Protein AF-0000000076594397 (afdb_homodimer)

Structure (mmCIF, N/CA/C/O backbone):
data_AF-0000000076594397-model_v1
#
loop_
_entity.id
_entity.type
_entity.pdbx_description
1 polymer 'HTH luxR-type domain-containing protein'
#
loop_
_atom_site.group_PDB
_atom_site.id
_atom_site.type_symbol
_atom_site.label_atom_id
_atom_site.label_alt_id
_atom_site.label_comp_id
_atom_site.label_asym_id
_atom_site.label_entity_id
_atom_site.label_seq_id
_atom_site.pdbx_PDB_ins_code
_atom_site.Cartn_x
_atom_site.Cartn_y
_atom_site.Cartn_z
_atom_site.occupancy
_atom_site.B_iso_or_equiv
_atom_site.auth_seq_id
_atom_site.auth_comp_id
_atom_site.auth_asym_id
_atom_site.auth_atom_id
_atom_site.pdbx_PDB_model_num
ATOM 1 N N . MET A 1 1 ? 1.12 42.531 -72.562 1 22.55 1 MET A N 1
ATOM 2 C CA . MET A 1 1 ? 2.479 42.25 -72.125 1 22.55 1 MET A CA 1
ATOM 3 C C . MET A 1 1 ? 3.006 43.375 -71.25 1 22.55 1 MET A C 1
ATOM 5 O O . MET A 1 1 ? 3.746 44.25 -71.75 1 22.55 1 MET A O 1
ATOM 9 N N . LEU A 1 2 ? 2.131 43.906 -70.312 1 25.61 2 LEU A N 1
ATOM 10 C CA . LEU A 1 2 ? 2.445 45.125 -69.562 1 25.61 2 LEU A CA 1
ATOM 11 C C . LEU A 1 2 ? 3.695 44.906 -68.75 1 25.61 2 LEU A C 1
ATOM 13 O O . LEU A 1 2 ? 3.941 43.812 -68.188 1 25.61 2 LEU A O 1
ATOM 17 N N . PRO A 1 3 ? 4.812 45.719 -68.875 1 25.58 3 PRO A N 1
ATOM 18 C CA . PRO A 1 3 ? 6.184 45.781 -68.375 1 25.58 3 PRO A CA 1
ATOM 19 C C . PRO A 1 3 ? 6.246 45.812 -66.812 1 25.58 3 PRO A C 1
ATOM 21 O O . PRO A 1 3 ? 5.695 46.719 -66.188 1 25.58 3 PRO A O 1
ATOM 24 N N . GLY A 1 4 ? 5.941 44.688 -66.062 1 23.33 4 GLY A N 1
ATOM 25 C CA . GLY A 1 4 ? 5.73 44.531 -64.688 1 23.33 4 GLY A CA 1
ATOM 26 C C . GLY A 1 4 ? 6.93 44.938 -63.844 1 23.33 4 GLY A C 1
ATOM 27 O O . GLY A 1 4 ? 8.07 44.594 -64.188 1 23.33 4 GLY A O 1
ATOM 28 N N . TYR A 1 5 ? 6.953 46.188 -63.281 1 23.34 5 TYR A N 1
ATOM 29 C CA . TYR A 1 5 ? 7.914 47 -62.531 1 23.34 5 TYR A CA 1
ATOM 30 C C . TYR A 1 5 ? 8.469 46.188 -61.344 1 23.34 5 TYR A C 1
ATOM 32 O O . TYR A 1 5 ? 7.723 45.812 -60.438 1 23.34 5 TYR A O 1
ATOM 40 N N . THR A 1 6 ? 9.469 45.312 -61.531 1 24.11 6 THR A N 1
ATOM 41 C CA . THR A 1 6 ? 10.156 44.406 -60.594 1 24.11 6 THR A CA 1
ATOM 42 C C . THR A 1 6 ? 10.953 45.188 -59.562 1 24.11 6 THR A C 1
ATOM 44 O O . THR A 1 6 ? 12.016 45.719 -59.875 1 24.11 6 THR A O 1
ATOM 47 N N . GLU A 1 7 ? 10.281 46.188 -58.906 1 22.81 7 GLU A N 1
ATOM 48 C CA . GLU A 1 7 ? 11.141 47 -58.062 1 22.81 7 GLU A CA 1
ATOM 49 C C . GLU A 1 7 ? 11.898 46.125 -57.031 1 22.81 7 GLU A C 1
ATOM 51 O O . GLU A 1 7 ? 11.312 45.281 -56.406 1 22.81 7 GLU A O 1
ATOM 56 N N . GLU A 1 8 ? 13.195 45.969 -57.219 1 23.62 8 GLU A N 1
ATOM 57 C CA . GLU A 1 8 ? 14.266 45.281 -56.5 1 23.62 8 GLU A CA 1
ATOM 58 C C . GLU A 1 8 ? 14.43 45.812 -55.094 1 23.62 8 GLU A C 1
ATOM 60 O O . GLU A 1 8 ? 14.844 46.969 -54.906 1 23.62 8 GLU A O 1
ATOM 65 N N . LEU A 1 9 ? 13.352 45.75 -54.25 1 24.28 9 LEU A N 1
ATOM 66 C CA . LEU A 1 9 ? 13.508 46.312 -52.938 1 24.28 9 LEU A CA 1
ATOM 67 C C . LEU A 1 9 ? 14.773 45.781 -52.25 1 24.28 9 LEU A C 1
ATOM 69 O O . LEU A 1 9 ? 14.992 44.594 -52.188 1 24.28 9 LEU A O 1
ATOM 73 N N . THR A 1 10 ? 15.852 46.562 -52.344 1 24.58 10 THR A N 1
ATOM 74 C CA . THR A 1 10 ? 17.172 46.469 -51.719 1 24.58 10 THR A CA 1
ATOM 75 C C . THR A 1 10 ? 17.078 46.281 -50.219 1 24.58 10 THR A C 1
ATOM 77 O O . THR A 1 10 ? 16.562 47.125 -49.5 1 24.58 10 THR A O 1
ATOM 80 N N . GLN A 1 11 ? 16.656 45.125 -49.719 1 24.73 11 GLN A N 1
ATOM 81 C CA . GLN A 1 11 ? 16.469 44.781 -48.312 1 24.73 11 GLN A CA 1
ATOM 82 C C . GLN A 1 11 ? 17.734 45.062 -47.5 1 24.73 11 GLN A C 1
ATOM 84 O O . GLN A 1 11 ? 18.781 44.469 -47.781 1 24.73 11 GLN A O 1
ATOM 89 N N . SER A 1 12 ? 17.969 46.344 -47.156 1 25.55 12 SER A N 1
ATOM 90 C CA . SER A 1 12 ? 19.062 46.75 -46.281 1 25.55 12 SER A CA 1
ATOM 91 C C . SER A 1 12 ? 19.188 45.875 -45.062 1 25.55 12 SER A C 1
ATOM 93 O O . SER A 1 12 ? 18.188 45.625 -44.375 1 25.55 12 SER A O 1
ATOM 95 N N . GLN A 1 13 ? 20.094 44.969 -45.031 1 27.03 13 GLN A N 1
ATOM 96 C CA . GLN A 1 13 ? 20.547 44.031 -44 1 27.03 13 GLN A CA 1
ATOM 97 C C . GLN A 1 13 ? 21 44.719 -42.75 1 27.03 13 GLN A C 1
ATOM 99 O O . GLN A 1 13 ? 22.062 45.375 -42.719 1 27.03 13 GLN A O 1
ATOM 104 N N . THR A 1 14 ? 20.125 45.625 -42.156 1 27.48 14 THR A N 1
ATOM 105 C CA . THR A 1 14 ? 20.656 46.219 -40.938 1 27.48 14 THR A CA 1
ATOM 106 C C . THR A 1 14 ? 21.156 45.156 -40 1 27.48 14 THR A C 1
ATOM 108 O O . THR A 1 14 ? 20.422 44.219 -39.625 1 27.48 14 THR A O 1
ATOM 111 N N . VAL A 1 15 ? 22.453 44.938 -39.969 1 29.56 15 VAL A N 1
ATOM 112 C CA . VAL A 1 15 ? 23.266 44.125 -39.062 1 29.56 15 VAL A CA 1
ATOM 113 C C . VAL A 1 15 ? 22.969 44.531 -37.625 1 29.56 15 VAL A C 1
ATOM 115 O O . VAL A 1 15 ? 23.234 45.656 -37.188 1 29.56 15 VAL A O 1
ATOM 118 N N . VAL A 1 16 ? 21.719 44.312 -37.156 1 31.23 16 VAL A N 1
ATOM 119 C CA . VAL A 1 16 ? 21.5 44.625 -35.719 1 31.23 16 VAL A CA 1
ATOM 120 C C . VAL A 1 16 ? 22.609 43.969 -34.906 1 31.23 16 VAL A C 1
ATOM 122 O O . VAL A 1 16 ? 22.906 42.781 -35.062 1 31.23 16 VAL A O 1
ATOM 125 N N . ASP A 1 17 ? 23.562 44.719 -34.469 1 28.81 17 ASP A N 1
ATOM 126 C CA . ASP A 1 17 ? 24.656 44.406 -33.594 1 28.81 17 ASP A CA 1
ATOM 127 C C . ASP A 1 17 ? 24.172 43.625 -32.344 1 28.81 17 ASP A C 1
ATOM 129 O O . ASP A 1 17 ? 23.203 44.031 -31.703 1 28.81 17 ASP A O 1
ATOM 133 N N . GLU A 1 18 ? 24.312 42.344 -32.375 1 30.77 18 GLU A N 1
ATOM 134 C CA . GLU A 1 18 ? 23.969 41.438 -31.312 1 30.77 18 GLU A CA 1
ATOM 135 C C . GLU A 1 18 ? 24.484 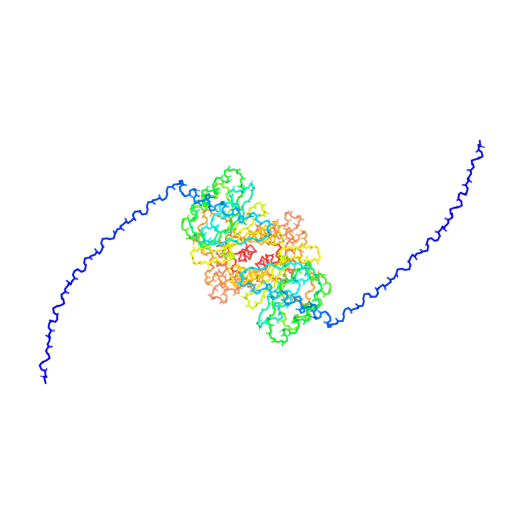41.906 -29.969 1 30.77 18 GLU A C 1
ATOM 137 O O . GLU A 1 18 ? 25.656 42.281 -29.844 1 30.77 18 GLU A O 1
ATOM 142 N N . PRO A 1 19 ? 23.562 42.562 -29.156 1 31.03 19 PRO A N 1
ATOM 143 C CA . PRO A 1 19 ? 24.047 43 -27.844 1 31.03 19 PRO A CA 1
ATOM 144 C C . PRO A 1 19 ? 24.938 41.969 -27.156 1 31.03 19 PRO A C 1
ATOM 146 O O . PRO A 1 19 ? 24.781 40.781 -27.391 1 31.03 19 PRO A O 1
ATOM 149 N N . ALA A 1 20 ? 26.203 42.312 -26.828 1 33.09 20 ALA A N 1
ATOM 150 C CA . ALA A 1 20 ? 27.203 41.594 -26.062 1 33.09 20 ALA A CA 1
ATOM 151 C C . ALA A 1 20 ? 26.594 40.938 -24.828 1 33.09 20 ALA A C 1
ATOM 153 O O . ALA A 1 20 ? 26.016 41.594 -23.969 1 33.09 20 ALA A O 1
ATOM 154 N N . ARG A 1 21 ? 26.016 39.75 -24.953 1 30.92 21 ARG A N 1
ATOM 155 C CA . ARG A 1 21 ? 25.531 38.969 -23.812 1 30.92 21 ARG A CA 1
ATOM 156 C C . ARG A 1 21 ? 26.578 38.938 -22.688 1 30.92 21 ARG A C 1
ATOM 158 O O . ARG A 1 21 ? 27.688 38.438 -22.875 1 30.92 21 ARG A O 1
ATOM 165 N N . ASP A 1 22 ? 26.672 39.938 -21.844 1 28.14 22 ASP A N 1
ATOM 166 C CA . ASP A 1 22 ? 27.469 39.844 -20.625 1 28.14 22 ASP A CA 1
ATOM 167 C C . ASP A 1 22 ? 27.312 38.469 -19.953 1 28.14 22 ASP A C 1
ATOM 169 O O . ASP A 1 22 ? 26.203 38.094 -19.594 1 28.14 22 ASP A O 1
ATOM 173 N N . THR A 1 23 ? 28.078 37.5 -20.312 1 31.42 23 THR A N 1
ATOM 174 C CA . THR A 1 23 ? 28.297 36.219 -19.656 1 31.42 23 THR A CA 1
ATOM 175 C C . THR A 1 23 ? 28.469 36.406 -18.156 1 31.42 23 THR A C 1
ATOM 177 O O . THR A 1 23 ? 29.578 36.688 -17.688 1 31.42 23 THR A O 1
ATOM 180 N N . ALA A 1 24 ? 27.641 37.156 -17.469 1 34.5 24 ALA A N 1
ATOM 181 C CA . ALA A 1 24 ? 27.812 37.125 -16.031 1 34.5 24 ALA A CA 1
ATOM 182 C C . ALA A 1 24 ? 28.172 35.719 -15.531 1 34.5 24 ALA A C 1
ATOM 184 O O . ALA A 1 24 ? 27.422 34.781 -15.75 1 34.5 24 ALA A O 1
ATOM 185 N N . ALA A 1 25 ? 29.406 35.344 -15.438 1 32.88 25 ALA A N 1
ATOM 186 C CA . ALA A 1 25 ? 30.047 34.188 -14.828 1 32.88 25 ALA A CA 1
ATOM 187 C C . ALA A 1 25 ? 29.375 33.844 -13.508 1 32.88 25 ALA A C 1
ATOM 189 O O . ALA A 1 25 ? 29.422 34.594 -12.555 1 32.88 25 ALA A O 1
ATOM 190 N N . THR A 1 26 ? 28.172 33.312 -13.57 1 36.53 26 THR A N 1
ATOM 191 C CA . THR A 1 26 ? 27.641 32.719 -12.336 1 36.53 26 THR A CA 1
ATOM 192 C C . THR A 1 26 ? 28.75 32.062 -11.531 1 36.53 26 THR A C 1
ATOM 194 O O . THR A 1 26 ? 29.359 31.094 -11.984 1 36.53 26 THR A O 1
ATOM 197 N N . GLU A 1 27 ? 29.609 32.812 -10.883 1 36.25 27 GLU A N 1
ATOM 198 C CA . GLU A 1 27 ? 30.641 32.312 -9.969 1 36.25 27 GLU A CA 1
ATOM 199 C C . GLU A 1 27 ? 30.156 31.047 -9.227 1 36.25 27 GLU A C 1
ATOM 201 O O . GLU A 1 27 ? 29.016 31.016 -8.75 1 36.25 27 GLU A O 1
ATOM 206 N N . PRO A 1 28 ? 30.719 29.922 -9.477 1 38.62 28 PRO A N 1
ATOM 207 C CA . PRO A 1 28 ? 30.422 28.672 -8.773 1 38.62 28 PRO A CA 1
ATOM 208 C C . PRO A 1 28 ? 30.312 28.859 -7.258 1 38.62 28 PRO A C 1
ATOM 210 O O . PRO A 1 28 ? 31.188 29.469 -6.641 1 38.62 28 PRO A O 1
ATOM 213 N N . LEU A 1 29 ? 29.203 29.125 -6.773 1 42 29 LEU A N 1
ATOM 214 C CA . LEU A 1 29 ? 29.094 29.203 -5.32 1 42 29 LEU A CA 1
ATOM 215 C C . LEU A 1 29 ? 30.078 28.266 -4.648 1 42 29 LEU A C 1
ATOM 217 O O . LEU A 1 29 ? 30.156 27.078 -5.008 1 42 29 LEU A O 1
ATOM 221 N N . THR A 1 30 ? 31.062 28.734 -4.016 1 47 30 THR A N 1
ATOM 222 C CA . THR A 1 30 ? 32.062 27.969 -3.311 1 47 30 THR A CA 1
ATOM 223 C C . THR A 1 30 ? 31.422 26.953 -2.375 1 47 30 THR A C 1
ATOM 225 O O . THR A 1 30 ? 30.266 27.109 -1.98 1 47 30 THR A O 1
ATOM 228 N N . GLU A 1 31 ? 32 25.781 -2.199 1 45.12 31 GLU A N 1
ATOM 229 C CA . GLU A 1 31 ? 31.625 24.7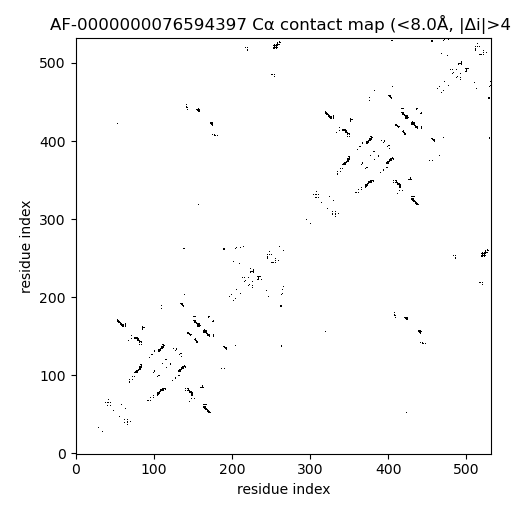19 -1.28 1 45.12 31 GLU A CA 1
ATOM 230 C C . GLU A 1 31 ? 31.172 25.281 0.066 1 45.12 31 GLU A C 1
ATOM 232 O O . GLU A 1 31 ? 30.203 24.812 0.649 1 45.12 31 GLU A O 1
ATOM 237 N N . ARG A 1 32 ? 31.875 26.312 0.503 1 49.53 32 ARG A N 1
ATOM 238 C CA . ARG A 1 32 ? 31.531 26.953 1.776 1 49.53 32 ARG A CA 1
ATOM 239 C C . ARG A 1 32 ? 30.188 27.656 1.7 1 49.53 32 ARG A C 1
ATOM 241 O O . ARG A 1 32 ? 29.391 27.578 2.641 1 49.53 32 ARG A O 1
ATOM 248 N N . ALA A 1 33 ? 29.984 28.328 0.64 1 49.78 33 ALA A N 1
ATOM 249 C CA . ALA A 1 33 ? 28.719 29.031 0.482 1 49.78 33 ALA A CA 1
ATOM 250 C C . ALA A 1 33 ? 27.562 28.047 0.355 1 49.78 33 ALA A C 1
ATOM 252 O O . ALA A 1 33 ? 26.484 28.266 0.926 1 49.78 33 ALA A O 1
ATOM 253 N N . VAL A 1 34 ? 27.781 26.969 -0.396 1 48.38 34 VAL A N 1
ATOM 254 C CA . VAL A 1 34 ? 26.781 25.906 -0.458 1 48.38 34 VAL A CA 1
ATOM 255 C C . VAL A 1 34 ? 26.562 25.328 0.935 1 48.38 34 VAL A C 1
ATOM 257 O O . VAL A 1 34 ? 25.422 25.109 1.354 1 48.38 34 VAL A O 1
ATOM 260 N N . GLN A 1 35 ? 27.641 25.188 1.676 1 49.31 35 GLN A N 1
ATOM 261 C CA . GLN A 1 35 ? 27.531 24.656 3.029 1 49.31 35 GLN A CA 1
ATOM 262 C C . GLN A 1 35 ? 26.781 25.625 3.939 1 49.31 35 GLN A C 1
ATOM 264 O O . GLN A 1 35 ? 25.938 25.203 4.742 1 49.31 35 GLN A O 1
ATOM 269 N N . ALA A 1 36 ? 27.109 26.844 3.838 1 51.38 36 ALA A N 1
ATOM 270 C CA . ALA A 1 36 ? 26.422 27.844 4.656 1 51.38 36 ALA A CA 1
ATOM 271 C C . ALA A 1 36 ? 24.938 27.938 4.297 1 51.38 36 ALA A C 1
ATOM 273 O O . ALA A 1 36 ? 24.094 28.078 5.176 1 51.38 36 ALA A O 1
ATOM 274 N N . GLN A 1 37 ? 24.734 27.906 3.055 1 48.41 37 GLN A N 1
ATOM 275 C CA . GLN A 1 37 ? 23.328 27.938 2.645 1 48.41 37 GLN A CA 1
ATOM 276 C C . GLN A 1 37 ? 22.578 26.688 3.119 1 48.41 37 GLN A C 1
ATOM 278 O O . GLN A 1 37 ? 21.438 26.781 3.572 1 48.41 37 GLN A O 1
ATOM 283 N N . VAL A 1 38 ? 23.344 25.641 3.072 1 49.69 38 VAL A N 1
ATOM 284 C CA . VAL A 1 38 ? 22.766 24.406 3.607 1 49.69 38 VAL A CA 1
ATOM 285 C C . VAL A 1 38 ? 22.562 24.547 5.113 1 49.69 38 VAL A C 1
ATOM 287 O O . VAL A 1 38 ? 21.531 24.156 5.645 1 49.69 38 VAL A O 1
ATOM 290 N N . ALA A 1 39 ? 23.578 25.156 5.75 1 51.16 39 ALA A N 1
ATOM 291 C CA . ALA A 1 39 ? 23.469 25.344 7.195 1 51.16 39 ALA A CA 1
ATOM 292 C C . ALA A 1 39 ? 22.297 26.266 7.543 1 51.16 39 ALA A C 1
ATOM 294 O O . ALA A 1 39 ? 21.578 26.031 8.508 1 51.16 39 ALA A O 1
ATOM 295 N N . SER A 1 40 ? 22.188 27.328 6.848 1 51.34 40 SER A N 1
ATOM 296 C CA . SER A 1 40 ? 21.109 28.25 7.121 1 51.34 40 SER A CA 1
ATOM 297 C C . SER A 1 40 ? 19.75 27.609 6.871 1 51.34 40 SER A C 1
ATOM 299 O O . SER A 1 40 ? 18.812 27.781 7.668 1 51.34 40 SER A O 1
ATOM 301 N N . VAL A 1 41 ? 19.734 26.953 5.758 1 48.06 41 VAL A N 1
ATOM 302 C CA . VAL A 1 41 ? 18.469 26.297 5.461 1 48.06 41 VAL A CA 1
ATOM 303 C C . VAL A 1 41 ? 18.219 25.203 6.492 1 48.06 41 VAL A C 1
ATOM 305 O O . VAL A 1 41 ? 17.078 25.031 6.949 1 48.06 41 VAL A O 1
ATOM 308 N N . ALA A 1 42 ? 19.312 24.578 6.91 1 48.25 42 ALA A N 1
ATOM 309 C CA . ALA A 1 42 ? 19.203 23.562 7.949 1 48.25 42 ALA A CA 1
ATOM 310 C C . ALA A 1 42 ? 18.719 24.172 9.258 1 48.25 42 ALA A C 1
ATOM 312 O O . ALA A 1 42 ? 17.859 23.594 9.938 1 48.25 42 ALA A O 1
ATOM 313 N N . ARG A 1 43 ? 19.281 25.312 9.648 1 47.47 43 ARG A N 1
ATOM 314 C CA . ARG A 1 43 ? 18.844 25.984 10.875 1 47.47 43 ARG A CA 1
ATOM 315 C C . ARG A 1 43 ? 17.391 26.422 10.773 1 47.47 43 ARG A C 1
ATOM 317 O O . ARG A 1 43 ? 16.625 26.266 11.727 1 47.47 43 ARG A O 1
ATOM 324 N N . ALA A 1 44 ? 17.125 26.906 9.656 1 46.06 44 ALA A N 1
ATOM 325 C CA . ALA A 1 44 ? 15.742 27.344 9.469 1 46.06 44 ALA A CA 1
ATOM 326 C C . ALA A 1 44 ? 14.789 26.141 9.477 1 46.06 44 ALA A C 1
ATOM 328 O O . ALA A 1 44 ? 13.703 26.203 10.062 1 46.06 44 ALA A O 1
ATOM 329 N N . ALA A 1 45 ? 15.266 25.078 8.883 1 44 45 ALA A N 1
ATOM 330 C CA . ALA A 1 45 ? 14.445 23.875 8.883 1 44 45 ALA A CA 1
ATOM 331 C C . ALA A 1 45 ? 14.32 23.297 10.297 1 44 45 ALA A C 1
ATOM 333 O O . ALA A 1 45 ? 13.242 22.844 10.695 1 44 45 ALA A O 1
ATOM 334 N N . ARG A 1 46 ? 15.414 23.375 11.078 1 45.59 46 ARG A N 1
ATOM 335 C CA . ARG A 1 46 ? 15.391 22.953 12.477 1 45.59 46 ARG A CA 1
ATOM 336 C C . ARG A 1 46 ? 14.445 23.828 13.297 1 45.59 46 ARG A C 1
ATOM 338 O O . ARG A 1 46 ? 13.719 23.328 14.156 1 45.59 46 ARG A O 1
ATOM 345 N N . ALA A 1 47 ? 14.602 25.016 13.133 1 45 47 ALA A N 1
ATOM 346 C CA . ALA A 1 47 ? 13.727 25.922 13.852 1 45 47 ALA A CA 1
ATOM 347 C C . ALA A 1 47 ? 12.258 25.656 13.516 1 45 47 ALA A C 1
ATOM 349 O O . ALA A 1 47 ? 11.383 25.797 14.375 1 45 47 ALA A O 1
ATOM 350 N N . GLN A 1 48 ? 12.086 25.266 12.344 1 43.09 48 GLN A N 1
ATOM 351 C CA . GLN A 1 48 ? 10.734 24.906 11.93 1 43.09 48 GLN A CA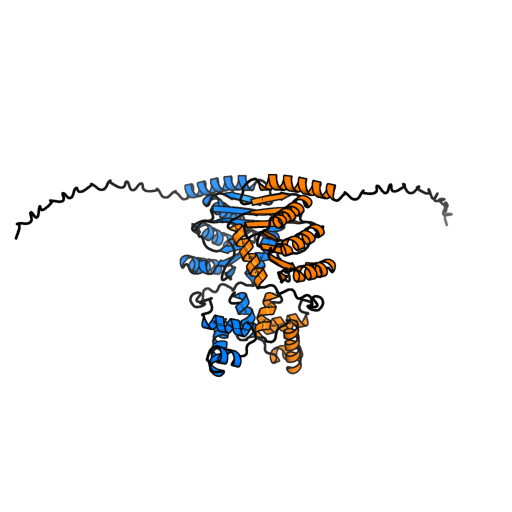 1
ATOM 352 C C . GLN A 1 48 ? 10.344 23.531 12.43 1 43.09 48 GLN A C 1
ATOM 354 O O . GLN A 1 48 ? 9.172 23.25 12.68 1 43.09 48 GLN A O 1
ATOM 359 N N . PHE A 1 49 ? 11.328 22.625 12.43 1 44.47 49 PHE A N 1
ATOM 360 C CA . PHE A 1 49 ? 11.086 21.281 12.945 1 44.47 49 PHE A CA 1
ATOM 361 C C . PHE A 1 49 ? 10.945 21.312 14.461 1 44.47 49 PHE A C 1
ATOM 363 O O . PHE A 1 49 ? 10.469 20.344 15.055 1 44.47 49 PHE A O 1
ATOM 370 N N . GLY A 1 50 ? 11.406 22.25 15.102 1 40.56 50 GLY A N 1
ATOM 371 C CA . GLY A 1 50 ? 11.344 22.328 16.562 1 40.56 50 GLY A CA 1
ATOM 372 C C . GLY A 1 50 ? 9.922 22.359 17.094 1 40.56 50 GLY A C 1
ATOM 373 O O . GLY A 1 50 ? 9.711 22.312 18.297 1 40.56 50 GLY A O 1
ATOM 374 N N . ASN A 1 51 ? 9.023 22.859 16.297 1 44 51 ASN A N 1
ATOM 375 C CA . ASN A 1 51 ? 7.746 22.875 17 1 44 51 ASN A CA 1
ATOM 376 C C . ASN A 1 51 ? 7.113 21.484 17.031 1 44 51 ASN A C 1
ATOM 378 O O . ASN A 1 51 ? 6.949 20.844 15.992 1 44 51 ASN A O 1
ATOM 382 N N . GLY A 1 52 ? 7.305 20.625 18 1 52.59 52 GLY A N 1
ATOM 383 C CA . GLY A 1 52 ? 7.039 19.344 18.625 1 52.59 52 GLY A CA 1
ATOM 384 C C . GLY A 1 52 ? 5.793 18.672 18.078 1 52.59 52 GLY A C 1
ATOM 385 O O . GLY A 1 52 ? 5.285 17.719 18.688 1 52.59 52 GLY A O 1
ATOM 386 N N . GLY A 1 53 ? 5.172 19.203 16.922 1 69.38 53 GLY A N 1
ATOM 387 C CA . GLY A 1 53 ? 3.92 18.516 16.656 1 69.38 53 GLY A CA 1
ATOM 388 C C . GLY A 1 53 ? 4.086 17.281 15.781 1 69.38 53 GLY A C 1
ATOM 389 O O . GLY A 1 53 ? 5.172 17.047 15.258 1 69.38 53 GLY A O 1
ATOM 390 N N . VAL A 1 54 ? 3.236 16.391 15.812 1 79.31 54 VAL A N 1
ATOM 391 C CA . VAL A 1 54 ? 3.18 15.109 15.117 1 79.31 54 VAL A CA 1
ATOM 392 C C . VAL A 1 54 ? 3.299 15.328 13.617 1 79.31 54 VAL A C 1
ATOM 394 O O . VAL A 1 54 ? 3.875 14.5 12.898 1 79.31 54 VAL A O 1
ATOM 397 N N . LEU A 1 55 ? 2.975 16.609 13.07 1 88.81 55 LEU A N 1
ATOM 398 C CA . LEU A 1 55 ? 3.016 16.906 11.641 1 88.81 55 LEU A CA 1
ATOM 399 C C . LEU A 1 55 ? 3.584 18.312 11.398 1 88.81 55 LEU A C 1
ATOM 401 O O . LEU A 1 55 ? 3.213 19.266 12.086 1 88.81 55 LEU A O 1
ATOM 405 N N . GLN A 1 56 ? 4.578 18.406 10.453 1 89.75 56 GLN A N 1
ATOM 406 C CA . GLN A 1 56 ? 5.137 19.703 10.039 1 89.75 56 GLN A CA 1
ATOM 407 C C . GLN A 1 56 ? 5.23 19.781 8.516 1 89.75 56 GLN A C 1
ATOM 409 O O . GLN A 1 56 ? 5.734 18.875 7.863 1 89.75 56 GLN A O 1
ATOM 414 N N . VAL A 1 57 ? 4.762 20.922 8.016 1 91.44 57 VAL A N 1
ATOM 415 C CA . VAL A 1 57 ? 4.844 21.109 6.574 1 91.44 57 VAL A CA 1
ATOM 416 C C . VAL A 1 57 ? 6.105 21.906 6.23 1 91.44 57 VAL A C 1
ATOM 418 O O . VAL A 1 57 ? 6.414 22.906 6.879 1 91.44 57 VAL A O 1
ATOM 421 N N . VAL A 1 58 ? 6.844 21.406 5.285 1 91.25 58 VAL A N 1
ATOM 422 C CA . VAL A 1 58 ? 8 22.094 4.723 1 91.25 58 VAL A CA 1
ATOM 423 C C . VAL A 1 58 ? 7.66 22.625 3.334 1 91.25 58 VAL A C 1
ATOM 425 O O . VAL A 1 58 ? 7.227 21.875 2.459 1 91.25 58 VAL A O 1
ATOM 428 N N . HIS A 1 59 ? 7.863 23.953 3.174 1 91.31 59 HIS A N 1
ATOM 429 C CA . HIS A 1 59 ? 7.527 24.562 1.893 1 91.31 59 HIS A CA 1
ATOM 430 C C . HIS A 1 59 ? 8.781 24.953 1.122 1 91.31 59 HIS A C 1
ATOM 432 O O . HIS A 1 59 ? 9.727 25.5 1.7 1 91.31 59 HIS A O 1
ATOM 438 N N . GLY A 1 60 ? 8.758 24.688 -0.206 1 90.69 60 GLY A N 1
ATOM 439 C CA . GLY A 1 60 ? 9.852 25.062 -1.081 1 90.69 60 GLY A CA 1
ATOM 440 C C . GLY A 1 60 ? 10.789 23.906 -1.392 1 90.69 60 GLY A C 1
ATOM 441 O O . GLY A 1 60 ? 11.258 23.219 -0.483 1 90.69 60 GLY A O 1
ATOM 442 N N . ALA A 1 61 ? 11.078 23.797 -2.639 1 90.12 61 ALA A N 1
ATOM 443 C CA . ALA A 1 61 ? 11.852 22.656 -3.127 1 90.12 61 ALA A CA 1
ATOM 444 C C . ALA A 1 61 ? 13.211 22.578 -2.432 1 90.12 61 ALA A C 1
ATOM 446 O O . ALA A 1 61 ? 13.656 21.5 -2.037 1 90.12 61 ALA A O 1
ATOM 447 N N . ARG A 1 62 ? 13.875 23.688 -2.266 1 87.12 62 ARG A N 1
ATOM 448 C CA . ARG A 1 62 ? 15.188 23.703 -1.636 1 87.12 62 ARG A CA 1
ATOM 449 C C . ARG A 1 62 ? 15.109 23.266 -0.179 1 87.12 62 ARG A C 1
ATOM 451 O O . ARG A 1 62 ? 15.969 22.516 0.294 1 87.12 62 ARG A O 1
ATOM 458 N N . ARG A 1 63 ? 14.086 23.766 0.507 1 90.19 63 ARG A N 1
ATOM 459 C CA . ARG A 1 63 ? 13.922 23.406 1.911 1 90.19 63 ARG A CA 1
ATOM 460 C C . ARG A 1 63 ? 13.562 21.938 2.061 1 90.19 63 ARG A C 1
ATOM 462 O O . ARG A 1 63 ? 13.961 21.297 3.031 1 90.19 63 ARG A O 1
ATOM 469 N N . VAL A 1 64 ? 12.797 21.422 1.156 1 91.94 64 VAL A N 1
ATOM 470 C CA . VAL A 1 64 ? 12.469 20 1.17 1 91.94 64 VAL A CA 1
ATOM 471 C C . VAL A 1 64 ? 13.734 19.172 1.008 1 91.94 64 VAL A C 1
ATOM 473 O O . VAL A 1 64 ? 13.945 18.203 1.731 1 91.94 64 VAL A O 1
ATOM 476 N N . GLY A 1 65 ? 14.562 19.562 0.049 1 90.81 65 GLY A N 1
ATOM 477 C CA . GLY A 1 65 ? 15.836 18.875 -0.132 1 90.81 65 GLY A CA 1
ATOM 478 C C . GLY A 1 65 ? 16.719 18.906 1.108 1 90.81 65 GLY A C 1
ATOM 479 O O . GLY A 1 65 ? 17.328 17.906 1.464 1 90.81 65 GLY A O 1
ATOM 480 N N . TRP A 1 66 ? 16.719 20.031 1.711 1 89 66 TRP A N 1
ATOM 481 C CA . TRP A 1 66 ? 17.5 20.172 2.934 1 89 66 TRP A CA 1
ATOM 482 C C . TRP A 1 66 ? 16.953 19.281 4.043 1 89 66 TRP A C 1
ATOM 484 O O . TRP A 1 66 ? 17.703 18.656 4.777 1 89 66 TRP A O 1
ATOM 494 N N . ALA A 1 67 ? 15.648 19.281 4.168 1 91.44 67 ALA A N 1
ATOM 495 C CA . ALA A 1 67 ? 15.016 18.438 5.172 1 91.44 67 ALA A CA 1
ATOM 496 C C . ALA A 1 67 ? 15.367 16.969 4.941 1 91.44 67 ALA A C 1
ATOM 498 O O . ALA A 1 67 ? 15.656 16.234 5.891 1 91.44 67 ALA A O 1
ATOM 499 N N . ALA A 1 68 ? 15.32 16.562 3.717 1 93.88 68 ALA A N 1
ATOM 500 C CA . ALA A 1 68 ? 15.68 15.188 3.369 1 93.88 68 ALA A CA 1
ATOM 501 C C . ALA A 1 68 ? 17.125 14.883 3.77 1 93.88 68 ALA A C 1
ATOM 503 O O . ALA A 1 68 ? 17.406 13.836 4.352 1 93.88 68 ALA A O 1
ATOM 504 N N . TYR A 1 69 ? 17.969 15.828 3.463 1 92.75 69 TYR A N 1
ATOM 505 C CA . TYR A 1 69 ? 19.375 15.68 3.793 1 92.75 69 TYR A CA 1
ATOM 506 C C . TYR A 1 69 ? 19.578 15.586 5.301 1 92.75 69 TYR A C 1
ATOM 508 O O . TYR A 1 69 ? 20.25 14.672 5.789 1 92.75 69 TYR A O 1
ATOM 516 N N . GLU A 1 70 ? 18.984 16.469 5.996 1 92.31 70 GLU A N 1
ATOM 517 C CA . GLU A 1 70 ? 19.156 16.547 7.445 1 92.31 70 GLU A CA 1
ATOM 518 C C . GLU A 1 70 ? 18.625 15.289 8.133 1 92.31 70 GLU A C 1
ATOM 520 O O . GLU A 1 70 ? 19.234 14.789 9.086 1 92.31 70 GLU A O 1
ATOM 525 N N . LEU A 1 71 ? 17.5 14.828 7.672 1 94.06 71 LEU A N 1
ATOM 526 C CA . LEU A 1 71 ? 16.938 13.609 8.242 1 94.06 71 LEU A CA 1
ATOM 527 C C . LEU A 1 71 ? 17.906 12.445 8.102 1 94.06 71 LEU A C 1
ATOM 529 O O . LEU A 1 71 ? 18.172 11.734 9.07 1 94.06 71 LEU A O 1
ATOM 533 N N . GLN A 1 72 ? 18.5 12.297 6.941 1 95.56 72 GLN A N 1
ATOM 534 C CA . GLN A 1 72 ? 19.391 11.172 6.695 1 95.56 72 GLN A CA 1
ATOM 535 C C . GLN A 1 72 ? 20.719 11.359 7.43 1 95.56 72 GLN A C 1
ATOM 537 O O . GLN A 1 72 ? 21.312 10.391 7.898 1 95.56 72 GLN A O 1
ATOM 542 N N . ARG A 1 73 ? 21.141 12.641 7.477 1 94.5 73 ARG A N 1
ATOM 543 C CA . ARG A 1 73 ? 22.391 12.93 8.172 1 94.5 73 ARG A CA 1
ATOM 544 C C . ARG A 1 73 ? 22.328 12.477 9.625 1 94.5 73 ARG A C 1
ATOM 546 O O . ARG A 1 73 ? 23.328 12.039 10.188 1 94.5 73 ARG A O 1
ATOM 553 N N . ASN A 1 74 ? 21.156 12.492 10.156 1 94.44 74 ASN A N 1
ATOM 554 C CA . ASN A 1 74 ? 20.984 12.195 11.578 1 94.44 74 ASN A CA 1
ATOM 555 C C . ASN A 1 74 ? 20.641 10.727 11.805 1 94.44 74 ASN A C 1
ATOM 557 O O . ASN A 1 74 ? 20.469 10.297 12.945 1 94.44 74 ASN A O 1
ATOM 561 N N . ALA A 1 75 ? 20.594 9.977 10.773 1 97.25 75 ALA A N 1
ATOM 562 C CA . ALA A 1 75 ? 20.266 8.555 10.898 1 97.25 75 ALA A CA 1
ATOM 563 C C . ALA A 1 75 ? 21.344 7.809 11.664 1 97.25 75 ALA A C 1
ATOM 565 O O . ALA A 1 75 ? 22.531 8.047 11.461 1 97.25 75 ALA A O 1
ATOM 566 N N . THR A 1 76 ? 20.906 6.859 12.5 1 96.94 76 THR A N 1
ATOM 567 C CA . THR A 1 76 ? 21.891 6.102 13.273 1 96.94 76 THR A CA 1
ATOM 568 C C . THR A 1 76 ? 21.75 4.605 13.016 1 96.94 76 THR A C 1
ATOM 570 O O . THR A 1 76 ? 22.672 3.834 13.25 1 96.94 76 THR A O 1
ATOM 573 N N . GLN A 1 77 ? 20.625 4.168 12.609 1 97.81 77 GLN A N 1
ATOM 574 C CA . GLN A 1 77 ? 20.422 2.732 12.469 1 97.81 77 GLN A CA 1
ATOM 575 C C . GLN A 1 77 ? 19.922 2.381 11.07 1 97.81 77 GLN A C 1
ATOM 577 O O . GLN A 1 77 ? 20.516 1.55 10.383 1 97.81 77 GLN A O 1
ATOM 582 N N . LEU A 1 78 ? 18.781 3.016 10.672 1 98.25 78 LEU A N 1
ATOM 583 C CA . LEU A 1 78 ? 18.094 2.562 9.461 1 98.25 78 LEU A CA 1
ATOM 584 C C . LEU A 1 78 ? 17.484 3.738 8.711 1 98.25 78 LEU A C 1
ATOM 586 O O . LEU A 1 78 ? 16.812 4.582 9.32 1 98.25 78 LEU A O 1
ATOM 590 N N . VAL A 1 79 ? 17.766 3.803 7.453 1 98.44 79 VAL A N 1
ATOM 591 C CA . VAL A 1 79 ? 17.062 4.691 6.535 1 98.44 79 VAL A CA 1
ATOM 592 C C . VAL A 1 79 ? 16.25 3.867 5.539 1 98.44 79 VAL A C 1
ATOM 594 O O . VAL A 1 79 ? 16.781 2.982 4.871 1 98.44 79 VAL A O 1
ATOM 597 N N . GLN A 1 80 ? 14.961 4.098 5.449 1 98.38 80 GLN A N 1
ATOM 598 C CA . GLN A 1 80 ? 14.07 3.516 4.457 1 98.38 80 GLN A CA 1
ATOM 599 C C . GLN A 1 80 ? 13.57 4.574 3.477 1 98.38 80 GLN A C 1
ATOM 601 O O . GLN A 1 80 ? 13.078 5.629 3.887 1 98.38 80 GLN A O 1
ATOM 606 N N . GLY A 1 81 ? 13.727 4.297 2.182 1 97.44 81 GLY A N 1
ATOM 607 C CA . GLY A 1 81 ? 13.391 5.305 1.188 1 97.44 81 GLY A CA 1
ATOM 608 C C . GLY A 1 81 ? 12.727 4.723 -0.047 1 97.44 81 GLY A C 1
ATOM 609 O O . GLY A 1 81 ? 12.875 3.535 -0.337 1 97.44 81 GLY A O 1
ATOM 610 N N . VAL A 1 82 ? 11.961 5.555 -0.665 1 96.06 82 VAL A N 1
ATOM 611 C CA . VAL A 1 82 ? 11.43 5.281 -1.998 1 96.06 82 VAL A CA 1
ATOM 612 C C . VAL A 1 82 ? 12.016 6.277 -2.998 1 96.06 82 VAL A C 1
ATOM 614 O O . VAL A 1 82 ? 11.836 7.488 -2.852 1 96.06 82 VAL A O 1
ATOM 617 N N . ALA A 1 83 ? 12.727 5.742 -3.959 1 93.19 83 ALA A N 1
ATOM 618 C CA . ALA A 1 83 ? 13.352 6.566 -4.992 1 93.19 83 ALA A CA 1
ATOM 619 C C . ALA A 1 83 ? 12.523 6.555 -6.277 1 93.19 83 ALA A C 1
ATOM 621 O O . ALA A 1 83 ? 12.398 5.516 -6.93 1 93.19 83 ALA A O 1
ATOM 622 N N . LYS A 1 84 ? 11.992 7.684 -6.559 1 89.75 84 LYS A N 1
ATOM 623 C CA . LYS A 1 84 ? 11.25 7.867 -7.801 1 89.75 84 LYS A CA 1
ATOM 624 C C . LYS A 1 84 ? 11.312 9.32 -8.273 1 89.75 84 LYS A C 1
ATOM 626 O O . LYS A 1 84 ? 11.594 10.219 -7.484 1 89.75 84 LYS A O 1
ATOM 631 N N . PRO A 1 85 ? 11.102 9.477 -9.578 1 86.38 85 PRO A N 1
ATOM 632 C CA . PRO A 1 85 ? 11.062 10.875 -10.031 1 86.38 85 PRO A CA 1
ATOM 633 C C . PRO A 1 85 ? 9.992 11.695 -9.312 1 86.38 85 PRO A C 1
ATOM 635 O O . PRO A 1 85 ? 9.039 11.133 -8.766 1 86.38 85 PRO A O 1
ATOM 638 N N . PRO A 1 86 ? 10.18 13.07 -9.32 1 85.06 86 PRO A N 1
ATOM 639 C CA . PRO A 1 86 ? 11.227 13.914 -9.906 1 85.06 86 PRO A CA 1
ATOM 640 C C . PRO A 1 86 ? 12.508 13.922 -9.078 1 85.06 86 PRO A C 1
ATOM 642 O O . PRO A 1 86 ? 12.469 13.68 -7.875 1 85.06 86 PRO A O 1
ATOM 645 N N . TYR A 1 87 ? 13.57 14.008 -9.812 1 77.69 87 TYR A N 1
ATOM 646 C CA . TYR A 1 87 ? 14.883 14.094 -9.172 1 77.69 87 TYR A CA 1
ATOM 647 C C . TYR A 1 87 ? 15.461 15.492 -9.305 1 77.69 87 TYR A C 1
ATOM 649 O O . TYR A 1 87 ? 15.422 16.094 -10.383 1 77.69 87 TYR A O 1
ATOM 657 N N . VAL A 1 88 ? 15.562 16.031 -8.227 1 66.56 88 VAL A N 1
ATOM 658 C CA . VAL A 1 88 ? 16.391 17.219 -8.281 1 66.56 88 VAL A CA 1
ATOM 659 C C . VAL A 1 88 ? 17.859 16.844 -8.141 1 66.56 88 VAL A C 1
ATOM 661 O O . VAL A 1 88 ? 18.203 15.656 -8.102 1 66.56 88 VAL A O 1
ATOM 664 N N . THR A 1 89 ? 18.734 17.688 -7.746 1 61.5 89 THR A N 1
ATOM 665 C CA . THR A 1 89 ? 20.141 17.422 -7.504 1 61.5 89 THR A CA 1
ATOM 666 C C . THR A 1 89 ? 20.328 16.438 -6.359 1 61.5 89 THR A C 1
ATOM 668 O O . THR A 1 89 ? 20.031 16.75 -5.203 1 61.5 89 THR A O 1
ATOM 671 N N . THR A 1 90 ? 20.625 15.094 -6.785 1 63.97 90 THR A N 1
ATOM 672 C CA . THR A 1 90 ? 20.703 14.039 -5.789 1 63.97 90 THR A CA 1
ATOM 673 C C . THR A 1 90 ? 22.141 13.828 -5.316 1 63.97 90 THR A C 1
ATOM 675 O O . THR A 1 90 ? 22.375 13.086 -4.363 1 63.97 90 THR A O 1
ATOM 678 N N . GLY A 1 91 ? 23.031 14.516 -5.941 1 70.88 91 GLY A N 1
ATOM 679 C CA . GLY A 1 91 ? 24.438 14.32 -5.664 1 70.88 91 GLY A CA 1
ATOM 680 C C . GLY A 1 91 ? 24.766 14.336 -4.18 1 70.88 91 GLY A C 1
ATOM 681 O O . GLY A 1 91 ? 25.281 13.359 -3.641 1 70.88 91 GLY A O 1
ATOM 682 N N . PRO A 1 92 ? 24.391 15.344 -3.525 1 70 92 PRO A N 1
ATOM 683 C CA . PRO A 1 92 ? 24.688 15.414 -2.092 1 70 92 PRO A CA 1
ATOM 684 C C . PRO A 1 92 ?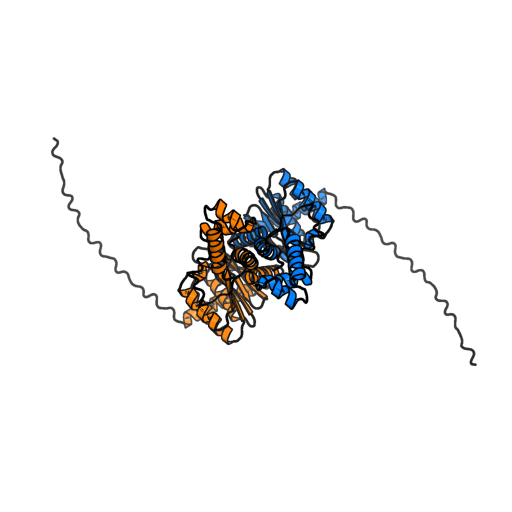 24.047 14.273 -1.3 1 70 92 PRO A C 1
ATOM 686 O O . PRO A 1 92 ? 24.641 13.781 -0.34 1 70 92 PRO A O 1
ATOM 689 N N . LEU A 1 93 ? 22.922 13.766 -1.71 1 79.19 93 LEU A N 1
ATOM 690 C CA . LEU A 1 93 ? 22.25 12.688 -0.994 1 79.19 93 LEU A CA 1
ATOM 691 C C . LEU A 1 93 ? 22.953 11.359 -1.239 1 79.19 93 LEU A C 1
ATOM 693 O O . LEU A 1 93 ? 23.047 10.523 -0.335 1 79.19 93 LEU A O 1
ATOM 697 N N . ASP A 1 94 ? 23.547 11.289 -2.385 1 84.19 94 ASP A N 1
ATOM 698 C CA . ASP A 1 94 ? 24.281 10.062 -2.693 1 84.19 94 ASP A CA 1
ATOM 699 C C . ASP A 1 94 ? 25.562 9.977 -1.873 1 84.19 94 ASP A C 1
ATOM 701 O O . ASP A 1 94 ? 25.906 8.906 -1.348 1 84.19 94 ASP A O 1
ATOM 705 N N . SER A 1 95 ? 26.203 11.117 -1.858 1 87.56 95 SER A N 1
ATOM 706 C CA . SER A 1 95 ? 27.422 11.172 -1.065 1 87.56 95 SER A CA 1
ATOM 707 C C . SER A 1 95 ? 27.125 10.922 0.412 1 87.56 95 SER A C 1
ATOM 709 O O . SER A 1 95 ? 27.891 10.219 1.085 1 87.56 95 SER A O 1
ATOM 711 N N . LEU A 1 96 ? 26.156 11.469 0.854 1 93.19 96 LEU A N 1
ATOM 712 C CA . LEU A 1 96 ? 25.75 11.258 2.242 1 93.19 96 LEU A CA 1
ATOM 713 C C . LEU A 1 96 ? 25.453 9.789 2.504 1 93.19 96 LEU A C 1
ATOM 715 O O . LEU A 1 96 ? 25.859 9.242 3.527 1 93.19 96 LEU A O 1
ATOM 719 N N . GLU A 1 97 ? 24.75 9.141 1.632 1 95.31 97 GLU A N 1
ATOM 720 C CA . GLU A 1 97 ? 24.406 7.734 1.799 1 95.31 97 GLU A CA 1
ATOM 721 C C . GLU A 1 97 ? 25.656 6.863 1.883 1 95.31 97 GLU A C 1
ATOM 723 O O . GLU A 1 97 ? 25.734 5.957 2.715 1 95.31 97 GLU A O 1
ATOM 728 N N . SER A 1 98 ? 26.625 7.184 1.023 1 94.88 98 SER A N 1
ATOM 729 C CA . SER A 1 98 ? 27.875 6.441 1.058 1 94.88 98 SER A CA 1
ATOM 730 C C . SER A 1 98 ? 28.547 6.547 2.426 1 94.88 98 SER A C 1
ATOM 732 O O . SER A 1 98 ? 29 5.543 2.979 1 94.88 98 SER A O 1
ATOM 734 N N . ARG A 1 99 ? 28.531 7.688 2.906 1 95.25 99 ARG A N 1
ATOM 735 C CA . ARG A 1 99 ? 29.141 7.926 4.207 1 95.25 99 ARG A CA 1
ATOM 736 C C . ARG A 1 99 ? 28.375 7.207 5.312 1 95.25 99 ARG A C 1
ATOM 738 O O . ARG A 1 99 ? 28.984 6.574 6.18 1 95.25 99 ARG A O 1
ATOM 745 N N . LYS A 1 100 ? 27.125 7.277 5.324 1 97.06 100 LYS A N 1
ATOM 746 C CA . LYS A 1 100 ? 26.297 6.668 6.363 1 97.06 100 LYS A CA 1
ATOM 747 C C . LYS A 1 100 ? 26.375 5.145 6.305 1 97.06 100 LYS A C 1
ATOM 749 O O . LYS A 1 100 ? 26.391 4.48 7.344 1 97.06 100 LYS A O 1
ATOM 754 N N . LEU A 1 101 ? 26.438 4.605 5.137 1 96.94 101 LEU A N 1
ATOM 755 C CA . LEU A 1 101 ? 26.656 3.17 4.977 1 96.94 101 LEU A CA 1
ATOM 756 C C . LEU A 1 101 ? 27.969 2.74 5.605 1 96.94 101 LEU A C 1
ATOM 758 O O . LEU A 1 101 ? 28.031 1.725 6.297 1 96.94 101 LEU A O 1
ATOM 762 N N . ALA A 1 102 ? 28.969 3.568 5.387 1 96.12 102 ALA A N 1
ATOM 763 C CA . ALA A 1 102 ? 30.281 3.277 5.945 1 96.12 102 ALA A CA 1
ATOM 764 C C . ALA A 1 102 ? 30.25 3.332 7.473 1 96.12 102 ALA A C 1
ATOM 766 O O . ALA A 1 102 ? 31.016 2.625 8.141 1 96.12 102 ALA A O 1
ATOM 767 N N . GLU A 1 103 ? 29.328 4.113 7.977 1 96.88 103 GLU A N 1
ATOM 768 C CA . GLU A 1 103 ? 29.188 4.258 9.422 1 96.88 103 GLU A CA 1
ATOM 769 C C . GLU A 1 103 ? 28.344 3.125 10.008 1 96.88 103 GLU A C 1
ATOM 771 O O . GLU A 1 103 ? 28.172 3.039 11.227 1 96.88 103 GLU A O 1
ATOM 776 N N . GLY A 1 104 ? 27.75 2.312 9.156 1 97.31 104 GLY A N 1
ATOM 777 C CA . GLY A 1 104 ? 27.031 1.146 9.641 1 97.31 104 GLY A CA 1
ATOM 778 C C . GLY A 1 104 ? 25.516 1.323 9.609 1 97.31 104 GLY A C 1
ATOM 779 O O . GLY A 1 104 ? 24.781 0.448 10.062 1 97.31 104 GLY A O 1
ATOM 780 N N . VAL A 1 105 ? 25.109 2.48 9.133 1 98.06 105 VAL A N 1
ATOM 781 C CA . VAL A 1 105 ? 23.672 2.697 8.992 1 98.06 105 VAL A CA 1
ATOM 782 C C . VAL A 1 105 ? 23.125 1.821 7.867 1 98.06 105 VAL A C 1
ATOM 784 O O . VAL A 1 105 ? 23.734 1.724 6.797 1 98.06 105 VAL A O 1
ATOM 787 N N . GLN A 1 106 ? 22.031 1.131 8.094 1 98.38 106 GLN A N 1
ATOM 788 C CA . GLN A 1 106 ? 21.406 0.3 7.07 1 98.38 106 GLN A CA 1
ATOM 789 C C . GLN A 1 106 ? 20.5 1.132 6.164 1 98.38 106 GLN A C 1
ATOM 791 O O . GLN A 1 106 ? 19.844 2.062 6.629 1 98.38 106 GLN A O 1
ATOM 796 N N . TYR A 1 107 ? 20.531 0.81 4.914 1 97.69 107 TYR A N 1
ATOM 797 C CA . TYR A 1 107 ? 19.656 1.445 3.934 1 97.69 107 TYR A CA 1
ATOM 798 C C . TYR A 1 107 ? 18.797 0.411 3.207 1 97.69 107 TYR A C 1
ATOM 800 O O . TYR A 1 107 ? 19.328 -0.533 2.617 1 97.69 107 TYR A O 1
ATOM 808 N N . GLN A 1 108 ? 17.516 0.556 3.264 1 97.94 108 GLN A N 1
ATOM 809 C CA . GLN A 1 108 ? 16.547 -0.144 2.428 1 97.94 108 GLN A CA 1
ATOM 810 C C . GLN A 1 108 ? 15.859 0.815 1.456 1 97.94 108 GLN A C 1
ATOM 812 O O . GLN A 1 108 ? 15.07 1.665 1.869 1 97.94 108 GLN A O 1
ATOM 817 N N . VAL A 1 109 ? 16.156 0.658 0.177 1 96.88 109 VAL A N 1
ATOM 818 C CA . VAL A 1 109 ? 15.648 1.621 -0.794 1 96.88 109 VAL A CA 1
ATOM 819 C C . VAL A 1 109 ? 14.82 0.899 -1.851 1 96.88 109 VAL A C 1
ATOM 821 O O . VAL A 1 109 ? 15.289 -0.05 -2.48 1 96.88 109 VAL A O 1
ATOM 824 N N . LEU A 1 110 ? 13.555 1.319 -1.94 1 94.56 110 LEU A N 1
ATOM 825 C CA . LEU A 1 110 ? 12.68 0.888 -3.021 1 94.56 110 LEU A CA 1
ATOM 826 C C . LEU A 1 110 ? 12.812 1.806 -4.23 1 94.56 110 LEU A C 1
ATOM 828 O O . LEU A 1 110 ? 12.555 3.008 -4.137 1 94.56 110 LEU A O 1
ATOM 832 N N . TYR A 1 111 ? 13.234 1.233 -5.34 1 92.12 111 TYR A N 1
ATOM 833 C CA . TYR A 1 111 ? 13.367 1.999 -6.574 1 92.12 111 TYR A CA 1
ATOM 834 C C . TYR A 1 111 ? 12.172 1.764 -7.492 1 92.12 111 TYR A C 1
ATOM 836 O O . TYR A 1 111 ? 11.859 0.621 -7.832 1 92.12 111 TYR A O 1
ATOM 844 N N . ASP A 1 112 ? 11.539 2.932 -7.777 1 88.94 112 ASP A N 1
ATOM 845 C CA . ASP A 1 112 ? 10.602 2.863 -8.898 1 88.94 112 ASP A CA 1
ATOM 846 C C . ASP A 1 112 ? 11.32 2.482 -10.188 1 88.94 112 ASP A C 1
ATOM 848 O O . ASP A 1 112 ? 12.414 2.986 -10.469 1 88.94 112 ASP A O 1
ATOM 852 N N . ARG A 1 113 ? 10.727 1.755 -10.906 1 81 113 ARG A N 1
ATOM 853 C CA . ARG A 1 113 ? 11.352 1.299 -12.141 1 81 113 ARG A CA 1
ATOM 854 C C . ARG A 1 113 ? 11.781 2.48 -13.008 1 81 113 ARG A C 1
ATOM 856 O O . ARG A 1 113 ? 12.852 2.453 -13.617 1 81 113 ARG A O 1
ATOM 863 N N . SER A 1 114 ? 10.945 3.471 -13.07 1 77.44 114 SER A N 1
ATOM 864 C CA . SER A 1 114 ? 11.25 4.648 -13.883 1 77.44 114 SER A CA 1
ATOM 865 C C . SER A 1 114 ? 12.516 5.344 -13.391 1 77.44 114 SER A C 1
ATOM 867 O O . SER A 1 114 ? 13.18 6.039 -14.164 1 77.44 114 SER A O 1
ATOM 869 N N . ALA A 1 115 ? 12.836 5.141 -12.148 1 82.12 115 ALA A N 1
ATOM 870 C CA . ALA A 1 115 ? 14.047 5.734 -11.586 1 82.12 115 ALA A CA 1
ATOM 871 C C . ALA A 1 115 ? 15.297 5.047 -12.133 1 82.12 115 ALA A C 1
ATOM 873 O O . ALA A 1 115 ? 16.297 5.707 -12.414 1 82.12 115 ALA A O 1
ATOM 874 N N . LEU A 1 116 ? 15.25 3.773 -12.375 1 80.81 116 LEU A N 1
ATOM 875 C CA . LEU A 1 116 ? 16.422 2.99 -12.766 1 80.81 116 LEU A CA 1
ATOM 876 C C . LEU A 1 116 ? 16.594 3.006 -14.281 1 80.81 116 LEU A C 1
ATOM 878 O O . LEU A 1 116 ? 17.641 2.602 -14.789 1 80.81 116 LEU A O 1
ATOM 882 N N . ALA A 1 117 ? 15.562 3.455 -14.867 1 73.56 117 ALA A N 1
ATOM 883 C CA . ALA A 1 117 ? 15.664 3.561 -16.312 1 73.56 117 ALA A CA 1
ATOM 884 C C . ALA A 1 117 ? 16.609 4.691 -16.719 1 73.56 117 ALA A C 1
ATOM 886 O O . ALA A 1 117 ? 17.047 4.758 -17.875 1 73.56 117 ALA A O 1
ATOM 887 N N . ARG A 1 118 ? 16.984 5.473 -15.789 1 76.06 118 ARG A N 1
ATOM 888 C CA . ARG A 1 118 ? 17.938 6.555 -16.031 1 76.06 118 ARG A CA 1
ATOM 889 C C . ARG A 1 118 ? 19.359 6.105 -15.742 1 76.06 118 ARG A C 1
ATOM 891 O O . ARG A 1 118 ? 19.688 5.75 -14.609 1 76.06 118 ARG A O 1
ATOM 898 N N . PRO A 1 119 ? 20.219 6.168 -16.75 1 73.5 119 PRO A N 1
ATOM 899 C CA . PRO A 1 119 ? 21.562 5.59 -16.625 1 73.5 119 PRO A CA 1
ATOM 900 C C . PRO A 1 119 ? 22.312 6.102 -15.406 1 73.5 119 PRO A C 1
ATOM 902 O O . PRO A 1 119 ? 22.906 5.309 -14.664 1 73.5 119 PRO A O 1
ATOM 905 N N . PRO A 1 120 ? 22.266 7.344 -15.117 1 80.69 120 PRO A N 1
ATOM 906 C CA . PRO A 1 120 ? 23.016 7.797 -13.945 1 80.69 120 PRO A CA 1
ATOM 907 C C . PRO A 1 120 ? 22.516 7.164 -12.648 1 80.69 120 PRO A C 1
ATOM 909 O O . PRO A 1 120 ? 23.312 6.879 -11.75 1 80.69 120 PRO A O 1
ATOM 912 N N . GLN A 1 121 ? 21.281 6.844 -12.633 1 83.62 121 GLN A N 1
ATOM 913 C CA . GLN A 1 121 ? 20.719 6.277 -11.414 1 83.62 121 GLN A CA 1
ATOM 914 C C . GLN A 1 121 ? 21.109 4.809 -11.258 1 83.62 121 GLN A C 1
ATOM 916 O O . GLN A 1 121 ? 21.375 4.34 -10.148 1 83.62 121 GLN A O 1
ATOM 921 N N . LEU A 1 122 ? 21.109 4.18 -12.375 1 83.56 122 LEU A N 1
ATOM 922 C CA . LEU A 1 122 ? 21.5 2.773 -12.336 1 83.56 122 LEU A CA 1
ATOM 923 C C . LEU A 1 122 ? 22.922 2.619 -11.82 1 83.56 122 LEU A C 1
ATOM 925 O O . LEU A 1 122 ? 23.203 1.746 -11 1 83.56 122 LEU A O 1
ATOM 929 N N . ASP A 1 123 ? 23.766 3.426 -12.297 1 85.12 123 ASP A N 1
ATOM 930 C CA . ASP A 1 123 ? 25.172 3.389 -11.891 1 85.12 123 ASP A CA 1
ATOM 931 C C . ASP A 1 123 ? 25.312 3.695 -10.406 1 85.12 123 ASP A C 1
ATOM 933 O O . ASP A 1 123 ? 26.047 3.002 -9.688 1 85.12 123 ASP A O 1
ATOM 937 N N . ILE A 1 124 ? 24.641 4.652 -10.008 1 89.38 124 ILE A N 1
ATOM 938 C CA . ILE A 1 124 ? 24.719 5.074 -8.609 1 89.38 124 ILE A CA 1
ATOM 939 C C . ILE A 1 124 ? 24.156 3.975 -7.711 1 89.38 124 ILE A C 1
ATOM 941 O O . ILE A 1 124 ? 24.75 3.637 -6.688 1 89.38 124 ILE A O 1
ATOM 945 N N . THR A 1 125 ? 23.062 3.4 -8.102 1 90.25 125 THR A N 1
ATOM 946 C CA . THR A 1 125 ? 22.422 2.336 -7.324 1 90.25 125 THR A CA 1
ATOM 947 C C . THR A 1 125 ? 23.344 1.127 -7.215 1 90.25 125 THR A C 1
ATOM 949 O O . THR A 1 125 ? 23.484 0.534 -6.145 1 90.25 125 THR A O 1
ATOM 952 N N . THR A 1 126 ? 23.984 0.835 -8.328 1 88.69 126 THR A N 1
ATOM 953 C CA . THR A 1 126 ? 24.922 -0.277 -8.336 1 88.69 126 THR A CA 1
ATOM 954 C C . THR A 1 126 ? 26.047 -0.044 -7.328 1 88.69 126 THR A C 1
ATOM 956 O O . THR A 1 126 ? 26.406 -0.946 -6.562 1 88.69 126 THR A O 1
ATOM 959 N N . LYS A 1 127 ? 26.531 1.117 -7.34 1 91.5 127 LYS A N 1
ATOM 960 C CA . LYS A 1 127 ? 27.609 1.479 -6.418 1 91.5 127 LYS A CA 1
ATOM 961 C C . LYS A 1 127 ? 27.141 1.404 -4.969 1 91.5 127 LYS A C 1
ATOM 963 O O . LYS A 1 127 ? 27.844 0.874 -4.109 1 91.5 127 LYS A O 1
ATOM 968 N N . LEU A 1 128 ? 26.016 1.912 -4.656 1 94.31 128 LEU A N 1
ATOM 969 C CA . LEU A 1 128 ? 25.5 1.94 -3.295 1 94.31 128 LEU A CA 1
ATOM 970 C C . LEU A 1 128 ? 25.172 0.533 -2.807 1 94.31 128 LEU A C 1
ATOM 972 O O . LEU A 1 128 ? 25.375 0.213 -1.635 1 94.31 128 LEU A O 1
ATOM 976 N N . VAL A 1 129 ? 24.688 -0.277 -3.691 1 93.38 129 VAL A N 1
ATOM 977 C CA . VAL A 1 129 ? 24.422 -1.669 -3.344 1 93.38 129 VAL A CA 1
ATOM 978 C C . VAL A 1 129 ? 25.719 -2.379 -3.002 1 93.38 129 VAL A C 1
ATOM 980 O O . VAL A 1 129 ? 25.781 -3.15 -2.043 1 93.38 129 VAL A O 1
ATOM 983 N N . ALA A 1 130 ? 26.703 -2.104 -3.76 1 92.69 130 ALA A N 1
ATOM 984 C CA . ALA A 1 130 ? 28.016 -2.676 -3.48 1 92.69 130 ALA A CA 1
ATOM 985 C C . ALA A 1 130 ? 28.531 -2.238 -2.111 1 92.69 130 ALA A C 1
ATOM 987 O O . ALA A 1 130 ? 29.281 -2.969 -1.458 1 92.69 130 ALA A O 1
ATOM 988 N N . MET A 1 131 ? 28.047 -1.132 -1.661 1 94.75 131 MET A N 1
ATOM 989 C CA . MET A 1 131 ? 28.484 -0.59 -0.376 1 94.75 131 MET A CA 1
ATOM 990 C C . MET A 1 131 ? 27.594 -1.089 0.754 1 94.75 131 MET A C 1
ATOM 992 O O . MET A 1 131 ? 27.828 -0.776 1.923 1 94.75 131 MET A O 1
ATOM 996 N N . GLY A 1 132 ? 26.484 -1.784 0.409 1 95.19 132 GLY A N 1
ATOM 997 C CA . GLY A 1 132 ? 25.703 -2.4 1.465 1 95.19 132 GLY A CA 1
ATOM 998 C C . GLY A 1 132 ? 24.234 -1.999 1.429 1 95.19 132 GLY A C 1
ATOM 999 O O . GLY A 1 132 ? 23.438 -2.494 2.221 1 95.19 132 GLY A O 1
ATOM 1000 N N . GLU A 1 133 ? 23.906 -1.086 0.495 1 96.31 133 GLU A N 1
ATOM 1001 C CA . GLU A 1 133 ? 22.484 -0.745 0.36 1 96.31 133 GLU A CA 1
ATOM 1002 C C . GLU A 1 133 ? 21.656 -1.967 -0.028 1 96.31 133 GLU A C 1
ATOM 1004 O O . GLU A 1 133 ? 22.062 -2.742 -0.899 1 96.31 133 GLU A O 1
ATOM 1009 N N . GLN A 1 134 ? 20.578 -2.201 0.645 1 96.06 134 GLN A N 1
ATOM 1010 C CA . GLN A 1 134 ? 19.578 -3.152 0.172 1 96.06 134 GLN A CA 1
ATOM 1011 C C . GLN A 1 134 ? 18.578 -2.475 -0.758 1 96.06 134 GLN A C 1
ATOM 1013 O O . GLN A 1 134 ? 17.828 -1.599 -0.333 1 96.06 134 GLN A O 1
ATOM 1018 N N . ALA A 1 135 ? 18.641 -2.93 -1.995 1 93.81 135 ALA A N 1
ATOM 1019 C CA . ALA A 1 135 ? 17.797 -2.295 -3.01 1 93.81 135 ALA A CA 1
ATOM 1020 C C . ALA A 1 135 ? 16.797 -3.285 -3.592 1 93.81 135 ALA A C 1
ATOM 1022 O O . ALA A 1 135 ? 17.125 -4.445 -3.836 1 93.81 135 ALA A O 1
ATOM 1023 N N . ARG A 1 136 ? 15.562 -2.82 -3.67 1 89 136 ARG A N 1
ATOM 1024 C CA . ARG A 1 136 ? 14.531 -3.574 -4.379 1 89 136 ARG A CA 1
ATOM 1025 C C . ARG A 1 136 ? 13.797 -2.691 -5.383 1 89 136 ARG A C 1
ATOM 1027 O O . ARG A 1 136 ? 13.836 -1.464 -5.285 1 89 136 ARG A O 1
ATOM 1034 N N . VAL A 1 137 ? 13.211 -3.363 -6.406 1 86.38 137 VAL A N 1
ATOM 1035 C CA . VAL A 1 137 ? 12.594 -2.645 -7.52 1 86.38 137 VAL A CA 1
ATOM 1036 C C . VAL A 1 137 ? 11.094 -2.928 -7.555 1 86.38 137 VAL A C 1
ATOM 1038 O O . VAL A 1 137 ? 10.672 -4.078 -7.426 1 86.38 137 VAL A O 1
ATOM 1041 N N . ILE A 1 138 ? 10.375 -1.838 -7.633 1 82.62 138 ILE A N 1
ATOM 1042 C CA . ILE A 1 138 ? 8.93 -1.963 -7.809 1 82.62 138 ILE A CA 1
ATOM 1043 C C . ILE A 1 138 ? 8.508 -1.297 -9.117 1 82.62 138 ILE A C 1
ATOM 1045 O O . ILE A 1 138 ? 9.172 -0.371 -9.594 1 82.62 138 ILE A O 1
ATOM 1049 N N . HIS A 1 139 ? 7.441 -1.728 -9.656 1 76.81 139 HIS A N 1
ATOM 1050 C CA . HIS A 1 139 ? 6.996 -1.213 -10.945 1 76.81 139 HIS A CA 1
ATOM 1051 C C . HIS A 1 139 ? 6.539 0.238 -10.828 1 76.81 139 HIS A C 1
ATOM 1053 O O . HIS A 1 139 ? 6.977 1.092 -11.609 1 76.81 139 HIS A O 1
ATOM 1059 N N . VAL A 1 140 ? 5.637 0.464 -9.906 1 79.75 140 VAL A N 1
ATOM 1060 C CA . VAL A 1 140 ? 5.148 1.822 -9.688 1 79.75 140 VAL A CA 1
ATOM 1061 C C . VAL A 1 140 ? 5.031 2.098 -8.188 1 79.75 140 VAL A C 1
ATOM 1063 O O . VAL A 1 140 ? 4.227 1.471 -7.496 1 79.75 140 VAL A O 1
ATOM 1066 N N . ALA A 1 141 ? 5.844 2.998 -7.766 1 89.62 141 ALA A N 1
ATOM 1067 C CA . ALA A 1 141 ? 5.734 3.432 -6.375 1 89.62 141 ALA A CA 1
ATOM 1068 C C . ALA A 1 141 ? 4.715 4.559 -6.234 1 89.62 141 ALA A C 1
ATOM 1070 O O . ALA A 1 141 ? 4.656 5.461 -7.074 1 89.62 141 ALA A O 1
ATOM 1071 N N . PRO A 1 142 ? 3.961 4.516 -5.176 1 89.25 142 PRO A N 1
ATOM 1072 C CA . PRO A 1 142 ? 2.887 5.504 -5.047 1 89.25 142 PRO A CA 1
ATOM 1073 C C . PRO A 1 142 ? 3.408 6.898 -4.699 1 89.25 142 PRO A C 1
ATOM 1075 O O . PRO A 1 142 ? 2.752 7.898 -5.004 1 89.25 142 PRO A O 1
ATOM 1078 N N . THR A 1 143 ? 4.523 6.992 -4.055 1 92.12 143 THR A N 1
ATOM 1079 C CA . THR A 1 143 ? 5.09 8.273 -3.65 1 92.12 143 THR A CA 1
ATOM 1080 C C . THR A 1 143 ? 6.555 8.117 -3.25 1 92.12 143 THR A C 1
ATOM 1082 O O . THR A 1 143 ? 7.027 7 -3.037 1 92.12 143 THR A O 1
ATOM 1085 N N . LYS A 1 144 ? 7.27 9.273 -3.162 1 94.5 144 LYS A N 1
ATOM 1086 C CA . LYS A 1 144 ? 8.586 9.305 -2.525 1 94.5 144 LYS A CA 1
ATOM 1087 C C . LYS A 1 144 ? 8.461 9.188 -1.01 1 94.5 144 LYS A C 1
ATOM 1089 O O . LYS A 1 144 ? 7.41 9.477 -0.44 1 94.5 144 LYS A O 1
ATOM 1094 N N . LEU A 1 145 ? 9.555 8.734 -0.413 1 96.38 145 LEU A N 1
ATOM 1095 C CA . LEU A 1 145 ? 9.562 8.57 1.037 1 96.38 145 LEU A CA 1
ATOM 1096 C C . LEU A 1 145 ? 10.992 8.547 1.574 1 96.38 145 LEU A C 1
ATOM 1098 O O . LEU A 1 145 ? 11.875 7.926 0.979 1 96.38 145 LEU A O 1
ATOM 1102 N N . ILE A 1 146 ? 11.211 9.242 2.641 1 97.31 146 ILE A N 1
ATOM 1103 C CA . ILE A 1 146 ? 12.375 9.031 3.486 1 97.31 146 ILE A CA 1
ATOM 1104 C C . ILE A 1 146 ? 11.938 8.797 4.93 1 97.31 146 ILE A C 1
ATOM 1106 O O . ILE A 1 146 ? 11.234 9.633 5.512 1 97.31 146 ILE A O 1
ATOM 1110 N N . MET A 1 147 ? 12.289 7.703 5.473 1 97.56 147 MET A N 1
ATOM 1111 C CA . MET A 1 147 ? 12.023 7.387 6.871 1 97.56 147 MET A CA 1
ATOM 1112 C C . MET A 1 147 ? 13.305 7.02 7.602 1 97.56 147 MET A C 1
ATOM 1114 O O . MET A 1 147 ? 14.094 6.207 7.109 1 97.56 147 MET A O 1
ATOM 1118 N N . VAL A 1 148 ? 13.508 7.637 8.766 1 97.81 148 VAL A N 1
ATOM 1119 C CA . VAL A 1 148 ? 14.766 7.465 9.484 1 97.81 148 VAL A CA 1
ATOM 1120 C C . VAL A 1 148 ? 14.492 6.863 10.867 1 97.81 148 VAL A C 1
ATOM 1122 O O . VAL A 1 148 ? 13.688 7.402 11.633 1 97.81 148 VAL A O 1
ATOM 1125 N N . ASP A 1 149 ? 15.109 5.703 11.141 1 97.12 149 ASP A N 1
ATOM 1126 C CA . ASP A 1 149 ? 15.156 5.016 12.43 1 97.12 149 ASP A CA 1
ATOM 1127 C C . ASP A 1 149 ? 13.758 4.727 12.953 1 97.12 149 ASP A C 1
ATOM 1129 O O . ASP A 1 149 ? 13.516 4.746 14.164 1 97.12 149 ASP A O 1
ATOM 1133 N N . SER A 1 150 ? 12.789 4.648 12.086 1 94.12 150 SER A N 1
ATOM 1134 C CA . SER A 1 150 ? 11.391 4.375 12.383 1 94.12 150 SER A CA 1
ATOM 1135 C C . SER A 1 150 ? 10.805 5.43 13.312 1 94.12 150 SER A C 1
ATOM 1137 O O . SER A 1 150 ? 9.906 5.137 14.109 1 94.12 150 SER A O 1
ATOM 1139 N N . GLU A 1 151 ? 11.328 6.668 13.219 1 94.12 151 GLU A N 1
ATOM 1140 C CA . GLU A 1 151 ? 10.906 7.691 14.172 1 94.12 151 GLU A CA 1
ATOM 1141 C C . GLU A 1 151 ? 10.391 8.938 13.445 1 94.12 151 GLU A C 1
ATOM 1143 O O . GLU A 1 151 ? 9.633 9.719 14.023 1 94.12 151 GLU A O 1
ATOM 1148 N N . ILE A 1 152 ? 10.844 9.102 12.297 1 95.81 152 ILE A N 1
ATOM 1149 C CA . ILE A 1 152 ? 10.508 10.312 11.555 1 95.81 152 ILE A CA 1
ATOM 1150 C C . ILE A 1 152 ? 10.492 10.016 10.055 1 95.81 152 ILE A C 1
ATOM 1152 O O . ILE A 1 152 ? 11.32 9.242 9.562 1 95.81 152 ILE A O 1
ATOM 1156 N N . ALA A 1 153 ? 9.523 10.609 9.305 1 97.31 153 ALA A N 1
ATOM 1157 C CA . ALA A 1 153 ? 9.422 10.391 7.867 1 97.31 153 ALA A CA 1
ATOM 1158 C C . ALA A 1 153 ? 9.141 11.703 7.133 1 97.31 153 ALA A C 1
ATOM 1160 O O . ALA A 1 153 ? 8.617 12.648 7.723 1 97.31 153 ALA A O 1
ATOM 1161 N N . LEU A 1 154 ? 9.562 11.805 5.941 1 96.31 154 LEU A N 1
ATOM 1162 C CA . LEU A 1 154 ? 9.297 12.898 5.016 1 96.31 154 LEU A CA 1
ATOM 1163 C C . LEU A 1 154 ? 8.586 12.398 3.768 1 96.31 154 LEU A C 1
ATOM 1165 O O . LEU A 1 154 ? 9.055 11.469 3.109 1 96.31 154 LEU A O 1
ATOM 1169 N N . LEU A 1 155 ? 7.426 13 3.457 1 95.12 155 LEU A N 1
ATOM 1170 C CA . LEU A 1 155 ? 6.625 12.633 2.295 1 95.12 155 LEU A CA 1
ATOM 1171 C C . LEU A 1 155 ? 6.238 13.867 1.488 1 95.12 155 LEU A C 1
ATOM 1173 O O . LEU A 1 155 ? 5.93 14.922 2.061 1 95.12 155 LEU A O 1
ATOM 1177 N N . PRO A 1 156 ? 6.121 13.727 0.175 1 94.12 156 PRO A N 1
ATOM 1178 C CA . PRO A 1 156 ? 5.688 14.867 -0.635 1 94.12 156 PRO A CA 1
ATOM 1179 C C . PRO A 1 156 ? 4.234 15.258 -0.372 1 94.12 156 PRO A C 1
ATOM 1181 O O . PRO A 1 156 ? 3.387 14.383 -0.16 1 94.12 156 PRO A O 1
ATOM 1184 N N . LEU A 1 157 ? 4.047 16.562 -0.349 1 91.25 157 LEU A N 1
ATOM 1185 C CA . LEU A 1 157 ? 2.693 17.094 -0.312 1 91.25 157 LEU A CA 1
ATOM 1186 C C . LEU A 1 157 ? 2.271 17.609 -1.687 1 91.25 157 LEU A C 1
ATOM 1188 O O . LEU A 1 157 ? 1.204 17.234 -2.188 1 91.25 157 LEU A O 1
ATOM 1192 N N . THR A 1 158 ? 3.113 18.422 -2.238 1 90.69 158 THR A N 1
ATOM 1193 C CA . THR A 1 158 ? 2.895 18.922 -3.592 1 90.69 158 THR A CA 1
ATOM 1194 C C . THR A 1 158 ? 4.141 18.719 -4.449 1 90.69 158 THR A C 1
ATOM 1196 O O . THR A 1 158 ? 5.266 18.891 -3.973 1 90.69 158 THR A O 1
ATOM 1199 N N . VAL A 1 159 ? 3.883 18.312 -5.727 1 91.56 159 VAL A N 1
ATOM 1200 C CA . VAL A 1 159 ? 4.988 18.016 -6.629 1 91.56 159 VAL A CA 1
ATOM 1201 C C . VAL A 1 159 ? 4.75 18.688 -7.977 1 91.56 159 VAL A C 1
ATOM 1203 O O . VAL A 1 159 ? 3.605 18.844 -8.406 1 91.56 159 VAL A O 1
ATOM 1206 N N . SER A 1 160 ? 5.82 19.203 -8.508 1 88.56 160 SER A N 1
ATOM 1207 C CA . SER A 1 160 ? 5.828 19.641 -9.898 1 88.56 160 SER A CA 1
ATOM 1208 C C . SER A 1 160 ? 6.508 18.609 -10.797 1 88.56 160 SER A C 1
ATOM 1210 O O . SER A 1 160 ? 6.852 17.516 -10.344 1 88.56 160 SER A O 1
ATOM 1212 N N . GLU A 1 161 ? 6.684 18.844 -12.023 1 85.38 161 GLU A N 1
ATOM 1213 C CA . GLU A 1 161 ? 7.332 17.922 -12.953 1 85.38 161 GLU A CA 1
ATOM 1214 C C . GLU A 1 161 ? 8.812 17.75 -12.617 1 85.38 161 GLU A C 1
ATOM 1216 O O . GLU A 1 161 ? 9.398 16.703 -12.922 1 85.38 161 GLU A O 1
ATOM 1221 N N . THR A 1 162 ? 9.297 18.703 -11.875 1 86 162 THR A N 1
ATOM 1222 C CA . THR A 1 162 ? 10.75 18.703 -11.75 1 86 162 THR A CA 1
ATOM 1223 C C . THR A 1 162 ? 11.164 18.594 -10.289 1 86 162 THR A C 1
ATOM 1225 O O . THR A 1 162 ? 12.312 18.25 -9.984 1 86 162 THR A O 1
ATOM 1228 N N . SER A 1 163 ? 10.18 18.969 -9.43 1 89.38 163 SER A N 1
ATOM 1229 C CA . SER A 1 163 ? 10.625 19.016 -8.039 1 89.38 163 SER A CA 1
ATOM 1230 C C . SER A 1 163 ? 9.477 18.719 -7.078 1 89.38 163 SER A C 1
ATOM 1232 O O . SER A 1 163 ? 8.312 18.75 -7.469 1 89.38 163 SER A O 1
ATOM 1234 N N . VAL A 1 164 ? 9.906 18.344 -5.914 1 91.31 164 VAL A N 1
ATOM 1235 C CA . VAL A 1 164 ? 8.961 18.328 -4.805 1 91.31 164 VAL A CA 1
ATOM 1236 C C . VAL A 1 164 ? 8.836 19.734 -4.215 1 91.31 164 VAL A C 1
ATOM 1238 O O . VAL A 1 164 ? 9.797 20.266 -3.639 1 91.31 164 VAL A O 1
ATOM 1241 N N . GLU A 1 165 ? 7.602 20.281 -4.27 1 90.5 165 GLU A N 1
ATOM 1242 C CA . GLU A 1 165 ? 7.418 21.688 -3.924 1 90.5 165 GLU A CA 1
ATOM 1243 C C . GLU A 1 165 ? 7.117 21.844 -2.438 1 90.5 165 GLU A C 1
ATOM 1245 O O . GLU A 1 165 ? 7.355 22.922 -1.868 1 90.5 165 GLU A O 1
ATOM 1250 N N . SER A 1 166 ? 6.559 20.922 -1.886 1 91.69 166 SER A N 1
ATOM 1251 C CA . SER A 1 166 ? 6.328 20.891 -0.446 1 91.69 166 SER A CA 1
ATOM 1252 C C . SER A 1 166 ? 6.234 19.453 0.072 1 91.69 166 SER A C 1
ATOM 1254 O O . SER A 1 166 ? 5.969 18.531 -0.695 1 91.69 166 SER A O 1
ATOM 1256 N N . ALA A 1 167 ? 6.535 19.297 1.382 1 94.69 167 ALA A N 1
ATOM 1257 C CA . ALA A 1 167 ? 6.543 17.969 2.008 1 94.69 167 ALA A CA 1
ATOM 1258 C C . ALA A 1 167 ? 6.023 18.047 3.441 1 94.69 167 ALA A C 1
ATOM 1260 O O . ALA A 1 167 ? 5.848 19.125 3.992 1 94.69 167 ALA A O 1
ATOM 1261 N N . VAL A 1 168 ? 5.707 16.891 3.969 1 93.5 168 VAL A N 1
ATOM 1262 C CA . VAL A 1 168 ? 5.277 16.797 5.359 1 93.5 168 VAL A CA 1
ATOM 1263 C C . VAL A 1 168 ? 6.246 15.906 6.141 1 93.5 168 VAL A C 1
ATOM 1265 O O . VAL A 1 168 ? 6.68 14.867 5.645 1 93.5 168 VAL A O 1
ATOM 1268 N N . VAL A 1 169 ? 6.594 16.406 7.281 1 94.94 169 VAL A N 1
ATOM 1269 C CA . VAL A 1 169 ? 7.352 15.609 8.242 1 94.94 169 VAL A CA 1
ATOM 1270 C C . VAL A 1 169 ? 6.395 14.969 9.25 1 94.94 169 VAL A C 1
ATOM 1272 O O . VAL A 1 169 ? 5.559 15.648 9.844 1 94.94 169 VAL A O 1
ATOM 1275 N N . VAL A 1 170 ? 6.48 13.672 9.352 1 93.94 170 VAL A N 1
ATOM 1276 C CA . VAL A 1 170 ? 5.625 12.922 10.266 1 93.94 170 VAL A CA 1
ATOM 1277 C C . VAL A 1 170 ? 6.473 12.266 11.352 1 93.94 170 VAL A C 1
ATOM 1279 O O . VAL A 1 170 ? 7.414 11.531 11.055 1 93.94 170 VAL A O 1
ATOM 1282 N N . ARG A 1 171 ? 6.062 12.562 12.602 1 93.25 171 ARG A N 1
ATOM 1283 C CA . ARG A 1 171 ? 6.812 11.977 13.703 1 93.25 171 ARG A CA 1
ATOM 1284 C C . ARG A 1 171 ? 5.941 11.023 14.516 1 93.25 171 ARG A C 1
ATOM 1286 O O . ARG A 1 171 ? 4.715 11.148 14.523 1 93.25 171 ARG A O 1
ATOM 1293 N N . SER A 1 172 ? 6.566 10.008 15.203 1 84.75 172 SER A N 1
ATOM 1294 C CA . SER A 1 172 ? 6.062 8.977 16.109 1 84.75 172 SER A CA 1
ATOM 1295 C C . SER A 1 172 ? 4.551 9.094 16.281 1 84.75 172 SER A C 1
ATOM 1297 O O . SER A 1 172 ? 4.082 9.734 17.234 1 84.75 172 SER A O 1
ATOM 1299 N N . SER A 1 173 ? 3.787 8.516 15.5 1 85.44 173 SER A N 1
ATOM 1300 C CA . SER A 1 173 ? 2.33 8.555 15.453 1 85.44 173 SER A CA 1
ATOM 1301 C C . SER A 1 173 ? 1.765 7.309 14.773 1 85.44 173 SER A C 1
ATOM 1303 O O . SER A 1 173 ? 2.52 6.469 14.273 1 85.44 173 SER A O 1
ATOM 1305 N N . ALA A 1 174 ? 0.458 7.219 14.914 1 89.19 174 ALA A N 1
ATOM 1306 C CA . ALA A 1 174 ? -0.219 6.148 14.188 1 89.19 174 ALA A CA 1
ATOM 1307 C C . ALA A 1 174 ? -0.016 6.297 12.68 1 89.19 174 ALA A C 1
ATOM 1309 O O . ALA A 1 174 ? 0.073 5.301 11.961 1 89.19 174 ALA A O 1
ATOM 1310 N N . MET A 1 175 ? 0.106 7.492 12.297 1 90.81 175 MET A N 1
ATOM 1311 C CA . MET A 1 175 ? 0.339 7.742 10.875 1 90.81 175 MET A CA 1
ATOM 1312 C C . MET A 1 175 ? 1.715 7.238 10.453 1 90.81 175 MET A C 1
ATOM 1314 O O . MET A 1 175 ? 1.856 6.625 9.398 1 90.81 175 MET A O 1
ATOM 1318 N N . LEU A 1 176 ? 2.686 7.441 11.25 1 94.25 176 LEU A N 1
ATOM 1319 C CA . LEU A 1 176 ? 4.02 6.949 10.922 1 94.25 176 LEU A CA 1
ATOM 1320 C C . LEU A 1 176 ? 4.043 5.422 10.898 1 94.25 176 LEU A C 1
ATOM 1322 O O . LEU A 1 176 ? 4.684 4.82 10.031 1 94.25 176 LEU A O 1
ATOM 1326 N N . ALA A 1 177 ? 3.348 4.848 11.852 1 93.94 177 ALA A N 1
ATOM 1327 C CA . ALA A 1 177 ? 3.268 3.391 11.891 1 93.94 177 ALA A CA 1
ATOM 1328 C C . ALA A 1 177 ? 2.611 2.844 10.625 1 93.94 177 ALA A C 1
ATOM 1330 O O . ALA A 1 177 ? 3.027 1.81 10.102 1 93.94 177 ALA A O 1
ATOM 1331 N N . ALA A 1 178 ? 1.611 3.545 10.18 1 93.5 178 ALA A N 1
ATOM 1332 C CA . ALA A 1 178 ? 0.946 3.152 8.945 1 93.5 178 ALA A CA 1
ATOM 1333 C C . ALA A 1 178 ? 1.893 3.27 7.75 1 93.5 178 ALA A C 1
ATOM 1335 O O . ALA A 1 178 ? 1.941 2.379 6.898 1 93.5 178 ALA A O 1
ATOM 1336 N N . ILE A 1 179 ? 2.621 4.301 7.672 1 94.94 179 ILE A N 1
ATOM 1337 C CA . ILE A 1 179 ? 3.598 4.516 6.609 1 94.94 179 ILE A CA 1
ATOM 1338 C C . ILE A 1 179 ? 4.629 3.391 6.621 1 94.94 179 ILE A C 1
ATOM 1340 O O . ILE A 1 179 ? 4.957 2.828 5.57 1 94.94 179 ILE A O 1
ATOM 1344 N N . ALA A 1 180 ? 5.07 3.059 7.809 1 95.25 180 ALA A N 1
ATOM 1345 C CA . ALA A 1 180 ? 6.059 1.995 7.965 1 95.25 180 ALA A CA 1
ATOM 1346 C C . ALA A 1 180 ? 5.504 0.655 7.488 1 95.25 180 ALA A C 1
ATOM 1348 O O . ALA A 1 180 ? 6.199 -0.107 6.809 1 95.25 180 ALA A O 1
ATOM 1349 N N . ARG A 1 181 ? 4.32 0.425 7.82 1 91.69 181 ARG 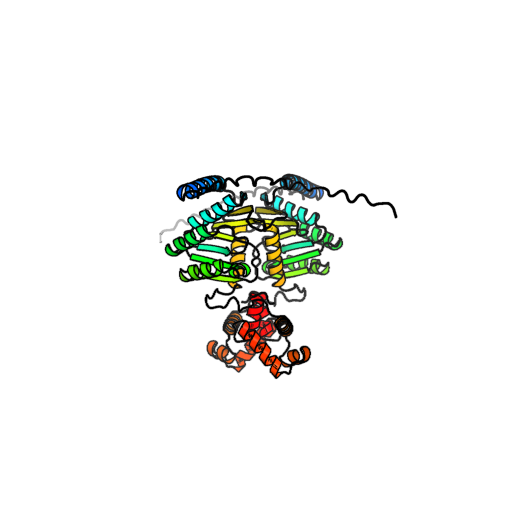A N 1
ATOM 1350 C CA . ARG A 1 181 ? 3.686 -0.823 7.41 1 91.69 181 ARG A CA 1
ATOM 1351 C C . ARG A 1 181 ? 3.535 -0.89 5.895 1 91.69 181 ARG A C 1
ATOM 1353 O O . ARG A 1 181 ? 3.807 -1.925 5.281 1 91.69 181 ARG A O 1
ATOM 1360 N N . ILE A 1 182 ? 3.131 0.197 5.336 1 91.88 182 ILE A N 1
ATOM 1361 C CA . ILE A 1 182 ? 2.982 0.251 3.885 1 91.88 182 ILE A CA 1
ATOM 1362 C C . ILE A 1 182 ? 4.336 0.017 3.219 1 91.88 182 ILE A C 1
ATOM 1364 O O . ILE A 1 182 ? 4.434 -0.742 2.25 1 91.88 182 ILE A O 1
ATOM 1368 N N . PHE A 1 183 ? 5.367 0.622 3.695 1 95.56 183 PHE A N 1
ATOM 1369 C CA . PHE A 1 183 ? 6.699 0.411 3.143 1 95.56 183 PHE A CA 1
ATOM 1370 C C . PHE A 1 183 ? 7.082 -1.062 3.205 1 95.56 183 PHE A C 1
ATOM 1372 O O . PHE A 1 183 ? 7.582 -1.621 2.225 1 95.56 183 PHE A O 1
ATOM 1379 N N . GLU A 1 184 ? 6.828 -1.676 4.375 1 90.44 184 GLU A N 1
ATOM 1380 C CA . GLU A 1 184 ? 7.176 -3.084 4.555 1 90.44 184 GLU A CA 1
ATOM 1381 C C . GLU A 1 184 ? 6.43 -3.967 3.557 1 90.44 184 GLU A C 1
ATOM 1383 O O . GLU A 1 184 ? 7 -4.914 3.012 1 90.44 184 GLU A O 1
ATOM 1388 N N . ASP A 1 185 ? 5.227 -3.631 3.361 1 83.5 185 ASP A N 1
ATOM 1389 C CA . ASP A 1 185 ? 4.438 -4.395 2.398 1 83.5 185 ASP A CA 1
ATOM 1390 C C . ASP A 1 185 ? 5 -4.242 0.986 1 83.5 185 ASP A C 1
ATOM 1392 O O . ASP A 1 185 ? 5.164 -5.227 0.266 1 83.5 185 ASP A O 1
ATOM 1396 N N . LEU A 1 186 ? 5.273 -3 0.6 1 86.75 186 LEU A N 1
ATOM 1397 C CA . LEU A 1 186 ? 5.848 -2.756 -0.719 1 86.75 186 LEU A CA 1
ATOM 1398 C C . LEU A 1 186 ? 7.199 -3.449 -0.86 1 86.75 186 LEU A C 1
ATOM 1400 O O . LEU A 1 186 ? 7.504 -4.016 -1.912 1 86.75 186 LEU A O 1
ATOM 1404 N N . TRP A 1 187 ? 7.945 -3.395 0.234 1 89.56 187 TRP A N 1
ATOM 1405 C CA . TRP A 1 187 ? 9.266 -4.016 0.253 1 89.56 187 TRP A CA 1
ATOM 1406 C C . TRP A 1 187 ? 9.164 -5.52 0.027 1 89.56 187 TRP A C 1
ATOM 1408 O O . TRP A 1 187 ? 9.945 -6.094 -0.738 1 89.56 187 TRP A O 1
ATOM 1418 N N . ARG A 1 188 ? 8.234 -6.078 0.639 1 79.62 188 ARG A N 1
ATOM 1419 C CA . ARG A 1 188 ? 8.047 -7.523 0.548 1 79.62 188 ARG A CA 1
ATOM 1420 C C . ARG A 1 188 ? 7.645 -7.934 -0.864 1 79.62 188 ARG A C 1
ATOM 1422 O O . ARG A 1 188 ? 8.031 -9 -1.339 1 79.62 188 ARG A O 1
ATOM 1429 N N . PHE A 1 189 ? 6.953 -7.047 -1.549 1 72.81 189 PHE A N 1
ATOM 1430 C CA . PHE A 1 189 ? 6.43 -7.387 -2.867 1 72.81 189 PHE A CA 1
ATOM 1431 C C . PHE A 1 189 ? 7.43 -7.016 -3.957 1 72.81 189 PHE A C 1
ATOM 1433 O O . PHE A 1 189 ? 7.324 -7.488 -5.09 1 72.81 189 PHE A O 1
ATOM 1440 N N . ALA A 1 190 ? 8.336 -6.191 -3.646 1 79.12 190 ALA A N 1
ATOM 1441 C CA . ALA A 1 190 ? 9.305 -5.707 -4.621 1 79.12 190 ALA A CA 1
ATOM 1442 C C . ALA A 1 190 ? 10.367 -6.762 -4.91 1 79.12 190 ALA A C 1
ATOM 1444 O O . ALA A 1 190 ? 10.633 -7.629 -4.07 1 79.12 190 ALA A O 1
ATOM 1445 N N . ALA A 1 191 ? 10.969 -6.652 -6.039 1 75.19 191 ALA A N 1
ATOM 1446 C CA . ALA A 1 191 ? 12.008 -7.59 -6.453 1 75.19 191 ALA A CA 1
ATOM 1447 C C . ALA A 1 191 ? 13.391 -7.082 -6.055 1 75.19 191 ALA A C 1
ATOM 1449 O O . ALA A 1 191 ? 13.672 -5.887 -6.152 1 75.19 191 ALA A O 1
ATOM 1450 N N . PRO A 1 192 ? 14.273 -7.973 -5.641 1 80.5 192 PRO A N 1
ATOM 1451 C CA . PRO A 1 192 ? 15.633 -7.531 -5.316 1 80.5 192 PRO A CA 1
ATOM 1452 C C . PRO A 1 192 ? 16.359 -6.945 -6.523 1 80.5 192 PRO A C 1
ATOM 1454 O O . PRO A 1 192 ? 16.188 -7.418 -7.648 1 80.5 192 PRO A O 1
ATOM 1457 N N . PHE A 1 193 ? 17.031 -5.871 -6.258 1 83.56 193 PHE A N 1
ATOM 1458 C CA . PHE A 1 193 ? 17.875 -5.285 -7.293 1 83.56 193 PHE A CA 1
ATOM 1459 C C . PHE A 1 193 ? 19.109 -6.133 -7.523 1 83.56 193 PHE A C 1
ATOM 1461 O O . PHE A 1 193 ? 19.812 -6.504 -6.57 1 83.56 193 PHE A O 1
ATOM 1468 N N . THR A 1 194 ? 19.312 -6.668 -8.766 1 71.5 194 THR A N 1
ATOM 1469 C CA . THR A 1 194 ? 20.547 -7.34 -9.156 1 71.5 194 THR A CA 1
ATOM 1470 C C . THR A 1 194 ? 21.234 -6.582 -10.281 1 71.5 194 THR A C 1
ATOM 1472 O O . THR A 1 194 ? 20.594 -6.176 -11.258 1 71.5 194 THR A O 1
ATOM 1475 N N . ALA A 1 195 ? 22.453 -6.137 -9.992 1 62.81 195 ALA A N 1
ATOM 1476 C CA . ALA A 1 195 ? 23.219 -5.367 -10.969 1 62.81 195 ALA A CA 1
ATOM 1477 C C . ALA A 1 195 ? 23.234 -6.066 -12.32 1 62.81 195 ALA A C 1
ATOM 1479 O O . ALA A 1 195 ? 23.312 -5.41 -13.367 1 62.81 195 ALA A O 1
ATOM 1480 N N . ASP A 1 196 ? 23.328 -7.445 -12.242 1 55.81 196 ASP A N 1
ATOM 1481 C CA . ASP A 1 196 ? 23.422 -8.195 -13.492 1 55.81 196 ASP A CA 1
ATOM 1482 C C . ASP A 1 196 ? 22.062 -8.281 -14.188 1 55.81 196 ASP A C 1
ATOM 1484 O O . ASP A 1 196 ? 21.969 -8.766 -15.32 1 55.81 196 ASP A O 1
ATOM 1488 N N . GLN A 1 197 ? 21.156 -8.008 -13.445 1 50.53 197 GLN A N 1
ATOM 1489 C CA . GLN A 1 197 ? 19.844 -8.195 -14.062 1 50.53 197 GLN A CA 1
ATOM 1490 C C . GLN A 1 197 ? 19.594 -7.137 -15.141 1 50.53 197 GLN A C 1
ATOM 1492 O O . GLN A 1 197 ? 19.812 -5.945 -14.914 1 50.53 197 GLN A O 1
ATOM 1497 N N . ASP A 1 198 ? 19.891 -7.539 -16.312 1 46.62 198 ASP A N 1
ATOM 1498 C CA . ASP A 1 198 ? 19.453 -6.719 -17.438 1 46.62 198 ASP A CA 1
ATOM 1499 C C . ASP A 1 198 ? 18.156 -5.992 -17.125 1 46.62 198 ASP A C 1
ATOM 1501 O O . ASP A 1 198 ? 17.062 -6.566 -17.266 1 46.62 198 ASP A O 1
ATOM 1505 N N . LEU A 1 199 ? 18.203 -5.203 -16.266 1 47.34 199 LEU A N 1
ATOM 1506 C CA . LEU A 1 199 ? 17.016 -4.379 -16.078 1 47.34 199 LEU A CA 1
ATOM 1507 C C . LEU A 1 199 ? 16.359 -4.059 -17.406 1 47.34 199 LEU A C 1
ATOM 1509 O O . LEU A 1 199 ? 15.203 -3.621 -17.453 1 47.34 199 LEU A O 1
ATOM 1513 N N . ALA A 1 200 ? 17.281 -3.949 -18.438 1 44.09 200 ALA A N 1
ATOM 1514 C CA . ALA A 1 200 ? 16.766 -3.789 -19.797 1 44.09 200 ALA A CA 1
ATOM 1515 C C . ALA A 1 200 ? 15.867 -4.957 -20.188 1 44.09 200 ALA A C 1
ATOM 1517 O O . ALA A 1 200 ? 14.891 -4.777 -20.922 1 44.09 200 ALA A O 1
ATOM 1518 N N . GLY A 1 201 ? 16.328 -6.141 -20.047 1 43.28 201 GLY A N 1
ATOM 1519 C CA . GLY A 1 201 ? 15.625 -7.352 -20.422 1 43.28 201 GLY A CA 1
ATOM 1520 C C . GLY A 1 201 ? 14.391 -7.617 -19.578 1 43.28 201 GLY A C 1
ATOM 1521 O O . GLY A 1 201 ? 13.625 -8.547 -19.859 1 43.28 201 GLY A O 1
ATOM 1522 N N . ILE A 1 202 ? 14.469 -7.402 -18.375 1 45.03 202 ILE A N 1
ATOM 1523 C CA . ILE A 1 202 ? 13.195 -7.523 -17.688 1 45.03 202 ILE A CA 1
ATOM 1524 C C . ILE A 1 202 ? 12.188 -6.543 -18.281 1 45.03 202 ILE A C 1
ATOM 1526 O O . ILE A 1 202 ? 12.195 -5.355 -17.953 1 45.03 202 ILE A O 1
ATOM 1530 N N . GLU A 1 203 ? 12.266 -6.336 -19.406 1 51.22 203 GLU A N 1
ATOM 1531 C CA . GLU A 1 203 ? 11.031 -5.711 -19.875 1 51.22 203 GLU A CA 1
ATOM 1532 C C . GLU A 1 203 ? 9.867 -6.035 -18.953 1 51.22 203 GLU A C 1
ATOM 1534 O O . GLU A 1 203 ? 9.258 -7.105 -19.062 1 51.22 203 GLU A O 1
ATOM 1539 N N . LEU A 1 204 ? 10.062 -5.617 -17.781 1 55.41 204 LEU A N 1
ATOM 1540 C CA . LEU A 1 204 ? 9.289 -5.949 -16.594 1 55.41 204 LEU A CA 1
ATOM 1541 C C . LEU A 1 204 ? 7.793 -5.801 -16.859 1 55.41 204 LEU A C 1
ATOM 1543 O O . LEU A 1 204 ? 6.973 -5.992 -15.969 1 55.41 204 LEU A O 1
ATOM 1547 N N . GLN A 1 205 ? 7.59 -5.312 -18.062 1 67.5 205 GLN A N 1
ATOM 1548 C CA . GLN A 1 205 ? 6.172 -5.383 -18.375 1 67.5 205 GLN A CA 1
ATOM 1549 C C . GLN A 1 205 ? 5.871 -6.551 -19.312 1 67.5 205 GLN A C 1
ATOM 1551 O O . GLN A 1 205 ? 6.672 -6.863 -20.203 1 67.5 205 GLN A O 1
ATOM 1556 N N . PRO A 1 206 ? 4.941 -7.223 -19.016 1 78.44 206 PRO A N 1
ATOM 1557 C CA . PRO A 1 206 ? 4.551 -8.281 -19.953 1 78.44 206 PRO A CA 1
ATOM 1558 C C . PRO A 1 206 ? 4.168 -7.73 -21.328 1 78.44 206 PRO A C 1
ATOM 1560 O O . PRO A 1 206 ? 3.646 -6.617 -21.422 1 78.44 206 PRO A O 1
ATOM 1563 N N . THR A 1 207 ? 4.68 -8.359 -22.375 1 82.69 207 THR A N 1
ATOM 1564 C CA . THR A 1 207 ? 4.16 -8.031 -23.703 1 82.69 207 THR A CA 1
ATOM 1565 C C . THR A 1 207 ? 2.641 -8.18 -23.734 1 82.69 207 THR A C 1
ATOM 1567 O O . THR A 1 207 ? 2.039 -8.688 -22.781 1 82.69 207 THR A O 1
ATOM 1570 N N . GLU A 1 208 ? 2.062 -7.719 -24.828 1 82.81 208 GLU A N 1
ATOM 1571 C CA . GLU A 1 208 ? 0.617 -7.852 -24.969 1 82.81 208 GLU A CA 1
ATOM 1572 C C . GLU A 1 208 ? 0.192 -9.312 -24.953 1 82.81 208 GLU A C 1
ATOM 1574 O O . GLU A 1 208 ? -0.802 -9.672 -24.328 1 82.81 208 GLU A O 1
ATOM 1579 N N . GLU A 1 209 ? 0.94 -10.109 -25.609 1 89.31 209 GLU A N 1
ATOM 1580 C CA . GLU A 1 209 ? 0.639 -11.539 -25.625 1 89.31 209 GLU A CA 1
ATOM 1581 C C . GLU A 1 209 ? 0.745 -12.133 -24.234 1 89.31 209 GLU A C 1
ATOM 1583 O O . GLU A 1 209 ? -0.125 -12.906 -23.812 1 89.31 209 GLU A O 1
ATOM 1588 N N . GLU A 1 210 ? 1.778 -11.672 -23.5 1 91.19 210 GLU A N 1
ATOM 1589 C CA . GLU A 1 210 ? 1.997 -12.195 -22.156 1 91.19 210 GLU A CA 1
ATOM 1590 C C . GLU A 1 210 ? 0.899 -11.742 -21.203 1 91.19 210 GLU A C 1
ATOM 1592 O O . GLU A 1 210 ? 0.474 -12.5 -20.328 1 91.19 210 GLU A O 1
ATOM 1597 N N . ARG A 1 211 ? 0.44 -10.617 -21.406 1 89.44 211 ARG A N 1
ATOM 1598 C CA . ARG A 1 211 ? -0.661 -10.109 -20.594 1 89.44 211 ARG A CA 1
ATOM 1599 C C . ARG A 1 211 ? -1.922 -10.945 -20.797 1 89.44 211 ARG A C 1
ATOM 1601 O O . ARG A 1 211 ? -2.643 -11.227 -19.844 1 89.44 211 ARG A O 1
ATOM 1608 N N . TRP A 1 212 ? -2.129 -11.242 -22.016 1 89.75 212 TRP A N 1
ATOM 1609 C CA . TRP A 1 212 ? -3.289 -12.07 -22.312 1 89.75 212 TRP A CA 1
ATOM 1610 C C . TRP A 1 212 ? -3.156 -13.453 -21.688 1 89.75 212 TRP A C 1
ATOM 1612 O O . TRP A 1 212 ? -4.098 -13.945 -21.062 1 89.75 212 TRP A O 1
ATOM 1622 N N . ILE A 1 213 ? -2.027 -14.023 -21.781 1 94.56 213 ILE A N 1
ATOM 1623 C CA . ILE A 1 213 ? -1.786 -15.336 -21.203 1 94.56 213 ILE A CA 1
ATOM 1624 C C . ILE A 1 213 ? -1.955 -15.281 -19.688 1 94.56 213 ILE A C 1
ATOM 1626 O O . ILE A 1 213 ? -2.602 -16.141 -19.094 1 94.56 213 ILE A O 1
ATOM 1630 N N . LEU A 1 214 ? -1.397 -14.234 -19.094 1 93.75 214 LEU A N 1
ATOM 1631 C CA . LEU A 1 214 ? -1.492 -14.07 -17.641 1 93.75 214 LEU A CA 1
ATOM 1632 C C . LEU A 1 214 ? -2.947 -13.945 -17.203 1 93.75 214 LEU A C 1
ATOM 1634 O O . LEU A 1 214 ? -3.352 -14.531 -16.203 1 93.75 214 LEU A O 1
ATOM 1638 N N . SER A 1 215 ? -3.701 -13.195 -18 1 93 215 SER A N 1
ATOM 1639 C CA . SER A 1 215 ? -5.113 -13.008 -17.688 1 93 215 SER A CA 1
ATOM 1640 C C . SER A 1 215 ? -5.871 -14.336 -17.766 1 93 215 SER A C 1
ATOM 1642 O O . SER A 1 215 ? -6.715 -14.617 -16.906 1 93 215 SER A O 1
ATOM 1644 N N . LEU A 1 216 ? -5.559 -15.148 -18.703 1 94.06 216 LEU A N 1
ATOM 1645 C CA . LEU A 1 216 ? -6.211 -16.438 -18.875 1 94.06 216 LEU A CA 1
ATOM 1646 C C . LEU A 1 216 ? -5.797 -17.406 -17.766 1 94.06 216 LEU A C 1
ATOM 1648 O O . LEU A 1 216 ? -6.641 -18.109 -17.203 1 94.06 216 LEU A O 1
ATOM 1652 N N . LEU A 1 217 ? -4.527 -17.375 -17.422 1 95.06 217 LEU A N 1
ATOM 1653 C CA . LEU A 1 217 ? -4.059 -18.203 -16.312 1 95.06 217 LEU A CA 1
ATOM 1654 C C . LEU A 1 217 ? -4.738 -17.797 -15.008 1 95.06 217 LEU A C 1
ATOM 1656 O O . LEU A 1 217 ? -5.125 -18.656 -14.211 1 95.06 217 LEU A O 1
ATOM 1660 N N . ALA A 1 218 ? -4.898 -16.547 -14.867 1 93.38 218 ALA A N 1
ATOM 1661 C CA . ALA A 1 218 ? -5.527 -16 -13.664 1 93.38 218 ALA A CA 1
ATOM 1662 C C . ALA A 1 218 ? -6.988 -16.438 -13.57 1 93.38 218 ALA A C 1
ATOM 1664 O O . ALA A 1 218 ? -7.527 -16.578 -12.469 1 93.38 218 ALA A O 1
ATOM 1665 N N . SER A 1 219 ? -7.586 -16.641 -14.727 1 92.5 219 SER A N 1
ATOM 1666 C CA . SER A 1 219 ? -8.977 -17.078 -14.766 1 92.5 219 SER A CA 1
ATOM 1667 C C . SER A 1 219 ? -9.086 -18.594 -14.656 1 92.5 219 SER A C 1
ATOM 1669 O O . SER A 1 219 ? -10.188 -19.141 -14.648 1 92.5 219 SER A O 1
ATOM 1671 N N . GLY A 1 220 ? -7.934 -19.281 -14.617 1 94.06 220 GLY A N 1
ATOM 1672 C CA . GLY A 1 220 ? -7.906 -20.719 -14.422 1 94.06 220 GLY A CA 1
ATOM 1673 C C . GLY A 1 220 ? -7.844 -21.5 -15.719 1 94.06 220 GLY A C 1
ATOM 1674 O O . GLY A 1 220 ? -8.055 -22.719 -15.727 1 94.06 220 GLY A O 1
ATOM 1675 N N . ALA A 1 221 ? -7.512 -20.875 -16.734 1 94.56 221 ALA A N 1
ATOM 1676 C CA . ALA A 1 221 ? -7.512 -21.531 -18.031 1 94.56 221 ALA A CA 1
ATOM 1677 C C . ALA A 1 221 ? -6.375 -22.531 -18.141 1 94.56 221 ALA A C 1
ATOM 1679 O O . ALA A 1 221 ? -5.27 -22.297 -17.656 1 94.56 221 ALA A O 1
ATOM 1680 N N . THR A 1 222 ? -6.652 -23.641 -18.844 1 94.06 222 THR A N 1
ATOM 1681 C CA . THR A 1 222 ? -5.645 -24.641 -19.188 1 94.06 222 THR A CA 1
ATOM 1682 C C . THR A 1 222 ? -4.902 -24.234 -20.453 1 94.06 222 THR A C 1
ATOM 1684 O O . THR A 1 222 ? -5.324 -23.328 -21.172 1 94.06 222 THR A O 1
ATOM 1687 N N . ASP A 1 223 ? -3.859 -24.969 -20.688 1 94.12 223 ASP A N 1
ATOM 1688 C CA . ASP A 1 223 ? -3.117 -24.719 -21.922 1 94.12 223 ASP A CA 1
ATOM 1689 C C . ASP A 1 223 ? -4.008 -24.906 -23.141 1 94.12 223 ASP A C 1
ATOM 1691 O O . ASP A 1 223 ? -3.912 -24.141 -24.109 1 94.12 223 ASP A O 1
ATOM 1695 N N . ASP A 1 224 ? -4.836 -25.859 -23.062 1 95.38 224 ASP A N 1
ATOM 1696 C CA . ASP A 1 224 ? -5.758 -26.125 -24.156 1 95.38 224 ASP A CA 1
ATOM 1697 C C . ASP A 1 224 ? -6.691 -24.938 -24.375 1 95.38 224 ASP A C 1
ATOM 1699 O O . ASP A 1 224 ? -6.867 -24.469 -25.516 1 95.38 224 ASP A O 1
ATOM 1703 N N . THR A 1 225 ? -7.215 -24.438 -23.359 1 95.75 225 THR A N 1
ATOM 1704 C CA . THR A 1 225 ? -8.117 -23.281 -23.422 1 95.75 225 THR A CA 1
ATOM 1705 C C . THR A 1 225 ? -7.383 -22.047 -23.922 1 95.75 225 THR A C 1
ATOM 1707 O O . THR A 1 225 ? -7.91 -21.297 -24.75 1 95.75 225 THR A O 1
ATOM 1710 N N . ILE A 1 226 ? -6.195 -21.844 -23.469 1 95.31 226 ILE A N 1
ATOM 1711 C CA . ILE A 1 226 ? -5.371 -20.719 -23.906 1 95.31 226 ILE A CA 1
ATOM 1712 C C . ILE A 1 226 ? -5.109 -20.812 -25.406 1 95.31 226 ILE A C 1
ATOM 1714 O O . ILE A 1 226 ? -5.25 -19.828 -26.125 1 95.31 226 ILE A O 1
ATOM 1718 N N . GLY A 1 227 ? -4.793 -21.984 -25.828 1 94.69 227 GLY A N 1
ATOM 1719 C CA . GLY A 1 227 ? -4.586 -22.188 -27.25 1 94.69 227 GLY A CA 1
ATOM 1720 C C . GLY A 1 227 ? -5.809 -21.844 -28.094 1 94.69 227 GLY A C 1
ATOM 1721 O O . GLY A 1 227 ? -5.711 -21.078 -29.047 1 94.69 227 GLY A O 1
ATOM 1722 N N . ARG A 1 228 ? -6.895 -22.281 -27.688 1 94.5 228 ARG A N 1
ATOM 1723 C CA . ARG A 1 228 ? -8.148 -22.047 -28.406 1 94.5 228 ARG A CA 1
ATOM 1724 C C . ARG A 1 228 ? -8.477 -20.562 -28.469 1 94.5 228 ARG A C 1
ATOM 1726 O O . ARG A 1 228 ? -8.844 -20.047 -29.531 1 94.5 228 ARG A O 1
ATOM 1733 N N . LEU A 1 229 ? -8.273 -19.906 -27.453 1 93 229 LEU A N 1
ATOM 1734 C CA . LEU A 1 229 ? -8.688 -18.516 -27.344 1 93 229 LEU A CA 1
ATOM 1735 C C . LEU A 1 229 ? -7.699 -17.594 -28.062 1 93 229 LEU A C 1
ATOM 1737 O O . LEU A 1 229 ? -8.086 -16.547 -28.578 1 93 229 LEU A O 1
ATOM 1741 N N . MET A 1 230 ? -6.508 -18.047 -28.156 1 93 230 MET A N 1
ATOM 1742 C CA . MET A 1 230 ? -5.484 -17.172 -28.719 1 93 230 MET A CA 1
ATOM 1743 C C . MET A 1 230 ? -5.121 -17.594 -30.125 1 93 230 MET A C 1
ATOM 1745 O O . MET A 1 230 ? -4.32 -16.922 -30.797 1 93 230 MET A O 1
ATOM 1749 N N . GLY A 1 231 ? -5.691 -18.719 -30.578 1 92.25 231 GLY A N 1
ATOM 1750 C CA . GLY A 1 231 ? -5.441 -19.172 -31.938 1 92.25 231 GLY A CA 1
ATOM 1751 C C . GLY A 1 231 ? -4.176 -20 -32.062 1 92.25 231 GLY A C 1
ATOM 1752 O O . GLY A 1 231 ? -3.506 -19.969 -33.094 1 92.25 231 GLY A O 1
ATOM 1753 N N . PHE A 1 232 ? -3.719 -20.578 -30.969 1 91 232 PHE A N 1
ATOM 1754 C CA . PHE A 1 232 ? -2.57 -21.484 -30.922 1 91 232 PHE A CA 1
ATOM 1755 C C . PHE A 1 232 ? -3.023 -22.938 -30.828 1 91 232 PHE A C 1
ATOM 1757 O O . PHE A 1 232 ? -4.168 -23.203 -30.453 1 91 232 PHE A O 1
ATOM 1764 N N . SER A 1 233 ? -2.139 -23.828 -31.266 1 93.12 233 SER A N 1
ATOM 1765 C CA . SER A 1 233 ? -2.309 -25.203 -30.812 1 93.12 233 SER A CA 1
ATOM 1766 C C . SER A 1 233 ? -2.049 -25.328 -29.328 1 93.12 233 SER A C 1
ATOM 1768 O O . SER A 1 233 ? -1.417 -24.469 -28.719 1 93.12 233 SER A O 1
ATOM 1770 N N . ALA A 1 234 ? -2.535 -26.469 -28.797 1 93 234 ALA A N 1
ATOM 1771 C CA . ALA A 1 234 ? -2.271 -26.734 -27.391 1 93 234 ALA A CA 1
ATOM 1772 C C . ALA A 1 234 ? -0.772 -26.812 -27.109 1 93 234 ALA A C 1
ATOM 1774 O O . ALA A 1 234 ? -0.308 -26.359 -26.062 1 93 234 ALA A O 1
ATOM 1775 N N . ARG A 1 235 ? -0.076 -27.312 -28.047 1 94.75 235 ARG A N 1
ATOM 1776 C CA . ARG A 1 235 ? 1.372 -27.438 -27.906 1 94.75 235 ARG A CA 1
ATOM 1777 C C . ARG A 1 235 ? 2.031 -26.062 -27.906 1 94.75 235 ARG A C 1
ATOM 1779 O O . ARG A 1 235 ? 2.92 -25.781 -27.094 1 94.75 235 ARG A O 1
ATOM 1786 N N . THR A 1 236 ? 1.642 -25.25 -28.797 1 94.75 236 THR A N 1
ATOM 1787 C CA . THR A 1 236 ? 2.176 -23.891 -28.859 1 94.75 236 THR A CA 1
ATOM 1788 C C . THR A 1 236 ? 1.819 -23.109 -27.594 1 94.75 236 THR A C 1
ATOM 1790 O O . THR A 1 236 ? 2.65 -22.375 -27.047 1 94.75 236 THR A O 1
ATOM 1793 N N . ALA A 1 237 ? 0.572 -23.297 -27.156 1 95.62 237 ALA A N 1
ATOM 1794 C CA . ALA A 1 237 ? 0.163 -22.625 -25.922 1 95.62 237 ALA A CA 1
ATOM 1795 C C . ALA A 1 237 ? 1.041 -23.047 -24.75 1 95.62 237 ALA A C 1
ATOM 1797 O O . ALA A 1 237 ? 1.479 -22.219 -23.953 1 95.62 237 ALA A O 1
ATOM 1798 N N . HIS A 1 238 ? 1.246 -24.281 -24.672 1 95.88 238 HIS A N 1
ATOM 1799 C CA . HIS A 1 238 ? 2.104 -24.797 -23.625 1 95.88 238 HIS A CA 1
ATOM 1800 C C . HIS A 1 238 ? 3.498 -24.188 -23.688 1 95.88 238 HIS A C 1
ATOM 1802 O O . HIS A 1 238 ? 4.059 -23.797 -22.656 1 95.88 238 HIS A O 1
ATOM 1808 N N . ARG A 1 239 ? 4.008 -24.109 -24.828 1 96.12 239 ARG A N 1
ATOM 1809 C CA . ARG A 1 239 ? 5.332 -23.531 -25 1 96.12 239 ARG A CA 1
ATOM 1810 C C . ARG A 1 239 ? 5.34 -22.062 -24.594 1 96.12 239 ARG A C 1
ATOM 1812 O O . ARG A 1 239 ? 6.27 -21.609 -23.922 1 96.12 239 ARG A O 1
ATOM 1819 N N . ARG A 1 240 ? 4.352 -21.391 -24.953 1 95.44 240 ARG A N 1
ATOM 1820 C CA . ARG A 1 240 ? 4.258 -19.984 -24.625 1 95.44 240 ARG A CA 1
ATOM 1821 C C . ARG A 1 240 ? 4.156 -19.781 -23.125 1 95.44 240 ARG A C 1
ATOM 1823 O O . ARG A 1 240 ? 4.773 -18.859 -22.562 1 95.44 240 ARG A O 1
ATOM 1830 N N . VAL A 1 241 ? 3.398 -20.594 -22.516 1 96.19 241 VAL A N 1
ATOM 1831 C CA . VAL A 1 241 ? 3.258 -20.516 -21.078 1 96.19 241 VAL A CA 1
ATOM 1832 C C . VAL A 1 241 ? 4.598 -20.812 -20.406 1 96.19 241 VAL A C 1
ATOM 1834 O O . VAL A 1 241 ? 5.008 -20.109 -19.484 1 96.19 241 VAL A O 1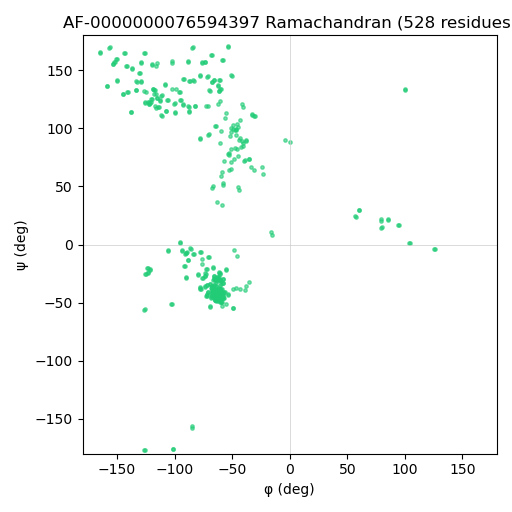
ATOM 1837 N N . ARG A 1 242 ? 5.238 -21.781 -20.891 1 95.75 242 ARG A N 1
ATOM 1838 C CA . ARG A 1 242 ? 6.547 -22.141 -20.359 1 95.75 242 ARG A CA 1
ATOM 1839 C C . ARG A 1 242 ? 7.539 -21 -20.531 1 95.75 242 ARG A C 1
ATOM 1841 O O . ARG A 1 242 ? 8.344 -20.719 -19.641 1 95.75 242 ARG A O 1
ATOM 1848 N N . GLU A 1 243 ? 7.508 -20.359 -21.594 1 93.81 243 GLU A N 1
ATOM 1849 C CA . GLU A 1 243 ? 8.367 -19.203 -21.844 1 93.81 243 GLU A CA 1
ATOM 1850 C C . GLU A 1 243 ? 8.07 -18.062 -20.891 1 93.81 243 GLU A C 1
ATOM 1852 O O . GLU A 1 243 ? 8.992 -17.422 -20.375 1 93.81 243 GLU A O 1
ATOM 1857 N N . LEU A 1 244 ? 6.816 -17.875 -20.672 1 92.44 244 LEU A N 1
ATOM 1858 C CA . LEU A 1 244 ? 6.402 -16.844 -19.734 1 92.44 244 LEU A CA 1
ATOM 1859 C C . LEU A 1 244 ? 6.891 -17.156 -18.312 1 92.44 244 LEU A C 1
ATOM 1861 O O . LEU A 1 244 ? 7.391 -16.266 -17.625 1 92.44 244 LEU A O 1
ATOM 1865 N N . ILE A 1 245 ? 6.762 -18.406 -18 1 93.19 245 ILE A N 1
ATOM 1866 C CA . ILE A 1 245 ? 7.207 -18.844 -16.672 1 93.19 245 ILE A CA 1
ATOM 1867 C C . ILE A 1 245 ? 8.719 -18.641 -16.547 1 93.19 245 ILE A C 1
ATOM 1869 O O . ILE A 1 245 ? 9.195 -18.094 -15.547 1 93.19 245 ILE A O 1
ATOM 1873 N N . SER A 1 246 ? 9.43 -18.938 -17.562 1 90.88 246 SER A N 1
ATOM 1874 C CA . SER A 1 246 ? 10.875 -18.734 -17.578 1 90.88 246 SER A CA 1
ATOM 1875 C C . SER A 1 246 ? 11.234 -17.266 -17.516 1 90.88 246 SER A C 1
ATOM 1877 O O . SER A 1 246 ? 12.156 -16.859 -16.797 1 90.88 246 SER A O 1
ATOM 1879 N N . ARG A 1 247 ? 10.469 -16.5 -18.219 1 85.62 247 ARG A N 1
ATOM 1880 C CA . ARG A 1 247 ? 10.695 -15.055 -18.234 1 85.62 247 ARG A CA 1
ATOM 1881 C C . ARG A 1 247 ? 10.484 -14.461 -16.844 1 85.62 247 ARG A C 1
ATOM 1883 O O . ARG A 1 247 ? 11.141 -13.477 -16.469 1 85.62 247 ARG A O 1
ATOM 1890 N N . LEU A 1 248 ? 9.609 -15.055 -16.125 1 85.31 248 LEU A N 1
ATOM 1891 C CA . LEU A 1 248 ? 9.32 -14.609 -14.766 1 85.31 248 LEU A CA 1
ATOM 1892 C C . LEU A 1 248 ? 10.406 -15.086 -13.805 1 85.31 248 LEU A C 1
ATOM 1894 O O . LEU A 1 248 ? 10.375 -14.742 -12.617 1 85.31 248 LEU A O 1
ATOM 1898 N N . GLY A 1 249 ? 11.352 -15.906 -14.266 1 85.19 249 GLY A N 1
ATOM 1899 C CA . GLY A 1 249 ? 12.484 -16.359 -13.469 1 85.19 249 GLY A CA 1
ATOM 1900 C C . GLY A 1 249 ? 12.133 -17.484 -12.516 1 85.19 249 GLY A C 1
ATOM 1901 O O . GLY A 1 249 ? 12.758 -17.625 -11.469 1 85.19 249 GLY A O 1
ATOM 1902 N N . VAL A 1 250 ? 11.062 -18.141 -12.82 1 91.38 250 VAL A N 1
ATOM 1903 C CA . VAL A 1 250 ? 10.602 -19.203 -11.938 1 91.38 250 VAL A CA 1
ATOM 1904 C C . VAL A 1 250 ? 10.438 -20.5 -12.719 1 91.38 250 VAL A C 1
ATOM 1906 O O . VAL A 1 250 ? 10.773 -20.562 -13.906 1 91.38 250 VAL A O 1
ATOM 1909 N N . GLU A 1 251 ? 9.938 -21.578 -11.977 1 93.88 251 GLU A N 1
ATOM 1910 C CA . GLU A 1 251 ? 9.945 -22.891 -12.609 1 93.88 251 GLU A CA 1
ATOM 1911 C C . GLU A 1 251 ? 8.547 -23.5 -12.641 1 93.88 251 GLU A C 1
ATOM 1913 O O . GLU A 1 251 ? 8.289 -24.422 -13.414 1 93.88 251 GLU A O 1
ATOM 1918 N N . THR A 1 252 ? 7.676 -23.047 -11.812 1 95.5 252 THR A N 1
ATOM 1919 C CA . THR A 1 252 ? 6.375 -23.688 -11.711 1 95.5 252 THR A CA 1
ATOM 1920 C C . THR A 1 252 ? 5.25 -22.688 -11.914 1 95.5 252 THR A C 1
ATOM 1922 O O . THR A 1 252 ? 5.457 -21.484 -11.766 1 95.5 252 THR A O 1
ATOM 1925 N N . ARG A 1 253 ? 4.043 -23.188 -12.156 1 94.62 253 ARG A N 1
ATOM 1926 C CA . ARG A 1 253 ? 2.867 -22.344 -12.32 1 94.62 253 ARG A CA 1
ATOM 1927 C C . ARG A 1 253 ? 2.514 -21.641 -11.016 1 94.62 253 ARG A C 1
ATOM 1929 O O . ARG A 1 253 ? 2.086 -20.484 -11.023 1 94.62 253 ARG A O 1
ATOM 1936 N N . PHE A 1 254 ? 2.699 -22.344 -9.938 1 94.75 254 PHE A N 1
ATOM 1937 C CA . PHE A 1 254 ? 2.461 -21.719 -8.641 1 94.75 254 PHE A CA 1
ATOM 1938 C C . PHE A 1 254 ? 3.373 -20.516 -8.445 1 94.75 254 PHE A C 1
ATOM 1940 O O . PHE A 1 254 ? 2.902 -19.422 -8.148 1 94.75 254 PHE A O 1
ATOM 1947 N N . GLN A 1 255 ? 4.613 -20.719 -8.695 1 93.5 255 GLN A N 1
ATOM 1948 C CA . GLN A 1 255 ? 5.594 -19.641 -8.578 1 93.5 255 GLN A CA 1
ATOM 1949 C C . GLN A 1 255 ? 5.273 -18.516 -9.547 1 93.5 255 GLN A C 1
ATOM 1951 O O . GLN A 1 255 ? 5.441 -17.328 -9.203 1 93.5 255 GLN A O 1
ATOM 1956 N N . ALA A 1 256 ? 4.844 -18.906 -10.664 1 93.44 256 ALA A N 1
ATOM 1957 C CA . ALA A 1 256 ? 4.527 -17.906 -11.672 1 93.44 256 ALA A CA 1
ATOM 1958 C C . ALA A 1 256 ? 3.377 -17 -11.219 1 93.44 256 ALA A C 1
ATOM 1960 O O . ALA A 1 256 ? 3.424 -15.789 -11.398 1 93.44 256 ALA A O 1
ATOM 1961 N N . GLY A 1 257 ? 2.389 -17.641 -10.664 1 93.25 257 GLY A N 1
ATOM 1962 C CA . GLY A 1 257 ? 1.294 -16.859 -10.109 1 93.25 257 GLY A CA 1
ATOM 1963 C C . GLY A 1 257 ? 1.737 -15.891 -9.031 1 93.25 257 GLY A C 1
ATOM 1964 O O . GLY A 1 257 ? 1.383 -14.711 -9.062 1 93.25 257 GLY A O 1
ATOM 1965 N N . MET A 1 258 ? 2.562 -16.375 -8.164 1 89 258 MET A N 1
ATOM 1966 C CA . MET A 1 258 ? 3.121 -15.531 -7.105 1 89 258 MET A CA 1
ATOM 1967 C C . MET A 1 258 ? 3.898 -14.359 -7.695 1 89 258 MET A C 1
ATOM 1969 O O . MET A 1 258 ? 3.658 -13.211 -7.332 1 89 258 MET A O 1
ATOM 1973 N N . GLN A 1 259 ? 4.723 -14.68 -8.586 1 86.31 259 GLN A N 1
ATOM 1974 C CA . GLN A 1 259 ? 5.652 -13.703 -9.148 1 86.31 259 GLN A CA 1
ATOM 1975 C C . GLN A 1 259 ? 4.918 -12.648 -9.961 1 86.31 259 GLN A C 1
ATOM 1977 O O . GLN A 1 259 ? 5.273 -11.469 -9.922 1 86.31 259 GLN A O 1
ATOM 1982 N N . ALA A 1 260 ? 3.914 -13.094 -10.68 1 86.56 260 ALA A N 1
ATOM 1983 C CA . ALA A 1 260 ? 3.139 -12.156 -11.492 1 86.56 260 ALA A CA 1
ATOM 1984 C C . ALA A 1 260 ? 2.479 -11.094 -10.617 1 86.56 260 ALA A C 1
ATOM 1986 O O . ALA A 1 260 ? 2.455 -9.914 -10.977 1 86.56 260 ALA A O 1
ATOM 1987 N N . VAL A 1 261 ? 2.029 -11.523 -9.477 1 81.81 261 VAL A N 1
ATOM 1988 C CA . VAL A 1 261 ? 1.408 -10.586 -8.547 1 81.81 261 VAL A CA 1
ATOM 1989 C C . VAL A 1 261 ? 2.475 -9.672 -7.941 1 81.81 261 VAL A C 1
ATOM 1991 O O . VAL A 1 261 ? 2.307 -8.453 -7.902 1 81.81 261 VAL A O 1
ATOM 1994 N N . LYS A 1 262 ? 3.527 -10.234 -7.602 1 74.25 262 LYS A N 1
ATOM 1995 C CA . LYS A 1 262 ? 4.602 -9.492 -6.945 1 74.25 262 LYS A CA 1
ATOM 1996 C C . LYS A 1 262 ? 5.191 -8.438 -7.879 1 74.25 262 LYS A C 1
ATOM 1998 O O . LYS A 1 262 ? 5.578 -7.355 -7.434 1 74.25 262 LYS A O 1
ATOM 2003 N N . LEU A 1 263 ? 5.152 -8.75 -9.172 1 73.69 263 LEU A N 1
ATOM 2004 C CA . LEU A 1 263 ? 5.723 -7.848 -10.164 1 73.69 263 LEU A CA 1
ATOM 2005 C C . LEU A 1 263 ? 4.68 -6.848 -10.656 1 73.69 263 LEU A C 1
ATOM 2007 O O . LEU A 1 263 ? 4.988 -5.969 -11.469 1 73.69 263 LEU A O 1
ATOM 2011 N N . GLY A 1 264 ? 3.475 -7.098 -10.203 1 73.44 264 GLY A N 1
ATOM 2012 C CA . GLY A 1 264 ? 2.412 -6.203 -10.625 1 73.44 264 GLY A CA 1
ATOM 2013 C C . GLY A 1 264 ? 1.895 -6.516 -12.023 1 73.44 264 GLY A C 1
ATOM 2014 O O . GLY A 1 264 ? 1.318 -5.648 -12.68 1 73.44 264 GLY A O 1
ATOM 2015 N N . TRP A 1 265 ? 2.252 -7.68 -12.484 1 77.31 265 TRP A N 1
ATOM 2016 C CA . TRP A 1 265 ? 1.74 -8.078 -13.789 1 77.31 265 TRP A CA 1
ATOM 2017 C C . TRP A 1 265 ? 0.265 -8.453 -13.711 1 77.31 265 TRP A C 1
ATOM 2019 O O . TRP A 1 265 ? -0.432 -8.484 -14.727 1 77.31 265 TRP A O 1
ATOM 2029 N N . LEU A 1 266 ? -0.066 -8.852 -12.43 1 78.06 266 LEU A N 1
ATOM 2030 C CA . LEU A 1 266 ? -1.457 -9.188 -12.148 1 78.06 266 LEU A CA 1
ATOM 2031 C C . LEU A 1 266 ? -1.941 -8.477 -10.883 1 78.06 266 LEU A C 1
ATOM 2033 O O . LEU A 1 266 ? -1.146 -8.18 -9.992 1 78.06 266 LEU A O 1
ATOM 2037 N N . MET B 1 1 ? 5.242 -22.016 78.75 1 23 1 MET B N 1
ATOM 2038 C CA . MET B 1 1 ? 3.854 -22.219 78.312 1 23 1 MET B CA 1
ATOM 2039 C C . MET B 1 1 ? 3.035 -20.953 78.562 1 23 1 MET B C 1
ATOM 2041 O O . MET B 1 1 ? 2.379 -20.797 79.562 1 23 1 MET B O 1
ATOM 2045 N N . LEU B 1 2 ? 3.619 -19.75 78.125 1 25.95 2 LEU B N 1
ATOM 2046 C CA . LEU B 1 2 ? 3.062 -18.469 78.562 1 25.95 2 LEU B CA 1
ATOM 2047 C C . LEU B 1 2 ? 1.628 -18.312 78.062 1 25.95 2 LEU B C 1
ATOM 2049 O O . LEU B 1 2 ? 1.277 -18.812 77 1 25.95 2 LEU B O 1
ATOM 2053 N N . PRO B 1 3 ? 0.612 -18.141 78.938 1 26 3 PRO B N 1
ATOM 2054 C CA . PRO B 1 3 ? -0.845 -18.094 78.812 1 26 3 PRO B CA 1
ATOM 2055 C C . PRO B 1 3 ? -1.301 -17.047 77.75 1 26 3 PRO B C 1
ATOM 2057 O O . PRO B 1 3 ? -0.942 -15.875 77.875 1 26 3 PRO B O 1
ATOM 2060 N N . GLY B 1 4 ? -1.212 -17.344 76.438 1 23.22 4 GLY B N 1
ATOM 2061 C CA . GLY B 1 4 ? -1.348 -16.516 75.25 1 23.22 4 GLY B CA 1
ATOM 2062 C C . GLY B 1 4 ? -2.707 -15.852 75.125 1 23.22 4 GLY B C 1
ATOM 2063 O O . GLY B 1 4 ? -3.738 -16.516 75.312 1 23.22 4 GLY B O 1
ATOM 2064 N N . TYR B 1 5 ? -2.881 -14.633 75.75 1 23.52 5 TYR B N 1
ATOM 2065 C CA . TYR B 1 5 ? -4.035 -13.758 75.938 1 23.52 5 TYR B CA 1
ATOM 2066 C C . TYR B 1 5 ? -4.781 -13.578 74.625 1 23.52 5 TYR B C 1
ATOM 2068 O O . TYR B 1 5 ? -4.219 -13.078 73.625 1 23.52 5 TYR B O 1
ATOM 2076 N N . THR B 1 6 ? -5.66 -14.508 74.25 1 24.62 6 THR B N 1
ATOM 2077 C CA . THR B 1 6 ? -6.469 -14.617 73 1 24.62 6 THR B CA 1
ATOM 2078 C C . THR B 1 6 ? -7.504 -13.5 72.938 1 24.62 6 THR B C 1
ATOM 2080 O O . THR B 1 6 ? -8.492 -13.523 73.688 1 24.62 6 THR B O 1
ATOM 2083 N N . GLU B 1 7 ? -7.047 -12.227 73.188 1 23.36 7 GLU B N 1
ATOM 2084 C CA . GLU B 1 7 ? -8.117 -11.242 73.312 1 23.36 7 GLU B CA 1
ATOM 2085 C C . GLU B 1 7 ? -8.992 -11.281 72.062 1 23.36 7 GLU B C 1
ATOM 2087 O O . GLU B 1 7 ? -8.477 -11.391 70.938 1 23.36 7 GLU B O 1
ATOM 2092 N N . GLU B 1 8 ? -10.234 -11.695 72.188 1 23.84 8 GLU B N 1
ATOM 2093 C CA . GLU B 1 8 ? -11.391 -11.844 71.312 1 23.84 8 GLU B CA 1
ATOM 2094 C C . GLU B 1 8 ? -11.766 -10.508 70.688 1 23.84 8 GLU B C 1
ATOM 2096 O O . GLU B 1 8 ? -12.211 -9.586 71.375 1 23.84 8 GLU B O 1
ATOM 2101 N N . LEU B 1 9 ? -10.852 -9.898 69.875 1 24.36 9 LEU B N 1
ATOM 2102 C CA . LEU B 1 9 ? -11.203 -8.602 69.312 1 24.36 9 LEU B CA 1
ATOM 2103 C C . LEU B 1 9 ? -12.555 -8.664 68.625 1 24.36 9 LEU B C 1
ATOM 2105 O O . LEU B 1 9 ? -12.781 -9.523 67.75 1 24.36 9 LEU B O 1
ATOM 2109 N N . THR B 1 10 ? -13.594 -8.312 69.375 1 24.95 10 THR B N 1
ATOM 2110 C CA . THR B 1 10 ? -14.984 -8.117 68.938 1 24.95 10 THR B CA 1
ATOM 2111 C C . THR B 1 10 ? -15.07 -7.223 67.688 1 24.95 10 THR B C 1
ATOM 2113 O O . THR B 1 10 ? -14.672 -6.055 67.75 1 24.95 10 THR B O 1
ATOM 2116 N N . GLN B 1 11 ? -14.727 -7.688 66.562 1 25.33 11 GLN B N 1
ATOM 2117 C CA . GLN B 1 11 ? -14.734 -6.957 65.312 1 25.33 11 GLN B CA 1
ATOM 2118 C C . GLN B 1 11 ? -16.094 -6.32 65.062 1 25.33 11 GLN B C 1
ATOM 2120 O O . GLN B 1 11 ? -17.109 -7.02 64.938 1 25.33 11 GLN B O 1
ATOM 2125 N N . SER B 1 12 ? -16.391 -5.199 65.75 1 26.14 12 SER B N 1
ATOM 2126 C CA . SER B 1 12 ? -17.594 -4.418 65.5 1 26.14 12 SER B CA 1
ATOM 2127 C C . SER B 1 12 ? -17.812 -4.203 64 1 26.14 12 SER B C 1
ATOM 2129 O O . SER B 1 12 ? -16.891 -3.799 63.281 1 26.14 12 SER B O 1
ATOM 2131 N N . GLN B 1 13 ? -18.719 -4.914 63.406 1 27.17 13 GLN B N 1
ATOM 2132 C CA . GLN B 1 13 ? -19.25 -4.91 62.062 1 27.17 13 GLN B CA 1
ATOM 2133 C C . GLN B 1 13 ? -19.828 -3.547 61.688 1 27.17 13 GLN B C 1
ATOM 2135 O O . GLN B 1 13 ? -20.891 -3.162 62.188 1 27.17 13 GLN B O 1
ATOM 2140 N N . THR B 1 14 ? -19.047 -2.445 61.875 1 28.02 14 THR B N 1
ATOM 2141 C CA . THR B 1 14 ? -19.688 -1.207 61.438 1 28.02 14 THR B CA 1
ATOM 2142 C C . THR B 1 14 ? -20.25 -1.351 60.031 1 28.02 14 THR B C 1
ATOM 2144 O O . THR B 1 14 ? -19.531 -1.708 59.094 1 28.02 14 THR B O 1
ATOM 2147 N N . VAL B 1 15 ? -21.531 -1.599 59.938 1 29.39 15 VAL B N 1
ATOM 2148 C CA . VAL B 1 15 ? -22.406 -1.593 58.75 1 29.39 15 VAL B CA 1
ATOM 2149 C C . VAL B 1 15 ? -22.219 -0.284 58 1 29.39 15 VAL B C 1
ATOM 2151 O O . VAL B 1 15 ? -22.531 0.792 58.5 1 29.39 15 VAL B O 1
ATOM 2154 N N . VAL B 1 16 ? -21.016 -0.01 57.438 1 31.94 16 VAL B N 1
ATOM 2155 C CA . VAL B 1 16 ? -20.922 1.189 56.594 1 31.94 16 VAL B CA 1
ATOM 2156 C C . VAL B 1 16 ? -22.094 1.231 55.625 1 31.94 16 VAL B C 1
ATOM 2158 O O . VAL B 1 16 ? -22.375 0.248 54.938 1 31.94 16 VAL B O 1
ATOM 2161 N N . ASP B 1 17 ? -23.094 1.984 55.938 1 29.23 17 ASP B N 1
ATOM 2162 C CA . ASP B 1 17 ? -24.266 2.32 55.125 1 29.23 17 ASP B CA 1
ATOM 2163 C C . ASP B 1 17 ? -23.859 2.641 53.688 1 29.23 17 ASP B C 1
ATOM 2165 O O . ASP B 1 17 ? -22.859 3.342 53.469 1 29.23 17 ASP B O 1
ATOM 2169 N N . GLU B 1 18 ? -24.156 1.752 52.781 1 31.19 18 GLU B N 1
ATOM 2170 C CA . GLU B 1 18 ? -23.953 1.824 51.344 1 31.19 18 GLU B CA 1
ATOM 2171 C C . GLU B 1 18 ? -24.422 3.162 50.781 1 31.19 18 GLU B C 1
ATOM 2173 O O . GLU B 1 18 ? -25.562 3.576 51.031 1 31.19 18 GLU B O 1
ATOM 2178 N N . PRO B 1 19 ? -23.453 4.168 50.656 1 31.06 19 PRO B N 1
ATOM 2179 C CA . PRO B 1 19 ? -23.938 5.422 50.062 1 31.06 19 PRO B CA 1
ATOM 2180 C C . PRO B 1 19 ? -24.891 5.195 48.906 1 31.06 19 PRO B C 1
ATOM 2182 O O . PRO B 1 19 ? -24.781 4.184 48.188 1 31.06 19 PRO B O 1
ATOM 2185 N N . ALA B 1 20 ? -26.156 5.645 49 1 33 20 ALA B N 1
ATOM 2186 C CA . ALA B 1 20 ? -27.188 5.699 47.969 1 33 20 ALA B CA 1
ATOM 2187 C C . ALA B 1 20 ? -26.625 6.152 46.625 1 33 20 ALA B C 1
ATOM 2189 O O . ALA B 1 20 ? -26.016 7.219 46.531 1 33 20 ALA B O 1
ATOM 2190 N N . ARG B 1 21 ? -26.156 5.25 45.781 1 30.7 21 ARG B N 1
ATOM 2191 C CA . ARG B 1 21 ? -25.766 5.512 44.406 1 30.7 21 ARG B CA 1
ATOM 2192 C C . ARG B 1 21 ? -26.797 6.387 43.688 1 30.7 21 ARG B C 1
ATOM 2194 O O . ARG B 1 21 ? -27.938 5.973 43.5 1 30.7 21 ARG B O 1
ATOM 2201 N N . ASP B 1 22 ? -26.844 7.664 43.938 1 28.3 22 ASP B N 1
ATOM 2202 C CA . ASP B 1 22 ? -27.641 8.539 43.062 1 28.3 22 ASP B CA 1
ATOM 2203 C C . ASP B 1 22 ? -27.484 8.156 41.594 1 28.3 22 ASP B C 1
ATOM 2205 O O . ASP B 1 22 ? -26.375 8.188 41.062 1 28.3 22 ASP B O 1
ATOM 2209 N N . THR B 1 23 ? -28.219 7.227 41.125 1 31.42 23 THR B N 1
ATOM 2210 C CA . THR B 1 23 ? -28.422 6.898 39.719 1 31.42 23 THR B CA 1
ATOM 2211 C C . THR B 1 23 ? -28.656 8.164 38.906 1 31.42 23 THR B C 1
ATOM 2213 O O . THR B 1 23 ? -29.766 8.664 38.844 1 31.42 23 THR B O 1
ATOM 2216 N N . ALA B 1 24 ? -27.844 9.188 39.031 1 34.62 24 ALA B N 1
ATOM 2217 C CA . ALA B 1 24 ? -28.047 10.266 38.062 1 34.62 24 ALA B CA 1
ATOM 2218 C C . ALA B 1 24 ? -28.391 9.711 36.688 1 34.62 24 ALA B C 1
ATOM 2220 O O . ALA B 1 24 ? -27.625 8.945 36.094 1 34.62 24 ALA B O 1
ATOM 2221 N N . ALA B 1 25 ? -29.625 9.469 36.344 1 32.88 25 ALA B N 1
ATOM 2222 C CA . ALA B 1 25 ? -30.234 9.164 35.062 1 32.88 25 ALA B CA 1
ATOM 2223 C C . ALA B 1 25 ? -29.609 9.984 33.938 1 32.88 25 ALA B C 1
ATOM 2225 O O . ALA B 1 25 ? -29.703 11.211 33.938 1 32.88 25 ALA B O 1
ATOM 2226 N N . THR B 1 26 ? -28.391 9.641 33.562 1 36.62 26 THR B N 1
ATOM 2227 C CA . THR B 1 26 ? -27.891 10.227 32.344 1 36.62 26 THR B CA 1
ATOM 2228 C C . THR B 1 26 ? -29 10.398 31.312 1 36.62 26 THR B C 1
ATOM 2230 O O . THR B 1 26 ? -29.594 9.414 30.844 1 36.62 26 THR B O 1
ATOM 2233 N N . GLU B 1 27 ? -29.891 11.344 31.484 1 36.56 27 GLU B N 1
ATOM 2234 C CA . GLU B 1 27 ? -30.922 11.688 30.516 1 36.56 27 GLU B CA 1
ATOM 2235 C C . GLU B 1 27 ? -30.438 11.477 29.078 1 36.56 27 GLU B C 1
ATOM 2237 O O . GLU B 1 27 ? -29.312 11.867 28.75 1 36.56 27 GLU B O 1
ATOM 2242 N N . PRO B 1 28 ? -30.953 10.539 28.391 1 38.47 28 PRO B N 1
ATOM 2243 C CA . PRO B 1 28 ? -30.625 10.305 26.984 1 38.47 28 PRO B CA 1
ATOM 2244 C C . PRO B 1 28 ? -30.562 11.594 26.156 1 38.47 28 PRO B C 1
ATOM 2246 O O . PRO B 1 28 ? -31.484 12.414 26.219 1 38.47 28 PRO B O 1
ATOM 2249 N N . LEU B 1 29 ? -29.484 12.172 26.047 1 41.97 29 LEU B N 1
ATOM 2250 C CA . LEU B 1 29 ? -29.422 13.328 25.156 1 41.97 29 LEU B CA 1
ATOM 2251 C C . LEU B 1 29 ? -30.406 13.195 24 1 41.97 29 LEU B C 1
ATOM 2253 O O . LEU B 1 29 ? -30.438 12.156 23.344 1 41.97 29 LEU B O 1
ATOM 2257 N N . THR B 1 30 ? -31.391 13.945 23.969 1 47.16 30 THR B N 1
ATOM 2258 C CA . THR B 1 30 ? -32.406 13.953 22.906 1 47.16 30 THR B CA 1
ATOM 2259 C C . THR B 1 30 ? -31.75 14.047 21.531 1 47.16 30 THR B C 1
ATOM 2261 O O . THR B 1 30 ? -30.609 14.508 21.406 1 47.16 30 THR B O 1
ATOM 2264 N N . GLU B 1 31 ? -32.312 13.43 20.516 1 44.78 31 GLU B N 1
ATOM 2265 C CA . GLU B 1 31 ? -31.891 13.469 19.125 1 44.78 31 GLU B CA 1
ATOM 2266 C C . GLU B 1 31 ? -31.516 14.883 18.688 1 44.78 31 GLU B C 1
ATOM 2268 O O . GLU B 1 31 ? -30.531 15.07 17.969 1 44.78 31 GLU B O 1
ATOM 2273 N N . ARG B 1 32 ? -32.281 15.859 19.188 1 49.66 32 ARG B N 1
ATOM 2274 C CA . ARG B 1 32 ? -32 17.25 18.859 1 49.66 32 ARG B CA 1
ATOM 2275 C C . ARG B 1 32 ? -30.672 17.719 19.469 1 49.66 32 ARG B C 1
ATOM 2277 O O . ARG B 1 32 ? -29.906 18.422 18.828 1 49.66 32 ARG B O 1
ATOM 2284 N N . ALA B 1 33 ? -30.484 17.344 20.672 1 49.88 33 ALA B N 1
ATOM 2285 C CA . ALA B 1 33 ? -29.234 17.734 21.328 1 49.88 33 ALA B CA 1
ATOM 2286 C C . ALA B 1 33 ? -28.031 17.047 20.672 1 49.88 33 ALA B C 1
ATOM 2288 O O . ALA B 1 33 ? -26.984 17.672 20.484 1 49.88 33 ALA B O 1
ATOM 2289 N N . VAL B 1 34 ? -28.188 15.789 20.328 1 48.78 34 VAL B N 1
ATOM 2290 C CA . VAL B 1 34 ? -27.141 15.094 19.578 1 48.78 34 VAL B CA 1
ATOM 2291 C C . VAL B 1 34 ? -26.938 15.789 18.234 1 48.78 34 VAL B C 1
ATOM 2293 O O . VAL B 1 34 ? -25.797 16.016 17.812 1 48.78 34 VAL B O 1
ATOM 2296 N N . GLN B 1 35 ? -28.031 16.219 17.641 1 49.31 35 GLN B N 1
ATOM 2297 C CA . GLN B 1 35 ? -27.922 16.906 16.359 1 49.31 35 GLN B CA 1
ATOM 2298 C C . GLN B 1 35 ? -27.234 18.266 16.516 1 49.31 35 GLN B C 1
ATOM 2300 O O . GLN B 1 35 ? -26.391 18.641 15.703 1 49.31 35 GLN B O 1
ATOM 2305 N N . ALA B 1 36 ? -27.609 18.953 17.531 1 51.75 36 ALA B N 1
ATOM 2306 C CA . ALA B 1 36 ? -26.984 20.25 17.766 1 51.75 36 ALA B CA 1
ATOM 2307 C C . ALA B 1 36 ? -25.5 20.094 18.094 1 51.75 36 ALA B C 1
ATOM 2309 O O . ALA B 1 36 ? -24.672 20.906 17.656 1 51.75 36 ALA B O 1
ATOM 2310 N N . GLN B 1 37 ? -25.234 19.141 18.875 1 48.97 37 GLN B N 1
ATOM 2311 C CA . GLN B 1 37 ? -23.828 18.906 19.172 1 48.97 37 GLN B CA 1
ATOM 2312 C C . GLN B 1 37 ? -23.062 18.5 17.922 1 48.97 37 GLN B C 1
ATOM 2314 O O . GLN B 1 37 ? -21.922 18.953 17.719 1 48.97 37 GLN B O 1
ATOM 2319 N N . VAL B 1 38 ? -23.781 17.766 17.141 1 50.06 38 VAL B N 1
ATOM 2320 C CA . VAL B 1 38 ? -23.172 17.391 15.867 1 50.06 38 VAL B CA 1
ATOM 2321 C C . VAL B 1 38 ? -23 18.641 15 1 50.06 38 VAL B C 1
ATOM 2323 O O . VAL B 1 38 ? -21.953 18.844 14.375 1 50.06 38 VAL B O 1
ATOM 2326 N N . ALA B 1 39 ? -24.062 19.484 15.039 1 51.5 39 ALA B N 1
ATOM 2327 C CA . ALA B 1 39 ? -23.984 20.703 14.242 1 51.5 39 ALA B CA 1
ATOM 2328 C C . ALA B 1 39 ? -22.859 21.609 14.75 1 51.5 39 ALA B C 1
ATOM 2330 O O . ALA B 1 39 ? -22.156 22.234 13.953 1 51.5 39 ALA B O 1
ATOM 2331 N N . SER B 1 40 ? -22.781 21.766 16.016 1 51.59 40 SER B N 1
ATOM 2332 C CA . SER B 1 40 ? -21.734 22.625 16.562 1 51.59 40 SER B CA 1
ATOM 2333 C C . SER B 1 40 ? -20.359 22.078 16.266 1 51.59 40 SER B C 1
ATOM 2335 O O . SER B 1 40 ? -19.453 22.828 15.883 1 51.59 40 SER B O 1
ATOM 2337 N N . VAL B 1 41 ? -20.281 20.797 16.469 1 48.72 41 VAL B N 1
ATOM 2338 C CA . VAL B 1 41 ? -18.984 20.203 16.172 1 48.72 41 VAL B CA 1
ATOM 2339 C C . VAL B 1 41 ? -18.703 20.297 14.664 1 48.72 41 VAL B C 1
ATOM 2341 O O . VAL B 1 41 ? -17.578 20.578 14.258 1 48.72 41 VAL B O 1
ATOM 2344 N N . ALA B 1 42 ? -19.797 20.172 13.922 1 48.91 42 ALA B N 1
ATOM 2345 C CA . ALA B 1 42 ? -19.672 20.312 12.469 1 48.91 42 ALA B CA 1
ATOM 2346 C C . ALA B 1 42 ? -19.234 21.734 12.094 1 48.91 42 ALA B C 1
ATOM 2348 O O . ALA B 1 42 ? -18.375 21.906 11.227 1 48.91 42 ALA B O 1
ATOM 2349 N N . ARG B 1 43 ? -19.859 22.734 12.711 1 47.81 43 ARG B N 1
ATOM 2350 C CA . ARG B 1 43 ? -19.484 24.109 12.438 1 47.81 43 ARG B CA 1
ATOM 2351 C C . ARG B 1 43 ? -18.047 24.375 12.852 1 47.81 43 ARG B C 1
ATOM 2353 O O . ARG B 1 43 ? -17.297 25.047 12.125 1 47.81 43 ARG B O 1
ATOM 2360 N N . ALA B 1 44 ? -17.766 23.875 13.953 1 46.69 44 ALA B N 1
ATOM 2361 C CA . ALA B 1 44 ? -16.391 24.062 14.414 1 46.69 44 ALA B CA 1
ATOM 2362 C C . ALA B 1 44 ? -15.398 23.344 13.508 1 46.69 44 ALA B C 1
ATOM 2364 O O . ALA B 1 44 ? -14.328 23.875 13.195 1 46.69 44 ALA B O 1
ATOM 2365 N N . ALA B 1 45 ? -15.812 22.188 13.078 1 44.09 45 ALA B N 1
ATOM 2366 C CA . ALA B 1 45 ? -14.953 21.453 12.156 1 44.09 45 ALA B CA 1
ATOM 2367 C C . ALA B 1 45 ? -14.844 22.156 10.812 1 44.09 45 ALA B C 1
ATOM 2369 O O . ALA B 1 45 ? -13.758 22.219 10.227 1 44.09 45 ALA B O 1
ATOM 2370 N N . ARG B 1 46 ? -15.953 22.766 10.344 1 45.91 46 ARG B N 1
ATOM 2371 C CA . ARG B 1 46 ? -15.945 23.547 9.117 1 45.91 46 ARG B CA 1
ATOM 2372 C C . ARG B 1 46 ? -15.055 24.781 9.258 1 45.91 46 ARG B C 1
ATOM 2374 O O . ARG B 1 46 ? -14.32 25.125 8.336 1 45.91 46 ARG B O 1
ATOM 2381 N N . ALA B 1 47 ? -15.266 25.406 10.281 1 45.34 47 ALA B N 1
ATOM 2382 C CA . ALA B 1 47 ? -14.438 26.594 10.531 1 45.34 47 ALA B CA 1
ATOM 2383 C C . ALA B 1 47 ? -12.953 26.219 10.555 1 45.34 47 ALA B C 1
ATOM 2385 O O . ALA B 1 47 ? -12.109 27 10.125 1 45.34 47 ALA B O 1
ATOM 2386 N N . GLN B 1 48 ? -12.742 25.078 11.016 1 43.53 48 GLN B N 1
ATOM 2387 C CA . GLN B 1 48 ? -11.375 24.594 11.031 1 43.53 48 GLN B CA 1
ATOM 2388 C C . GLN B 1 48 ? -10.945 24.109 9.648 1 43.53 48 GLN B C 1
ATOM 2390 O O . GLN B 1 48 ? -9.766 24.172 9.305 1 43.53 48 GLN B O 1
ATOM 2395 N N . PHE B 1 49 ? -11.891 23.5 8.953 1 44.78 49 PHE B N 1
ATOM 2396 C CA . PHE B 1 49 ? -11.609 23.031 7.602 1 44.78 49 PHE B CA 1
ATOM 2397 C C . PHE B 1 49 ? -11.508 24.219 6.641 1 44.78 49 PHE B C 1
ATOM 2399 O O . PHE B 1 49 ? -10.984 24.078 5.531 1 44.78 49 PHE B O 1
ATOM 2406 N N . GLY B 1 50 ? -12.023 25.281 6.953 1 41 50 GLY B N 1
ATOM 2407 C CA . GLY B 1 50 ? -12 26.453 6.078 1 41 50 GLY B CA 1
ATOM 2408 C C . GLY B 1 50 ? -10.594 26.953 5.793 1 41 50 GLY B C 1
ATOM 2409 O O . GLY B 1 50 ? -10.406 27.859 4.977 1 41 50 GLY B O 1
ATOM 2410 N N . ASN B 1 51 ? -9.727 26.719 6.707 1 44.25 51 ASN B N 1
ATOM 2411 C CA . ASN B 1 51 ? -8.461 27.328 6.309 1 44.25 51 ASN B CA 1
ATOM 2412 C C . ASN B 1 51 ? -7.738 26.5 5.262 1 44.25 51 ASN B C 1
ATOM 2414 O O . ASN B 1 51 ? -7.539 25.297 5.449 1 44.25 51 ASN B O 1
ATOM 2418 N N . GLY B 1 52 ? -7.891 26.672 3.975 1 53.06 52 GLY B N 1
ATOM 2419 C CA . GLY B 1 52 ? -7.566 26.344 2.596 1 53.06 52 GLY B CA 1
ATOM 2420 C C . GLY B 1 52 ? -6.281 25.547 2.457 1 53.06 52 GLY B C 1
ATOM 2421 O O . GLY B 1 52 ? -5.738 25.438 1.356 1 53.06 52 GLY B O 1
ATOM 2422 N N . GLY B 1 53 ? -5.641 25.062 3.621 1 69.31 53 GLY B N 1
ATOM 2423 C CA . GLY B 1 53 ? -4.352 24.484 3.277 1 69.31 53 GLY B CA 1
ATOM 2424 C C . GLY B 1 53 ? -4.441 23.016 2.906 1 69.31 53 GLY B C 1
ATOM 2425 O O . GLY B 1 53 ? -5.504 22.406 3.027 1 69.31 53 GLY B O 1
ATOM 2426 N N . VAL B 1 54 ? -3.549 22.5 2.217 1 79.25 54 VAL B N 1
ATOM 2427 C CA . VAL B 1 54 ? -3.418 21.141 1.684 1 79.25 54 VAL B CA 1
ATOM 2428 C C . VAL B 1 54 ? -3.506 20.125 2.82 1 79.25 54 VAL B C 1
ATOM 2430 O O . VAL B 1 54 ? -4.008 19.016 2.635 1 79.25 54 VAL B O 1
ATOM 2433 N N . LEU B 1 55 ? -3.236 20.562 4.164 1 88.88 55 LEU B N 1
ATOM 2434 C CA . LEU B 1 55 ? -3.256 19.656 5.316 1 88.88 55 LEU B CA 1
ATOM 2435 C C . LEU B 1 55 ? -3.875 20.344 6.527 1 88.88 55 LEU B C 1
ATOM 2437 O O . LEU B 1 55 ? -3.561 21.5 6.82 1 88.88 55 LEU B O 1
ATOM 2441 N N . GLN B 1 56 ? -4.848 19.641 7.199 1 89.69 56 GLN B N 1
ATOM 2442 C CA . GLN B 1 56 ? -5.453 20.125 8.438 1 89.69 56 GLN B CA 1
ATOM 2443 C C . GLN B 1 56 ? -5.527 19.031 9.484 1 89.69 56 GLN B C 1
ATOM 2445 O O . GLN B 1 56 ? -5.977 17.922 9.195 1 89.69 56 GLN B O 1
ATOM 2450 N N . VAL B 1 57 ? -5.105 19.391 10.688 1 91.38 57 VAL B N 1
ATOM 2451 C CA . VAL B 1 57 ? -5.176 18.422 11.766 1 91.38 57 VAL B CA 1
ATOM 2452 C C . VAL B 1 57 ? -6.465 18.609 12.562 1 91.38 57 VAL B C 1
ATOM 2454 O O . VAL B 1 57 ? -6.836 19.734 12.898 1 91.38 57 VAL B O 1
ATOM 2457 N N . VAL B 1 58 ? -7.156 17.516 12.773 1 91.19 58 VAL B N 1
ATOM 2458 C CA . VAL B 1 58 ? -8.336 17.484 13.633 1 91.19 58 VAL B CA 1
ATOM 2459 C C . VAL B 1 58 ? -7.992 16.781 14.945 1 91.19 58 VAL B C 1
ATOM 2461 O O . VAL B 1 58 ? -7.512 15.648 14.945 1 91.19 58 VAL B O 1
ATOM 2464 N N . HIS B 1 59 ? -8.25 17.516 16.062 1 91.25 59 HIS B N 1
ATOM 2465 C CA . HIS B 1 59 ? -7.914 16.953 17.359 1 91.25 59 HIS B CA 1
ATOM 2466 C C . HIS B 1 59 ? -9.164 16.547 18.141 1 91.25 59 HIS B C 1
ATOM 2468 O O . HIS B 1 59 ? -10.148 17.297 18.156 1 91.25 59 HIS B O 1
ATOM 2474 N N . GLY B 1 60 ? -9.086 15.359 18.781 1 90.69 60 GLY B N 1
ATOM 2475 C CA . GLY B 1 60 ? -10.18 14.875 19.609 1 90.69 60 GLY B CA 1
ATOM 2476 C C . GLY B 1 60 ? -11.055 13.852 18.906 1 90.69 60 GLY B C 1
ATOM 2477 O O . GLY B 1 60 ? -11.508 14.078 17.781 1 90.69 60 GLY B O 1
ATOM 2478 N N . ALA B 1 61 ? -11.312 12.82 19.625 1 90.12 61 ALA B N 1
ATOM 2479 C CA . ALA B 1 61 ? -12.031 11.68 19.062 1 90.12 61 ALA B CA 1
ATOM 2480 C C . ALA B 1 61 ? -13.398 12.102 18.531 1 90.12 61 ALA B C 1
ATOM 2482 O O . ALA B 1 61 ? -13.805 11.688 17.438 1 90.12 61 ALA B O 1
ATOM 2483 N N . ARG B 1 62 ? -14.109 12.914 19.25 1 87.12 62 ARG B N 1
ATOM 2484 C CA . ARG B 1 62 ? -15.445 13.352 18.828 1 87.12 62 ARG B CA 1
ATOM 2485 C C . ARG B 1 62 ? -15.367 14.18 17.547 1 87.12 62 ARG B C 1
ATOM 2487 O O . ARG B 1 62 ? -16.203 14.016 16.656 1 87.12 62 ARG B O 1
ATOM 2494 N N . ARG B 1 63 ? -14.398 15.07 17.516 1 90 63 ARG B N 1
ATOM 2495 C CA . ARG B 1 63 ? -14.25 15.922 16.344 1 90 63 ARG B CA 1
ATOM 2496 C C . ARG B 1 63 ? -13.82 15.102 15.125 1 90 63 ARG B C 1
ATOM 2498 O O . ARG B 1 63 ? -14.219 15.406 13.992 1 90 63 ARG B O 1
ATOM 2505 N N . VAL B 1 64 ? -13.016 14.109 15.336 1 91.94 64 VAL B N 1
ATOM 2506 C CA . VAL B 1 64 ? -12.617 13.219 14.25 1 91.94 64 VAL B CA 1
ATOM 2507 C C . VAL B 1 64 ? -13.844 12.508 13.695 1 91.94 64 VAL B C 1
ATOM 2509 O O . VAL B 1 64 ? -14.023 12.422 12.477 1 91.94 64 VAL B O 1
ATOM 2512 N N . GLY B 1 65 ? -14.664 11.992 14.594 1 90.81 65 GLY B N 1
ATOM 2513 C CA . GLY B 1 65 ? -15.898 11.359 14.164 1 90.81 65 GLY B CA 1
ATOM 2514 C C . GLY B 1 65 ? -16.797 12.281 13.367 1 90.81 65 GLY B C 1
ATOM 2515 O O . GLY B 1 65 ? -17.375 11.875 12.359 1 90.81 65 GLY B O 1
ATOM 2516 N N . TRP B 1 66 ? -16.875 13.461 13.828 1 88.88 66 TRP B N 1
ATOM 2517 C CA . TRP B 1 66 ? -17.688 14.453 13.133 1 88.88 66 TRP B CA 1
ATOM 2518 C C . TRP B 1 66 ? -17.125 14.758 11.75 1 88.88 66 TRP B C 1
ATOM 2520 O O . TRP B 1 66 ? -17.875 14.875 10.773 1 88.88 66 TRP B O 1
ATOM 2530 N N . ALA B 1 67 ? -15.844 14.906 11.695 1 91.38 67 ALA B N 1
ATOM 2531 C CA . ALA B 1 67 ? -15.188 15.156 10.414 1 91.38 67 ALA B CA 1
ATOM 2532 C C . ALA B 1 67 ? -15.461 14.016 9.43 1 91.38 67 ALA B C 1
ATOM 2534 O O . ALA B 1 67 ? -15.734 14.258 8.25 1 91.38 67 ALA B O 1
ATOM 2535 N N . ALA B 1 68 ? -15.367 12.82 9.922 1 93.81 68 ALA B N 1
ATOM 2536 C CA . ALA B 1 68 ? -15.656 11.656 9.086 1 93.81 68 ALA B CA 1
ATOM 2537 C C . ALA B 1 68 ? -17.094 11.695 8.562 1 93.81 68 ALA B C 1
ATOM 2539 O O . ALA B 1 68 ? -17.328 11.453 7.379 1 93.81 68 ALA B O 1
ATOM 2540 N N . TYR B 1 69 ? -17.969 12.039 9.477 1 92.69 69 TYR B N 1
ATOM 2541 C CA . TYR B 1 69 ? -19.375 12.125 9.117 1 92.69 69 TYR B CA 1
ATOM 2542 C C . TYR B 1 69 ? -19.609 13.211 8.07 1 92.69 69 TYR B C 1
ATOM 2544 O O . TYR B 1 69 ? -20.234 12.961 7.039 1 92.69 69 TYR B O 1
ATOM 2552 N N . GLU B 1 70 ? -19.062 14.336 8.297 1 92.25 70 GLU B N 1
ATOM 2553 C CA . GLU B 1 70 ? -19.266 15.477 7.418 1 92.25 70 GLU B CA 1
ATOM 2554 C C . GLU B 1 70 ? -18.688 15.219 6.027 1 92.25 70 GLU B C 1
ATOM 2556 O O . GLU B 1 70 ? -19.297 15.594 5.02 1 92.25 70 GLU B O 1
ATOM 2561 N N . LEU B 1 71 ? -17.547 14.633 5.996 1 94.12 71 LEU B N 1
ATOM 2562 C CA . LEU B 1 71 ? -16.938 14.305 4.707 1 94.12 71 LEU B CA 1
ATOM 2563 C C . LEU B 1 71 ? -17.844 13.398 3.889 1 94.12 71 LEU B C 1
ATOM 2565 O O . LEU B 1 71 ? -18.109 13.664 2.713 1 94.12 71 LEU B O 1
ATOM 2569 N N . GLN B 1 72 ? -18.406 12.398 4.512 1 95.5 72 GLN B N 1
ATOM 2570 C CA . GLN B 1 72 ? -19.25 11.445 3.795 1 95.5 72 GLN B CA 1
ATOM 2571 C C . GLN B 1 72 ? -20.594 12.055 3.436 1 95.5 72 GLN B C 1
ATOM 2573 O O . GLN B 1 72 ? -21.156 11.758 2.377 1 95.5 72 GLN B O 1
ATOM 2578 N N . ARG B 1 73 ? -21.078 12.891 4.375 1 94.5 73 ARG B N 1
ATOM 2579 C CA . ARG B 1 73 ? -22.344 13.555 4.121 1 94.5 73 ARG B CA 1
ATOM 2580 C C . ARG B 1 73 ? -22.297 14.375 2.836 1 94.5 73 ARG B C 1
ATOM 2582 O O . ARG B 1 73 ? -23.281 14.469 2.113 1 94.5 73 ARG B O 1
ATOM 2589 N N . ASN B 1 74 ? -21.141 14.844 2.527 1 94.38 74 ASN B N 1
ATOM 2590 C CA . ASN B 1 74 ? -20.984 15.742 1.388 1 94.38 74 ASN B CA 1
ATOM 2591 C C . ASN B 1 74 ? -20.578 14.984 0.128 1 94.38 74 ASN B C 1
ATOM 2593 O O . ASN B 1 74 ? -20.406 15.586 -0.934 1 94.38 74 ASN B O 1
ATOM 2597 N N . ALA B 1 75 ? -20.469 13.719 0.226 1 97.25 75 ALA B N 1
ATOM 2598 C CA . ALA B 1 75 ? -20.078 12.914 -0.927 1 97.25 75 ALA B CA 1
ATOM 2599 C C . ALA B 1 75 ? -21.141 12.961 -2.02 1 97.25 75 ALA B C 1
ATOM 2601 O O . ALA B 1 75 ? -22.344 12.906 -1.729 1 97.25 75 ALA B O 1
ATOM 2602 N N . THR B 1 76 ? -20.688 13.008 -3.275 1 96.88 76 THR B N 1
ATOM 2603 C CA . THR B 1 76 ? -21.641 13.062 -4.375 1 96.88 76 THR B CA 1
ATOM 2604 C C . THR B 1 76 ? -21.422 11.906 -5.344 1 96.88 76 THR B C 1
ATOM 2606 O O . THR B 1 76 ? -22.312 11.547 -6.105 1 96.88 76 THR B O 1
ATOM 2609 N N . GLN B 1 77 ? -20.266 11.375 -5.395 1 97.81 77 GLN B N 1
ATOM 2610 C CA . GLN B 1 77 ? -20 10.352 -6.398 1 97.81 77 GLN B CA 1
ATOM 2611 C C . GLN B 1 77 ? -19.453 9.078 -5.754 1 97.81 77 GLN B C 1
ATOM 2613 O O . GLN B 1 77 ? -20 7.992 -5.961 1 97.81 77 GLN B O 1
ATOM 2618 N N . LEU B 1 78 ? -18.328 9.242 -4.988 1 98.25 78 LEU B N 1
ATOM 2619 C CA . LEU B 1 78 ? -17.609 8.055 -4.535 1 98.25 78 LEU B CA 1
ATOM 2620 C C . LEU B 1 78 ? -17.016 8.273 -3.143 1 98.25 78 LEU B C 1
ATOM 2622 O O . LEU B 1 78 ? -16.406 9.312 -2.875 1 98.25 78 LEU B O 1
ATOM 2626 N N . VAL B 1 79 ? -17.281 7.332 -2.283 1 98.44 79 VAL B N 1
ATOM 2627 C CA . VAL B 1 79 ? -16.609 7.238 -0.996 1 98.44 79 VAL B CA 1
ATOM 2628 C C . VAL B 1 79 ? -15.734 5.984 -0.963 1 98.44 79 VAL B C 1
ATOM 2630 O O . VAL B 1 79 ? -16.219 4.879 -1.221 1 98.44 79 VAL B O 1
ATOM 2633 N N . GLN B 1 80 ? -14.461 6.125 -0.707 1 98.38 80 GLN B N 1
ATOM 2634 C CA . GLN B 1 80 ? -13.523 5.035 -0.49 1 98.38 80 GLN B CA 1
ATOM 2635 C C . GLN B 1 80 ? -13.055 4.992 0.961 1 98.38 80 GLN B C 1
ATOM 2637 O O . GLN B 1 80 ? -12.633 6.012 1.514 1 98.38 80 GLN B O 1
ATOM 2642 N N . GLY B 1 81 ? -13.156 3.816 1.583 1 97.44 81 GLY B N 1
ATOM 2643 C CA . GLY B 1 81 ? -12.844 3.723 3 1 97.44 81 GLY B CA 1
ATOM 2644 C C . GLY B 1 81 ? -12.133 2.438 3.369 1 97.44 81 GLY B C 1
ATOM 2645 O O . GLY B 1 81 ? -12.219 1.443 2.645 1 97.44 81 GLY B O 1
ATOM 2646 N N . VAL B 1 82 ? -11.383 2.543 4.418 1 96.12 82 VAL B N 1
ATOM 2647 C CA . VAL B 1 82 ? -10.812 1.373 5.082 1 96.12 82 VAL B CA 1
ATOM 2648 C C . VAL B 1 82 ? -11.422 1.227 6.473 1 96.12 82 VAL B C 1
ATOM 2650 O O . VAL B 1 82 ? -11.305 2.127 7.309 1 96.12 82 VAL B O 1
ATOM 2653 N N . ALA B 1 83 ? -12.086 0.115 6.672 1 93.19 83 ALA B N 1
ATOM 2654 C CA . ALA B 1 83 ? -12.727 -0.172 7.953 1 93.19 83 ALA B CA 1
ATOM 2655 C C . ALA B 1 83 ? -11.867 -1.116 8.789 1 93.19 83 ALA B C 1
ATOM 2657 O O . ALA B 1 83 ? -11.672 -2.277 8.43 1 93.19 83 ALA B O 1
ATOM 2658 N N . LYS B 1 84 ? -11.406 -0.578 9.852 1 89.81 84 LYS B N 1
ATOM 2659 C CA . LYS B 1 84 ? -10.641 -1.372 10.812 1 89.81 84 LYS B CA 1
ATOM 2660 C C . LYS B 1 84 ? -10.758 -0.803 12.219 1 89.81 84 LYS B C 1
ATOM 2662 O O . LYS B 1 84 ? -11.094 0.37 12.391 1 89.81 84 LYS B O 1
ATOM 2667 N N . PRO B 1 85 ? -10.516 -1.685 13.188 1 86.38 85 PRO B N 1
ATOM 2668 C CA . PRO B 1 85 ? -10.539 -1.128 14.539 1 86.38 85 PRO B CA 1
ATOM 2669 C C . PRO B 1 85 ? -9.516 -0.005 14.727 1 86.38 85 PRO B C 1
ATOM 2671 O O . PRO B 1 85 ? -8.562 0.102 13.961 1 86.38 85 PRO B O 1
ATOM 2674 N N . PRO B 1 86 ? -9.758 0.867 15.781 1 84.88 86 PRO B N 1
ATOM 2675 C CA . PRO B 1 86 ? -10.82 0.915 16.781 1 84.88 86 PRO B CA 1
ATOM 2676 C C . PRO B 1 86 ? -12.125 1.492 16.234 1 84.88 86 PRO B C 1
ATOM 2678 O O . PRO B 1 86 ? -12.102 2.268 15.281 1 84.88 86 PRO B O 1
ATOM 2681 N N . TYR B 1 87 ? -13.188 0.928 16.75 1 77.5 87 TYR B N 1
ATOM 2682 C CA . TYR B 1 87 ? -14.508 1.406 16.375 1 77.5 87 TYR B CA 1
ATOM 2683 C C . TYR B 1 87 ? -15.156 2.174 17.531 1 77.5 87 TYR B C 1
ATOM 2685 O O . TYR B 1 87 ? -15.109 1.734 18.672 1 77.5 87 TYR B O 1
ATOM 2693 N N . VAL B 1 88 ? -15.305 3.342 17.234 1 66.25 88 VAL B N 1
ATOM 2694 C CA . VAL B 1 88 ? -16.188 4.02 18.172 1 66.25 88 VAL B CA 1
ATOM 2695 C C . VAL B 1 88 ? -17.641 3.807 17.766 1 66.25 88 VAL B C 1
ATOM 2697 O O . VAL B 1 88 ? -17.922 3.045 16.828 1 66.25 88 VAL B O 1
ATOM 2700 N N . THR B 1 89 ? -18.562 4.625 18.125 1 60.75 89 THR B N 1
ATOM 2701 C CA . THR B 1 89 ? -19.969 4.574 17.734 1 60.75 89 THR B CA 1
ATOM 2702 C C . THR B 1 89 ? -20.125 4.805 16.234 1 60.75 89 THR B C 1
ATOM 2704 O O . THR B 1 89 ? -19.875 5.91 15.742 1 60.75 89 THR B O 1
ATOM 2707 N N . THR B 1 90 ? -20.344 3.611 15.484 1 63.81 90 THR B N 1
ATOM 2708 C CA . THR B 1 90 ? -20.391 3.697 14.023 1 63.81 90 THR B CA 1
ATOM 2709 C C . THR B 1 90 ? -21.828 3.852 13.531 1 63.81 90 THR B C 1
ATOM 2711 O O . THR B 1 90 ? -22.062 4.078 12.344 1 63.81 90 THR B O 1
ATOM 2714 N N . GLY B 1 91 ? -22.75 3.777 14.453 1 70.5 91 GLY B N 1
ATOM 2715 C CA . GLY B 1 91 ? -24.156 3.797 14.086 1 70.5 91 GLY B CA 1
ATOM 2716 C C . GLY B 1 91 ? -24.5 4.922 13.133 1 70.5 91 GLY B C 1
ATOM 2717 O O . GLY B 1 91 ? -24.984 4.676 12.031 1 70.5 91 GLY B O 1
ATOM 2718 N N . PRO B 1 92 ? -24.188 6.09 13.484 1 69.56 92 PRO B N 1
ATOM 2719 C CA . PRO B 1 92 ? -24.516 7.219 12.609 1 69.56 92 PRO B CA 1
ATOM 2720 C C . PRO B 1 92 ? -23.844 7.117 11.242 1 69.56 92 PRO B C 1
ATOM 2722 O O . PRO B 1 92 ? -24.438 7.5 10.227 1 69.56 92 PRO B O 1
ATOM 2725 N N . LEU B 1 93 ? -22.703 6.523 11.141 1 78.94 93 LEU B N 1
ATOM 2726 C CA . LEU B 1 93 ? -21.984 6.406 9.867 1 78.94 93 LEU B CA 1
ATOM 2727 C C . LEU B 1 93 ? -22.625 5.328 8.992 1 78.94 93 LEU B C 1
ATOM 2729 O O . LEU B 1 93 ? -22.688 5.477 7.773 1 78.94 93 LEU B O 1
ATOM 2733 N N . ASP B 1 94 ? -23.203 4.387 9.664 1 84 94 ASP B N 1
ATOM 2734 C CA . ASP B 1 94 ? -23.875 3.33 8.914 1 84 94 ASP B CA 1
ATOM 2735 C C . ASP B 1 94 ? -25.172 3.838 8.281 1 84 94 ASP B C 1
ATOM 2737 O O . ASP B 1 94 ? -25.453 3.539 7.125 1 84 94 ASP B O 1
ATOM 2741 N N . SER B 1 95 ? -25.844 4.555 9.141 1 87.5 95 SER B N 1
ATOM 2742 C CA . SER B 1 95 ? -27.094 5.137 8.641 1 87.5 95 SER B CA 1
ATOM 2743 C C . SER B 1 95 ? -26.828 6.117 7.504 1 87.5 95 SER B C 1
ATOM 2745 O O . SER B 1 95 ? -27.562 6.141 6.512 1 87.5 95 SER B O 1
ATOM 2747 N N . LEU B 1 96 ? -25.875 6.855 7.652 1 93.19 96 LEU B N 1
ATOM 2748 C CA . LEU B 1 96 ? -25.5 7.797 6.605 1 93.19 96 LEU B CA 1
ATOM 2749 C C . LEU B 1 96 ? -25.125 7.066 5.32 1 93.19 96 LEU B C 1
ATOM 2751 O O . LEU B 1 96 ? -25.547 7.473 4.23 1 93.19 96 LEU B O 1
ATOM 2755 N N . GLU B 1 97 ? -24.391 6.02 5.406 1 95.25 97 GLU B N 1
ATOM 2756 C CA . GLU B 1 97 ? -23.984 5.258 4.23 1 95.25 97 GLU B CA 1
ATOM 2757 C C . GLU B 1 97 ? -25.188 4.699 3.482 1 95.25 97 GLU B C 1
ATOM 2759 O O . GLU B 1 97 ? -25.234 4.75 2.252 1 95.25 97 GLU B O 1
ATOM 2764 N N . SER B 1 98 ? -26.141 4.203 4.262 1 94.88 98 SER B N 1
ATOM 2765 C CA . SER B 1 98 ? -27.359 3.691 3.643 1 94.88 98 SER B CA 1
ATOM 2766 C C . SER B 1 98 ? -28.062 4.77 2.824 1 94.88 98 SER B C 1
ATOM 2768 O O . SER B 1 98 ? -28.484 4.523 1.69 1 94.88 98 SER B O 1
ATOM 2770 N N . ARG B 1 99 ? -28.109 5.875 3.385 1 95.25 99 ARG B N 1
ATOM 2771 C CA . ARG B 1 99 ? -28.766 6.996 2.713 1 95.25 99 ARG B CA 1
ATOM 2772 C C . ARG B 1 99 ? -28 7.414 1.467 1 95.25 99 ARG B C 1
ATOM 2774 O O . ARG B 1 99 ? -28.594 7.641 0.41 1 95.25 99 ARG B O 1
ATOM 2781 N N . LYS B 1 100 ? -26.75 7.523 1.549 1 97.06 100 LYS B N 1
ATOM 2782 C CA . LYS B 1 100 ? -25.922 7.961 0.43 1 97.06 100 LYS B CA 1
ATOM 2783 C C . LYS B 1 100 ? -25.922 6.934 -0.695 1 97.06 100 LYS B C 1
ATOM 2785 O O . LYS B 1 100 ? -25.938 7.293 -1.874 1 97.06 100 LYS B O 1
ATOM 2790 N N . LEU B 1 101 ? -25.938 5.688 -0.36 1 96.94 101 LEU B N 1
ATOM 2791 C CA . LEU B 1 101 ? -26.078 4.629 -1.353 1 96.94 101 LEU B CA 1
ATOM 2792 C C . LEU B 1 101 ? -27.391 4.766 -2.115 1 96.94 101 LEU B C 1
ATOM 2794 O O . LEU B 1 101 ? -27.406 4.637 -3.342 1 96.94 101 LEU B O 1
ATOM 2798 N N . ALA B 1 102 ? -28.422 5.09 -1.373 1 96.12 102 ALA B N 1
ATOM 2799 C CA . ALA B 1 102 ? -29.734 5.27 -1.987 1 96.12 102 ALA B CA 1
ATOM 2800 C C . ALA B 1 102 ? -29.734 6.469 -2.93 1 96.12 102 ALA B C 1
ATOM 2802 O O . ALA B 1 102 ? -30.484 6.488 -3.916 1 96.12 102 ALA B O 1
ATOM 2803 N N . GLU B 1 103 ? -28.859 7.398 -2.639 1 96.88 103 GLU B N 1
ATOM 2804 C CA . GLU B 1 103 ? -28.75 8.602 -3.459 1 96.88 103 GLU B CA 1
ATOM 2805 C C . GLU B 1 103 ? -27.875 8.359 -4.684 1 96.88 103 GLU B C 1
ATOM 2807 O O . GLU B 1 103 ? -27.719 9.242 -5.531 1 96.88 103 GLU B O 1
ATOM 2812 N N . GLY B 1 104 ? -27.219 7.207 -4.746 1 97.25 104 GLY B N 1
ATOM 2813 C CA . GLY B 1 104 ? -26.438 6.855 -5.93 1 97.25 104 GLY B CA 1
ATOM 2814 C C . GLY B 1 104 ? -24.953 7.02 -5.742 1 97.25 104 GLY B C 1
ATOM 2815 O O . GLY B 1 104 ? -24.172 6.832 -6.684 1 97.25 104 GLY B O 1
ATOM 2816 N N . VAL B 1 105 ? -24.594 7.422 -4.535 1 98.06 105 VAL B N 1
ATOM 2817 C CA . VAL B 1 105 ? -23.156 7.52 -4.242 1 98.06 105 VAL B CA 1
ATOM 2818 C C . VAL B 1 105 ? -22.547 6.121 -4.176 1 98.06 105 VAL B C 1
ATOM 2820 O O . VAL B 1 105 ? -23.125 5.211 -3.578 1 98.06 105 VAL B O 1
ATOM 2823 N N . GLN B 1 106 ? -21.438 5.906 -4.832 1 98.38 106 GLN B N 1
ATOM 2824 C CA . GLN B 1 106 ? -20.75 4.621 -4.789 1 98.38 106 GLN B CA 1
ATOM 2825 C C . GLN B 1 106 ? -19.859 4.508 -3.549 1 98.38 106 GLN B C 1
ATOM 2827 O O . GLN B 1 106 ? -19.25 5.488 -3.123 1 98.38 106 GLN B O 1
ATOM 2832 N N . TYR B 1 107 ? -19.844 3.34 -2.977 1 97.69 107 TYR B N 1
ATOM 2833 C CA . TYR B 1 107 ? -18.984 3.043 -1.837 1 97.69 107 TYR B CA 1
ATOM 2834 C C . TYR B 1 107 ? -18.078 1.861 -2.137 1 97.69 107 TYR B C 1
ATOM 2836 O O . TYR B 1 107 ? -18.547 0.775 -2.482 1 97.69 107 TYR B O 1
ATOM 2844 N N . GLN B 1 108 ? -16.797 2.061 -2.041 1 97.94 108 GLN B N 1
ATOM 2845 C CA . GLN B 1 108 ? -15.773 1.015 -2.016 1 97.94 108 GLN B CA 1
ATOM 2846 C C . GLN B 1 108 ? -15.109 0.925 -0.643 1 97.94 108 GLN B C 1
ATOM 2848 O O . GLN B 1 108 ? -14.367 1.825 -0.245 1 97.94 108 GLN B O 1
ATOM 2853 N N . VAL B 1 109 ? -15.375 -0.166 0.056 1 96.94 109 VAL B N 1
ATOM 2854 C CA . VAL B 1 109 ? -14.891 -0.262 1.429 1 96.94 109 VAL B CA 1
ATOM 2855 C C . VAL B 1 109 ? -14 -1.495 1.577 1 96.94 109 VAL B C 1
ATOM 2857 O O . VAL B 1 109 ? -14.414 -2.609 1.248 1 96.94 109 VAL B O 1
ATOM 2860 N N . LEU B 1 110 ? -12.758 -1.238 1.979 1 94.62 110 LEU B N 1
ATOM 2861 C CA . LEU B 1 110 ? -11.828 -2.301 2.363 1 94.62 110 LEU B CA 1
ATOM 2862 C C . LEU B 1 110 ? -11.977 -2.639 3.844 1 94.62 110 LEU B C 1
ATOM 2864 O O . LEU B 1 110 ? -11.773 -1.779 4.703 1 94.62 110 LEU B O 1
ATOM 2868 N N . TYR B 1 111 ? -12.344 -3.875 4.117 1 92.31 111 TYR B N 1
ATOM 2869 C CA . TYR B 1 111 ? -12.484 -4.328 5.496 1 92.31 111 TYR B CA 1
ATOM 2870 C C . TYR B 1 111 ? -11.266 -5.125 5.938 1 92.31 111 TYR B C 1
ATOM 2872 O O . TYR B 1 111 ? -10.891 -6.105 5.289 1 92.31 111 TYR B O 1
ATOM 2880 N N . ASP B 1 112 ? -10.68 -4.543 7.012 1 89 112 ASP B N 1
ATOM 2881 C CA . ASP B 1 112 ? -9.727 -5.398 7.703 1 89 112 ASP B CA 1
ATOM 2882 C C . ASP B 1 112 ? -10.398 -6.664 8.234 1 89 112 ASP B C 1
ATOM 2884 O O . ASP B 1 112 ? -11.5 -6.605 8.773 1 89 112 ASP B O 1
ATOM 2888 N N . ARG B 1 113 ? -9.75 -7.648 8.156 1 81.31 113 ARG B N 1
ATOM 2889 C CA . ARG B 1 113 ? -10.328 -8.914 8.594 1 81.31 113 ARG B CA 1
ATOM 2890 C C . ARG B 1 113 ? -10.789 -8.836 10.047 1 81.31 113 ARG B C 1
ATOM 2892 O O . ARG B 1 113 ? -11.844 -9.359 10.398 1 81.31 113 ARG B O 1
ATOM 2899 N N . SER B 1 114 ? -10.008 -8.211 10.859 1 77.56 114 SER B N 1
ATOM 2900 C CA . SER B 1 114 ? -10.336 -8.086 12.273 1 77.56 114 SER B CA 1
ATOM 2901 C C . SER B 1 114 ? -11.641 -7.32 12.469 1 77.56 114 SER B C 1
ATOM 2903 O O . SER B 1 114 ? -12.32 -7.488 13.484 1 77.56 114 SER B O 1
ATOM 2905 N N . ALA B 1 115 ? -11.977 -6.52 11.516 1 82.19 115 ALA B N 1
ATOM 2906 C CA . ALA B 1 115 ? -13.227 -5.762 11.586 1 82.19 115 ALA B CA 1
ATOM 2907 C C . ALA B 1 115 ? -14.43 -6.676 11.383 1 82.19 115 ALA B C 1
ATOM 2909 O O . ALA B 1 115 ? -15.461 -6.512 12.047 1 82.19 115 ALA B O 1
ATOM 2910 N N . LEU B 1 116 ? -14.32 -7.676 10.562 1 81.06 116 LEU B N 1
ATOM 2911 C CA . LEU B 1 116 ? -15.445 -8.523 10.188 1 81.06 116 LEU B CA 1
ATOM 2912 C C . LEU B 1 116 ? -15.602 -9.68 11.172 1 81.06 116 LEU B C 1
ATOM 2914 O O . LEU B 1 116 ? -16.625 -10.367 11.172 1 81.06 116 LEU B O 1
ATOM 2918 N N . ALA B 1 117 ? -14.57 -9.797 11.914 1 73.69 117 ALA B N 1
ATOM 2919 C CA . ALA B 1 117 ? -14.641 -10.844 12.922 1 73.69 117 ALA B CA 1
ATOM 2920 C C . ALA B 1 117 ? -15.633 -10.477 14.023 1 73.69 117 ALA B C 1
ATOM 2922 O O . ALA B 1 117 ? -16.047 -11.328 14.805 1 73.69 117 ALA B O 1
ATOM 2923 N N . ARG B 1 118 ? -16.062 -9.273 14.023 1 76.19 118 ARG B N 1
ATOM 2924 C CA . ARG B 1 118 ? -17.062 -8.812 14.984 1 76.19 118 ARG B CA 1
ATOM 2925 C C . ARG B 1 118 ? -18.469 -8.938 14.43 1 76.19 118 ARG B C 1
ATOM 2927 O O . ARG B 1 118 ? -18.797 -8.32 13.406 1 76.19 118 ARG B O 1
ATOM 2934 N N . PRO B 1 119 ? -19.297 -9.695 15.109 1 73.94 119 PRO B N 1
ATOM 2935 C CA . PRO B 1 119 ? -20.625 -10.031 14.562 1 73.94 119 PRO B CA 1
ATOM 2936 C C . PRO B 1 119 ? -21.422 -8.797 14.148 1 73.94 119 PRO B C 1
ATOM 2938 O O . PRO B 1 119 ? -22 -8.773 13.055 1 73.94 119 PRO B O 1
ATOM 2941 N N . PRO B 1 120 ? -21.422 -7.789 14.914 1 80.5 120 PRO B N 1
ATOM 2942 C CA . PRO B 1 120 ? -22.219 -6.633 14.484 1 80.5 120 PRO B CA 1
ATOM 2943 C C . PRO B 1 120 ? -21.719 -6.027 13.172 1 80.5 120 PRO B C 1
ATOM 2945 O O . PRO B 1 120 ? -22.516 -5.559 12.359 1 80.5 120 PRO B O 1
ATOM 2948 N N . GLN B 1 121 ? -20.484 -6.18 12.953 1 83.5 121 GLN B N 1
ATOM 2949 C CA . GLN B 1 121 ? -19.922 -5.59 11.742 1 83.5 121 GLN B CA 1
ATOM 2950 C C . GLN B 1 121 ? -20.25 -6.441 10.516 1 83.5 121 GLN B C 1
ATOM 2952 O O . GLN B 1 121 ? -20.516 -5.91 9.438 1 83.5 121 GLN B O 1
ATOM 2957 N N . LEU B 1 122 ? -20.203 -7.695 10.758 1 83.56 122 LEU B N 1
ATOM 2958 C CA . LEU B 1 122 ? -20.531 -8.594 9.656 1 83.56 122 LEU B CA 1
ATOM 2959 C C . LEU B 1 122 ? -21.953 -8.367 9.172 1 83.56 122 LEU B C 1
ATOM 2961 O O . LEU B 1 122 ? -22.219 -8.305 7.969 1 83.56 122 LEU B O 1
ATOM 2965 N N . ASP B 1 123 ? -22.812 -8.242 10.07 1 85.25 123 ASP B N 1
ATOM 2966 C CA . ASP B 1 123 ? -24.219 -8.016 9.75 1 85.25 123 ASP B CA 1
ATOM 2967 C C . ASP B 1 123 ? -24.406 -6.691 9.023 1 85.25 123 ASP B C 1
ATOM 2969 O O . ASP B 1 123 ? -25.125 -6.625 8.016 1 85.25 123 ASP B O 1
ATOM 2973 N N . ILE B 1 124 ? -23.812 -5.738 9.508 1 89.31 124 ILE B N 1
ATOM 2974 C CA . ILE B 1 124 ? -23.922 -4.402 8.93 1 89.31 124 ILE B CA 1
ATOM 2975 C C . ILE B 1 124 ? -23.328 -4.402 7.52 1 89.31 124 ILE B C 1
ATOM 2977 O O . ILE B 1 124 ? -23.938 -3.865 6.59 1 89.31 124 ILE B O 1
ATOM 2981 N N . THR B 1 125 ? -22.203 -5.031 7.355 1 90.25 125 THR B N 1
ATOM 2982 C CA . THR B 1 125 ? -21.547 -5.098 6.055 1 90.25 125 THR B CA 1
ATOM 2983 C C . THR B 1 125 ? -22.406 -5.84 5.043 1 90.25 125 THR B C 1
ATOM 2985 O O . THR B 1 125 ? -22.531 -5.41 3.895 1 90.25 125 THR B O 1
ATOM 2988 N N . THR B 1 126 ? -23 -6.902 5.531 1 88.88 126 THR B N 1
ATOM 2989 C CA . THR B 1 126 ? -23.891 -7.668 4.668 1 88.88 126 THR B CA 1
ATOM 2990 C C . THR B 1 126 ? -25.047 -6.801 4.168 1 88.88 126 THR B C 1
ATOM 2992 O O . THR B 1 126 ? -25.375 -6.82 2.982 1 88.88 126 THR B O 1
ATOM 2995 N N . LYS B 1 127 ? -25.578 -6.078 5.051 1 91.62 127 LYS B N 1
ATOM 2996 C CA . LYS B 1 127 ? -26.688 -5.195 4.711 1 91.62 127 LYS B CA 1
ATOM 2997 C C . LYS B 1 127 ? -26.25 -4.113 3.725 1 91.62 127 LYS B C 1
ATOM 2999 O O . LYS B 1 127 ? -26.953 -3.834 2.75 1 91.62 127 LYS B O 1
ATOM 3004 N N . LEU B 1 128 ? -25.156 -3.496 3.934 1 94.25 128 LEU B N 1
ATOM 3005 C CA . LEU B 1 128 ? -24.672 -2.414 3.086 1 94.25 128 LEU B CA 1
ATOM 3006 C C . LEU B 1 128 ? -24.297 -2.936 1.704 1 94.25 128 LEU B C 1
ATOM 3008 O O . LEU B 1 128 ? -24.516 -2.258 0.699 1 94.25 128 LEU B O 1
ATOM 3012 N N . VAL B 1 129 ? -23.766 -4.109 1.657 1 93.5 129 VAL B N 1
ATOM 3013 C CA . VAL B 1 129 ? -23.438 -4.73 0.377 1 93.5 129 VAL B CA 1
ATOM 3014 C C . VAL B 1 129 ? -24.719 -4.984 -0.414 1 93.5 129 VAL B C 1
ATOM 3016 O O . VAL B 1 129 ? -24.766 -4.754 -1.624 1 93.5 129 VAL B O 1
ATOM 3019 N N . ALA B 1 130 ? -25.688 -5.434 0.269 1 92.81 130 ALA B N 1
ATOM 3020 C CA . ALA B 1 130 ? -26.984 -5.652 -0.376 1 92.81 130 ALA B CA 1
ATOM 3021 C C . ALA B 1 130 ? -27.531 -4.348 -0.94 1 92.81 130 ALA B C 1
ATOM 3023 O O . ALA B 1 130 ? -28.266 -4.355 -1.935 1 92.81 130 ALA B O 1
ATOM 3024 N N . MET B 1 131 ? -27.125 -3.27 -0.374 1 94.81 131 MET B N 1
ATOM 3025 C CA . MET B 1 131 ? -27.609 -1.96 -0.801 1 94.81 131 MET B CA 1
ATOM 3026 C C . MET B 1 131 ? -26.719 -1.377 -1.891 1 94.81 131 MET B C 1
ATOM 3028 O O . MET B 1 131 ? -27 -0.294 -2.41 1 94.81 131 MET B O 1
ATOM 3032 N N . GLY B 1 132 ? -25.578 -2.043 -2.18 1 95.19 132 GLY B N 1
ATOM 3033 C CA . GLY B 1 132 ? -24.797 -1.599 -3.314 1 95.19 132 GLY B CA 1
ATOM 3034 C C . GLY B 1 132 ? -23.344 -1.299 -2.955 1 95.19 132 GLY B C 1
ATOM 3035 O O . GLY B 1 132 ? -22.531 -0.974 -3.828 1 95.19 132 GLY B O 1
ATOM 3036 N N . GLU B 1 133 ? -23.031 -1.409 -1.647 1 96.31 133 GLU B N 1
ATOM 3037 C CA . GLU B 1 133 ? -21.641 -1.226 -1.271 1 96.31 133 GLU B CA 1
ATOM 3038 C C . GLU B 1 133 ? -20.75 -2.271 -1.933 1 96.31 133 GLU B C 1
ATOM 3040 O O . GLU B 1 133 ? -21.094 -3.455 -1.967 1 96.31 133 GLU B O 1
ATOM 3045 N N . GLN B 1 134 ? -19.672 -1.865 -2.523 1 96.12 134 GLN B N 1
ATOM 3046 C CA . GLN B 1 134 ? -18.625 -2.793 -2.922 1 96.12 134 GLN B CA 1
ATOM 3047 C C . GLN B 1 134 ? -17.625 -3.02 -1.783 1 96.12 134 GLN B C 1
ATOM 3049 O O . GLN B 1 134 ? -16.922 -2.094 -1.369 1 96.12 134 GLN B O 1
ATOM 3054 N N . ALA B 1 135 ? -17.641 -4.266 -1.322 1 93.94 135 ALA B N 1
ATOM 3055 C CA . ALA B 1 135 ? -16.812 -4.59 -0.164 1 93.94 135 ALA B CA 1
ATOM 3056 C C . ALA B 1 135 ? -15.75 -5.625 -0.521 1 93.94 135 ALA B C 1
ATOM 3058 O O . ALA B 1 135 ? -16.031 -6.574 -1.256 1 93.94 135 ALA B O 1
ATOM 3059 N N . ARG B 1 136 ? -14.539 -5.332 -0.094 1 89.19 136 ARG B N 1
ATOM 3060 C CA . ARG B 1 136 ? -13.461 -6.312 -0.191 1 89.19 136 ARG B CA 1
ATOM 3061 C C . ARG B 1 136 ? -12.75 -6.477 1.146 1 89.19 136 ARG B C 1
ATOM 3063 O O . ARG B 1 136 ? -12.852 -5.613 2.021 1 89.19 136 ARG B O 1
ATOM 3070 N N . VAL B 1 137 ? -12.094 -7.645 1.302 1 86.5 137 VAL B N 1
ATOM 3071 C CA . VAL B 1 137 ? -11.492 -8 2.582 1 86.5 137 VAL B CA 1
ATOM 3072 C C . VAL B 1 137 ? -9.984 -8.148 2.42 1 86.5 137 VAL B C 1
ATOM 3074 O O . VAL B 1 137 ? -9.508 -8.773 1.467 1 86.5 137 VAL B O 1
ATOM 3077 N N . ILE B 1 138 ? -9.305 -7.48 3.305 1 82.62 138 ILE B N 1
ATOM 3078 C CA . ILE B 1 138 ? -7.855 -7.637 3.352 1 82.62 138 ILE B CA 1
ATOM 3079 C C . ILE B 1 138 ? -7.441 -8.18 4.715 1 82.62 138 ILE B C 1
ATOM 3081 O O . ILE B 1 138 ? -8.141 -7.977 5.711 1 82.62 138 ILE B O 1
ATOM 3085 N N . HIS B 1 139 ? -6.348 -8.812 4.758 1 77.44 139 HIS B N 1
ATOM 3086 C CA . HIS B 1 139 ? -5.898 -9.438 5.996 1 77.44 139 HIS B CA 1
ATOM 3087 C C . HIS B 1 139 ? -5.512 -8.391 7.039 1 77.44 139 HIS B C 1
ATOM 3089 O O . HIS B 1 139 ? -5.969 -8.453 8.18 1 77.44 139 HIS B O 1
ATOM 3095 N N . VAL B 1 140 ? -4.633 -7.484 6.633 1 80.44 140 VAL B N 1
ATOM 3096 C CA . VAL B 1 140 ? -4.207 -6.426 7.539 1 80.44 140 VAL B CA 1
ATOM 3097 C C . VAL B 1 140 ? -4.141 -5.098 6.789 1 80.44 140 VAL B C 1
ATOM 3099 O O . VAL B 1 140 ? -3.318 -4.93 5.883 1 80.44 140 VAL B O 1
ATOM 3102 N N . ALA B 1 141 ? -5 -4.242 7.184 1 89.81 141 ALA B N 1
ATOM 3103 C CA . ALA B 1 141 ? -4.941 -2.896 6.617 1 89.81 141 ALA B CA 1
ATOM 3104 C C . ALA B 1 141 ? -3.982 -2.012 7.41 1 89.81 141 ALA B C 1
ATOM 3106 O O . ALA B 1 141 ? -3.951 -2.068 8.641 1 89.81 141 ALA B O 1
ATOM 3107 N N . PRO B 1 142 ? -3.25 -1.197 6.707 1 89.31 142 PRO B N 1
ATOM 3108 C CA . PRO B 1 142 ? -2.227 -0.412 7.398 1 89.31 142 PRO B CA 1
ATOM 3109 C C . PRO B 1 142 ? -2.816 0.725 8.234 1 89.31 142 PRO B C 1
ATOM 3111 O O . PRO B 1 142 ? -2.199 1.168 9.203 1 89.31 142 PRO B O 1
ATOM 3114 N N . THR B 1 143 ? -3.951 1.226 7.867 1 92 143 THR B N 1
ATOM 3115 C CA . THR B 1 143 ? -4.586 2.332 8.578 1 92 143 THR B CA 1
ATOM 3116 C C . THR B 1 143 ? -6.051 2.467 8.164 1 92 143 THR B C 1
ATOM 3118 O O . THR B 1 143 ? -6.477 1.888 7.164 1 92 143 THR B O 1
ATOM 3121 N N . LYS B 1 144 ? -6.824 3.256 8.969 1 94.44 144 LYS B N 1
ATOM 3122 C CA . LYS B 1 144 ? -8.148 3.701 8.555 1 94.44 144 LYS B CA 1
ATOM 3123 C C . LYS B 1 144 ? -8.062 4.789 7.492 1 94.44 144 LYS B C 1
ATOM 3125 O O . LYS B 1 144 ? -7.035 5.465 7.375 1 94.44 144 LYS B O 1
ATOM 3130 N N . LEU B 1 145 ? -9.141 4.898 6.734 1 96.38 145 LEU B N 1
ATOM 3131 C CA . LEU B 1 145 ? -9.172 5.902 5.676 1 96.38 145 LEU B CA 1
ATOM 3132 C C . LEU B 1 145 ? -10.609 6.23 5.281 1 96.38 145 LEU B C 1
ATOM 3134 O O . LEU B 1 145 ? -11.445 5.332 5.168 1 96.38 145 LEU B O 1
ATOM 3138 N N . ILE B 1 146 ? -10.883 7.48 5.121 1 97.31 146 ILE B N 1
ATOM 3139 C CA . ILE B 1 146 ? -12.055 7.934 4.387 1 97.31 146 ILE B CA 1
ATOM 3140 C C . ILE B 1 146 ? -11.633 8.906 3.289 1 97.31 146 ILE B C 1
ATOM 3142 O O . ILE B 1 146 ? -10.984 9.922 3.562 1 97.31 146 ILE B O 1
ATOM 3146 N N . MET B 1 147 ? -11.969 8.594 2.105 1 97.56 147 MET B N 1
ATOM 3147 C CA . MET B 1 147 ? -11.711 9.477 0.966 1 97.56 147 MET B CA 1
ATOM 3148 C C . MET B 1 147 ? -13 9.734 0.184 1 97.56 147 MET B C 1
ATOM 3150 O O . MET B 1 147 ? -13.734 8.797 -0.13 1 97.56 147 MET B O 1
ATOM 3154 N N . VAL B 1 148 ? -13.242 11.008 -0.117 1 97.81 148 VAL B N 1
ATOM 3155 C CA . VAL B 1 148 ? -14.508 11.391 -0.741 1 97.81 148 VAL B CA 1
ATOM 3156 C C . VAL B 1 148 ? -14.234 12.07 -2.082 1 97.81 148 VAL B C 1
ATOM 3158 O O . VAL B 1 148 ? -13.477 13.039 -2.154 1 97.81 148 VAL B O 1
ATOM 3161 N N . ASP B 1 149 ? -14.797 11.5 -3.158 1 97.12 149 ASP B N 1
ATOM 3162 C CA . ASP B 1 149 ? -14.844 12.047 -4.512 1 97.12 149 ASP B CA 1
ATOM 3163 C C . ASP B 1 149 ? -13.445 12.328 -5.039 1 97.12 149 ASP B C 1
ATOM 3165 O O . ASP B 1 149 ? -13.234 13.281 -5.797 1 97.12 149 ASP B O 1
ATOM 3169 N N . SER B 1 150 ? -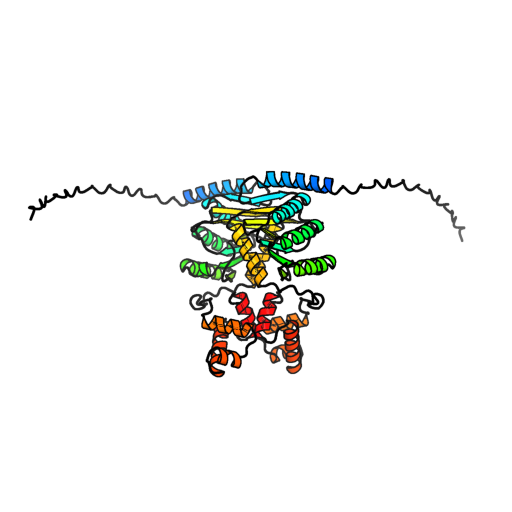12.461 11.664 -4.523 1 94.06 150 SER B N 1
ATOM 3170 C CA . SER B 1 150 ? -11.055 11.773 -4.895 1 94.06 150 SER B CA 1
ATOM 3171 C C . SER B 1 150 ? -10.539 13.195 -4.676 1 94.06 150 SER B C 1
ATOM 3173 O O . SER B 1 150 ? -9.641 13.656 -5.387 1 94.06 150 SER B O 1
ATOM 3175 N N . GLU B 1 151 ? -11.125 13.891 -3.684 1 94.06 151 GLU B N 1
ATOM 3176 C CA . GLU B 1 151 ? -10.773 15.297 -3.504 1 94.06 151 GLU B CA 1
ATOM 3177 C C . GLU B 1 151 ? -10.297 15.57 -2.08 1 94.06 151 GLU B C 1
ATOM 3179 O O . GLU B 1 151 ? -9.586 16.547 -1.831 1 94.06 151 GLU B O 1
ATOM 3184 N N . ILE B 1 152 ? -10.734 14.773 -1.215 1 95.75 152 ILE B N 1
ATOM 3185 C CA . ILE B 1 152 ? -10.43 15.008 0.194 1 95.75 152 ILE B CA 1
ATOM 3186 C C . ILE B 1 152 ? -10.375 13.672 0.934 1 95.75 152 ILE B C 1
ATOM 3188 O O . ILE B 1 152 ? -11.148 12.758 0.64 1 95.75 152 ILE B O 1
ATOM 3192 N N . ALA B 1 153 ? -9.422 13.523 1.898 1 97.31 153 ALA B N 1
ATOM 3193 C CA . ALA B 1 153 ? -9.273 12.289 2.664 1 97.31 153 ALA B CA 1
ATOM 3194 C C . ALA B 1 153 ? -9.039 12.586 4.141 1 97.31 153 ALA B C 1
ATOM 3196 O O . ALA B 1 153 ? -8.578 13.672 4.5 1 97.31 153 ALA B O 1
ATOM 3197 N N . LEU B 1 154 ? -9.43 11.719 4.977 1 96.31 154 LEU B N 1
ATOM 3198 C CA . LEU B 1 154 ? -9.203 11.734 6.418 1 96.31 154 LEU B CA 1
ATOM 3199 C C . LEU B 1 154 ? -8.438 10.492 6.859 1 96.31 154 LEU B C 1
ATOM 3201 O O . LEU B 1 154 ? -8.852 9.367 6.566 1 96.31 154 LEU B O 1
ATOM 3205 N N . LEU B 1 155 ? -7.305 10.695 7.543 1 95.06 155 LEU B N 1
ATOM 3206 C CA . LEU B 1 155 ? -6.465 9.609 8.031 1 95.06 155 LEU B CA 1
ATOM 3207 C C . LEU B 1 155 ? -6.121 9.805 9.508 1 95.06 155 LEU B C 1
ATOM 3209 O O . LEU B 1 155 ? -5.879 10.93 9.945 1 95.06 155 LEU B O 1
ATOM 3213 N N . PRO B 1 156 ? -5.973 8.719 10.242 1 94 156 PRO B N 1
ATOM 3214 C CA . PRO B 1 156 ? -5.57 8.852 11.641 1 94 156 PRO B CA 1
ATOM 3215 C C . PRO B 1 156 ? -4.145 9.375 11.797 1 94 156 PRO B C 1
ATOM 3217 O O . PRO B 1 156 ? -3.264 9.016 11.016 1 94 156 PRO B O 1
ATOM 3220 N N . LEU B 1 157 ? -4.027 10.234 12.773 1 91.31 157 LEU B N 1
ATOM 3221 C CA . LEU B 1 157 ? -2.701 10.68 13.188 1 91.31 157 LEU B CA 1
ATOM 3222 C C . LEU B 1 157 ? -2.27 9.977 14.469 1 91.31 157 LEU B C 1
ATOM 3224 O O . LEU B 1 157 ? -1.174 9.414 14.539 1 91.31 157 LEU B O 1
ATOM 3228 N N . THR B 1 158 ? -3.131 10.031 15.43 1 90.69 158 THR B N 1
ATOM 3229 C CA . THR B 1 158 ? -2.904 9.328 16.688 1 90.69 158 THR B CA 1
ATOM 3230 C C . THR B 1 158 ? -4.117 8.484 17.062 1 90.69 158 THR B C 1
ATOM 3232 O O . THR B 1 158 ? -5.258 8.906 16.859 1 90.69 158 THR B O 1
ATOM 3235 N N . VAL B 1 159 ? -3.82 7.266 17.594 1 91.62 159 VAL B N 1
ATOM 3236 C CA . VAL B 1 159 ? -4.891 6.332 17.938 1 91.62 159 VAL B CA 1
ATOM 3237 C C . VAL B 1 159 ? -4.656 5.75 19.328 1 91.62 159 VAL B C 1
ATOM 3239 O O . VAL B 1 159 ? -3.508 5.586 19.75 1 91.62 159 VAL B O 1
ATOM 3242 N N . SER B 1 160 ? -5.727 5.625 20.031 1 88.62 160 SER B N 1
ATOM 3243 C CA . SER B 1 160 ? -5.723 4.84 21.266 1 88.62 160 SER B CA 1
ATOM 3244 C C . SER B 1 160 ? -6.336 3.461 21.047 1 88.62 160 SER B C 1
ATOM 3246 O O . SER B 1 160 ? -6.633 3.084 19.906 1 88.62 160 SER B O 1
ATOM 3248 N N . GLU B 1 161 ? -6.492 2.67 22.016 1 85.31 161 GLU B N 1
ATOM 3249 C CA . GLU B 1 161 ? -7.078 1.337 21.891 1 85.31 161 GLU B CA 1
ATOM 3250 C C . GLU B 1 161 ? -8.555 1.412 21.5 1 85.31 161 GLU B C 1
ATOM 3252 O O . GLU B 1 161 ? -9.086 0.483 20.891 1 85.31 161 GLU B O 1
ATOM 3257 N N . THR B 1 162 ? -9.102 2.568 21.75 1 85.81 162 THR B N 1
ATOM 3258 C CA . THR B 1 162 ? -10.555 2.594 21.641 1 85.81 162 THR B CA 1
ATOM 3259 C C . THR B 1 162 ? -10.992 3.623 20.594 1 85.81 162 THR B C 1
ATOM 3261 O O . THR B 1 162 ? -12.133 3.59 20.125 1 85.81 162 THR B O 1
ATOM 3264 N N . SER B 1 163 ? -10.039 4.57 20.359 1 89.25 163 SER B N 1
ATOM 3265 C CA . SER B 1 163 ? -10.516 5.641 19.484 1 89.25 163 SER B CA 1
ATOM 3266 C C . SER B 1 163 ? -9.383 6.23 18.656 1 89.25 163 SER B C 1
ATOM 3268 O O . SER B 1 163 ? -8.211 6.004 18.953 1 89.25 163 SER B O 1
ATOM 3270 N N . VAL B 1 164 ? -9.828 6.855 17.609 1 91.12 164 VAL B N 1
ATOM 3271 C CA . VAL B 1 164 ? -8.906 7.742 16.906 1 91.12 164 VAL B CA 1
ATOM 3272 C C . VAL B 1 164 ? -8.867 9.102 17.609 1 91.12 164 VAL B C 1
ATOM 3274 O O . VAL B 1 164 ? -9.859 9.828 17.609 1 91.12 164 VAL B O 1
ATOM 3277 N N . GLU B 1 165 ? -7.664 9.461 18.078 1 90.5 165 GLU B N 1
ATOM 3278 C CA . GLU B 1 165 ? -7.559 10.633 18.922 1 90.5 165 GLU B CA 1
ATOM 3279 C C . GLU B 1 165 ? -7.301 11.898 18.109 1 90.5 165 GLU B C 1
ATOM 3281 O O . GLU B 1 165 ? -7.605 13.008 18.547 1 90.5 165 GLU B O 1
ATOM 3286 N N . SER B 1 166 ? -6.707 11.75 17.047 1 91.56 166 SER B N 1
ATOM 3287 C CA . SER B 1 166 ? -6.504 12.844 16.109 1 91.56 166 SER B CA 1
ATOM 3288 C C . SER B 1 166 ? -6.355 12.32 14.68 1 91.56 166 SER B C 1
ATOM 3290 O O . SER B 1 166 ? -6.031 11.148 14.477 1 91.56 166 SER B O 1
ATOM 3292 N N . ALA B 1 167 ? -6.68 13.203 13.711 1 94.62 167 ALA B N 1
ATOM 3293 C CA . ALA B 1 167 ? -6.637 12.828 12.297 1 94.62 167 ALA B CA 1
ATOM 3294 C C . ALA B 1 167 ? -6.145 13.992 11.438 1 94.62 167 ALA B C 1
ATOM 3296 O O . ALA B 1 167 ? -6.027 15.125 11.914 1 94.62 167 ALA B O 1
ATOM 3297 N N . VAL B 1 168 ? -5.781 13.664 10.219 1 93.38 168 VAL B N 1
ATOM 3298 C CA . VAL B 1 168 ? -5.375 14.688 9.258 1 93.38 168 VAL B CA 1
ATOM 3299 C C . VAL B 1 168 ? -6.312 14.664 8.055 1 93.38 168 VAL B C 1
ATOM 3301 O O . VAL B 1 168 ? -6.688 13.602 7.566 1 93.38 168 VAL B O 1
ATOM 3304 N N . VAL B 1 169 ? -6.719 15.836 7.688 1 94.94 169 VAL B N 1
ATOM 3305 C CA . VAL B 1 169 ? -7.453 16.031 6.441 1 94.94 169 VAL B CA 1
ATOM 3306 C C . VAL B 1 169 ? -6.488 16.422 5.324 1 94.94 169 VAL B C 1
ATOM 3308 O O . VAL B 1 169 ? -5.695 17.359 5.484 1 94.94 169 VAL B O 1
ATOM 3311 N N . VAL B 1 170 ? -6.516 15.672 4.266 1 93.88 170 VAL B N 1
ATOM 3312 C CA . VAL B 1 170 ? -5.645 15.914 3.121 1 93.88 170 VAL B CA 1
ATOM 3313 C C . VAL B 1 170 ? -6.488 16.281 1.902 1 93.88 170 VAL B C 1
ATOM 3315 O O . VAL B 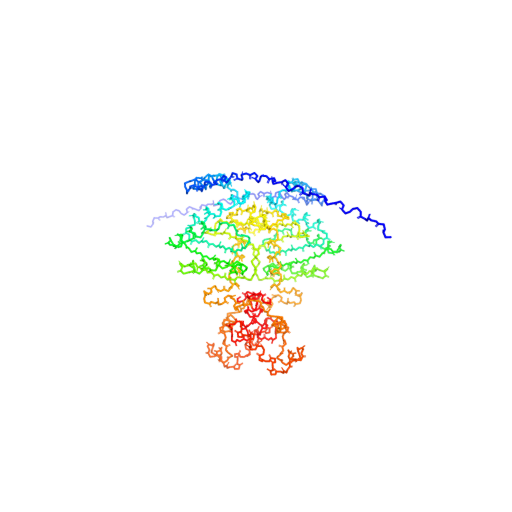1 170 ? -7.391 15.539 1.514 1 93.88 170 VAL B O 1
ATOM 3318 N N . ARG B 1 171 ? -6.121 17.438 1.33 1 93.12 171 ARG B N 1
ATOM 3319 C CA . ARG B 1 171 ? -6.867 17.875 0.15 1 93.12 171 ARG B CA 1
ATOM 3320 C C . ARG B 1 171 ? -5.969 17.906 -1.083 1 93.12 171 ARG B C 1
ATOM 3322 O O . ARG B 1 171 ? -4.742 17.969 -0.964 1 93.12 171 ARG B O 1
ATOM 3329 N N . SER B 1 172 ? -6.566 17.797 -2.314 1 84.94 172 SER B N 1
ATOM 3330 C CA . SER B 1 172 ? -6.023 17.828 -3.668 1 84.94 172 SER B CA 1
ATOM 3331 C C . SER B 1 172 ? -4.527 18.125 -3.658 1 84.94 172 SER B C 1
ATOM 3333 O O . SER B 1 172 ? -4.117 19.281 -3.742 1 84.94 172 SER B O 1
ATOM 3335 N N . SER B 1 173 ? -3.715 17.172 -3.588 1 85.75 173 SER B N 1
ATOM 3336 C CA . SER B 1 173 ? -2.26 17.234 -3.486 1 85.75 173 SER B CA 1
ATOM 3337 C C . SER B 1 173 ? -1.622 15.938 -3.984 1 85.75 173 SER B C 1
ATOM 3339 O O . SER B 1 173 ? -2.324 14.984 -4.324 1 85.75 173 SER B O 1
ATOM 3341 N N . ALA B 1 174 ? -0.327 16.047 -4.125 1 89 174 ALA B N 1
ATOM 3342 C CA . ALA B 1 174 ? 0.415 14.828 -4.457 1 89 174 ALA B CA 1
ATOM 3343 C C . ALA B 1 174 ? 0.239 13.766 -3.379 1 89 174 ALA B C 1
ATOM 3345 O O . ALA B 1 174 ? 0.212 12.57 -3.676 1 89 174 ALA B O 1
ATOM 3346 N N . MET B 1 175 ? 0.075 14.234 -2.223 1 90.81 175 MET B N 1
ATOM 3347 C CA . MET B 1 175 ? -0.137 13.305 -1.12 1 90.81 175 MET B CA 1
ATOM 3348 C C . MET B 1 175 ? -1.479 12.594 -1.262 1 90.81 175 MET B C 1
ATOM 3350 O O . MET B 1 175 ? -1.565 11.375 -1.06 1 90.81 175 MET B O 1
ATOM 3354 N N . LEU B 1 176 ? -2.467 13.273 -1.635 1 94.19 176 LEU B N 1
ATOM 3355 C CA . LEU B 1 176 ? -3.77 12.648 -1.828 1 94.19 176 LEU B CA 1
ATOM 3356 C C . LEU B 1 176 ? -3.725 11.648 -2.98 1 94.19 176 LEU B C 1
ATOM 3358 O O . LEU B 1 176 ? -4.316 10.57 -2.896 1 94.19 176 LEU B O 1
ATOM 3362 N N . ALA B 1 177 ? -3.031 12.039 -4.02 1 93.81 177 ALA B N 1
ATOM 3363 C CA . ALA B 1 177 ? -2.885 11.141 -5.16 1 93.81 177 ALA B CA 1
ATOM 3364 C C . ALA B 1 177 ? -2.176 9.852 -4.75 1 93.81 177 ALA B C 1
ATOM 3366 O O . ALA B 1 177 ? -2.533 8.766 -5.211 1 93.81 177 ALA B O 1
ATOM 3367 N N . ALA B 1 178 ? -1.202 10 -3.908 1 93.44 178 ALA B N 1
ATOM 3368 C CA . ALA B 1 178 ? -0.493 8.828 -3.398 1 93.44 178 ALA B CA 1
ATOM 3369 C C . ALA B 1 178 ? -1.415 7.953 -2.557 1 93.44 178 ALA B C 1
ATOM 3371 O O . ALA B 1 178 ? -1.408 6.727 -2.689 1 93.44 178 ALA B O 1
ATOM 3372 N N . ILE B 1 179 ? -2.184 8.523 -1.726 1 95 179 ILE B N 1
ATOM 3373 C CA . ILE B 1 179 ? -3.141 7.805 -0.894 1 95 179 ILE B CA 1
ATOM 3374 C C . ILE B 1 179 ? -4.125 7.043 -1.779 1 95 179 ILE B C 1
ATOM 3376 O O . ILE B 1 179 ? -4.402 5.863 -1.54 1 95 179 ILE B O 1
ATOM 3380 N N . ALA B 1 180 ? -4.586 7.715 -2.809 1 95.25 180 ALA B N 1
ATOM 3381 C CA . ALA B 1 180 ? -5.531 7.105 -3.74 1 95.25 180 ALA B CA 1
ATOM 3382 C C . ALA B 1 180 ? -4.906 5.906 -4.445 1 95.25 180 ALA B C 1
ATOM 3384 O O . ALA B 1 180 ? -5.551 4.867 -4.605 1 95.25 180 ALA B O 1
ATOM 3385 N N . ARG B 1 181 ? -3.717 6.066 -4.812 1 91.62 181 ARG B N 1
ATOM 3386 C CA . ARG B 1 181 ? -3.02 4.977 -5.492 1 91.62 181 ARG B CA 1
ATOM 3387 C C . ARG B 1 181 ? -2.832 3.783 -4.562 1 91.62 181 ARG B C 1
ATOM 3389 O O . ARG B 1 181 ? -3.045 2.637 -4.965 1 91.62 181 ARG B O 1
ATOM 3396 N N . ILE B 1 182 ? -2.459 4.074 -3.357 1 91.81 182 ILE B N 1
ATOM 3397 C CA . ILE B 1 182 ? -2.279 3.008 -2.379 1 91.81 182 ILE B CA 1
ATOM 3398 C C . ILE B 1 182 ? -3.605 2.287 -2.152 1 91.81 182 ILE B C 1
ATOM 3400 O O . ILE B 1 182 ? -3.648 1.055 -2.109 1 91.81 182 ILE B O 1
ATOM 3404 N N . PHE B 1 183 ? -4.68 3 -2.02 1 95.62 183 PHE B N 1
ATOM 3405 C CA . PHE B 1 183 ? -5.988 2.381 -1.851 1 95.62 183 PHE B CA 1
ATOM 3406 C C . PHE B 1 183 ? -6.309 1.46 -3.023 1 95.62 183 PHE B C 1
ATOM 3408 O O . PHE B 1 183 ? -6.762 0.331 -2.828 1 95.62 183 PHE B O 1
ATOM 3415 N N . GLU B 1 184 ? -6.055 1.969 -4.246 1 90.62 184 GLU B N 1
ATOM 3416 C CA . GLU B 1 184 ? -6.34 1.185 -5.445 1 90.62 184 GLU B CA 1
ATOM 3417 C C . GLU B 1 184 ? -5.535 -0.111 -5.461 1 90.62 184 GLU B C 1
ATOM 3419 O O . GLU B 1 184 ? -6.047 -1.163 -5.848 1 90.62 184 GLU B O 1
ATOM 3424 N N . ASP B 1 185 ? -4.348 0.004 -5.047 1 83.81 185 ASP B N 1
ATOM 3425 C CA . ASP B 1 185 ? -3.506 -1.188 -4.992 1 83.81 185 ASP B CA 1
ATOM 3426 C C . ASP B 1 185 ? -4.043 -2.191 -3.971 1 83.81 185 ASP B C 1
ATOM 3428 O O . ASP B 1 185 ? -4.148 -3.383 -4.266 1 83.81 185 ASP B O 1
ATOM 3432 N N . LEU B 1 186 ? -4.352 -1.702 -2.783 1 86.94 186 LEU B N 1
ATOM 3433 C CA . LEU B 1 186 ? -4.906 -2.578 -1.757 1 86.94 186 LEU B CA 1
ATOM 3434 C C . LEU B 1 186 ? -6.223 -3.193 -2.221 1 86.94 186 LEU B C 1
ATOM 3436 O O . LEU B 1 186 ? -6.48 -4.375 -1.975 1 86.94 186 LEU B O 1
ATOM 3440 N N . TRP B 1 187 ? -6.996 -2.361 -2.898 1 89.62 187 TRP B N 1
ATOM 3441 C CA . TRP B 1 187 ? -8.289 -2.807 -3.412 1 89.62 187 TRP B CA 1
ATOM 3442 C C . TRP B 1 187 ? -8.109 -3.947 -4.41 1 89.62 187 TRP B C 1
ATOM 3444 O O . TRP B 1 187 ? -8.852 -4.934 -4.367 1 89.62 187 TRP B O 1
ATOM 3454 N N . ARG B 1 188 ? -7.172 -3.791 -5.215 1 79.31 188 ARG B N 1
ATOM 3455 C CA . ARG B 1 188 ? -6.918 -4.781 -6.258 1 79.31 188 ARG B CA 1
ATOM 3456 C C . ARG B 1 188 ? -6.473 -6.105 -5.656 1 79.31 188 ARG B C 1
ATOM 3458 O O . ARG B 1 188 ? -6.805 -7.176 -6.176 1 79.31 188 ARG B O 1
ATOM 3465 N N . PHE B 1 189 ? -5.809 -6.027 -4.504 1 73.19 189 PHE B N 1
ATOM 3466 C CA . PHE B 1 189 ? -5.246 -7.227 -3.9 1 73.19 189 PHE B CA 1
ATOM 3467 C C . PHE B 1 189 ? -6.234 -7.863 -2.934 1 73.19 189 PHE B C 1
ATOM 3469 O O . PHE B 1 189 ? -6.078 -9.023 -2.551 1 73.19 189 PHE B O 1
ATOM 3476 N N . ALA B 1 190 ? -7.176 -7.145 -2.523 1 79.44 190 ALA B N 1
ATOM 3477 C CA . ALA B 1 190 ? -8.148 -7.617 -1.543 1 79.44 190 ALA B CA 1
ATOM 3478 C C . ALA B 1 190 ? -9.156 -8.57 -2.182 1 79.44 190 ALA B C 1
ATOM 3480 O O . ALA B 1 190 ? -9.398 -8.508 -3.391 1 79.44 190 ALA B O 1
ATOM 3481 N N . ALA B 1 191 ? -9.734 -9.391 -1.379 1 75.19 191 ALA B N 1
ATOM 3482 C CA . ALA B 1 191 ? -10.727 -10.352 -1.847 1 75.19 191 ALA B CA 1
ATOM 3483 C C . ALA B 1 191 ? -12.141 -9.781 -1.75 1 75.19 191 ALA B C 1
ATOM 3485 O O . ALA B 1 191 ? -12.469 -9.102 -0.779 1 75.19 191 ALA B O 1
ATOM 3486 N N . PRO B 1 192 ? -12.984 -10.086 -2.717 1 80.19 192 PRO B N 1
ATOM 3487 C CA . PRO B 1 192 ? -14.367 -9.617 -2.617 1 80.19 192 PRO B CA 1
ATOM 3488 C C . PRO B 1 192 ? -15.102 -10.195 -1.406 1 80.19 192 PRO B C 1
ATOM 3490 O O . PRO B 1 192 ? -14.867 -11.344 -1.035 1 80.19 192 PRO B O 1
ATOM 3493 N N . PHE B 1 193 ? -15.805 -9.32 -0.771 1 83.38 193 PHE B N 1
ATOM 3494 C CA . PHE B 1 193 ? -16.656 -9.766 0.326 1 83.38 193 PHE B CA 1
ATOM 3495 C C . PHE B 1 193 ? -17.844 -10.547 -0.2 1 83.38 193 PHE B C 1
ATOM 3497 O O . PHE B 1 193 ? -18.547 -10.094 -1.113 1 83.38 193 PHE B O 1
ATOM 3504 N N . THR B 1 194 ? -17.984 -11.852 0.206 1 71.38 194 THR B N 1
ATOM 3505 C CA . THR B 1 194 ? -19.172 -12.641 -0.082 1 71.38 194 THR B CA 1
ATOM 3506 C C . THR B 1 194 ? -19.891 -13.031 1.209 1 71.38 194 THR B C 1
ATOM 3508 O O . THR B 1 194 ? -19.25 -13.469 2.172 1 71.38 194 THR B O 1
ATOM 3511 N N . ALA B 1 195 ? -21.125 -12.555 1.334 1 62.84 195 ALA B N 1
ATOM 3512 C CA . ALA B 1 195 ? -21.922 -12.828 2.531 1 62.84 195 ALA B CA 1
ATOM 3513 C C . ALA B 1 195 ? -21.859 -14.312 2.898 1 62.84 195 ALA B C 1
ATOM 3515 O O . ALA B 1 195 ? -21.969 -14.672 4.074 1 62.84 195 ALA B O 1
ATOM 3516 N N . ASP B 1 196 ? -21.859 -15.156 1.814 1 55.81 196 ASP B N 1
ATOM 3517 C CA . ASP B 1 196 ? -21.875 -16.594 2.074 1 55.81 196 ASP B CA 1
ATOM 3518 C C . ASP B 1 196 ? -20.5 -17.094 2.52 1 55.81 196 ASP B C 1
ATOM 3520 O O . ASP B 1 196 ? -20.344 -18.25 2.869 1 55.81 196 ASP B O 1
ATOM 3524 N N . GLN B 1 197 ? -19.641 -16.234 2.318 1 50.88 197 GLN B N 1
ATOM 3525 C CA . GLN B 1 197 ? -18.312 -16.75 2.641 1 50.88 197 GLN B CA 1
ATOM 3526 C C . GLN B 1 197 ? -18.141 -16.906 4.148 1 50.88 197 GLN B C 1
ATOM 3528 O O . GLN B 1 197 ? -18.438 -16 4.918 1 50.88 197 GLN B O 1
ATOM 3533 N N . ASP B 1 198 ? -18.406 -18.047 4.582 1 46.28 198 ASP B N 1
ATOM 3534 C CA . ASP B 1 198 ? -18.016 -18.375 5.949 1 46.28 198 ASP B CA 1
ATOM 3535 C C . ASP B 1 198 ? -16.719 -17.688 6.34 1 46.28 198 ASP B C 1
ATOM 3537 O O . ASP B 1 198 ? -15.633 -18.156 6.016 1 46.28 198 ASP B O 1
ATOM 3541 N N . LEU B 1 199 ? -16.781 -16.5 6.422 1 47.47 199 LEU B N 1
ATOM 3542 C CA . LEU B 1 199 ? -15.609 -15.812 6.93 1 47.47 199 LEU B CA 1
ATOM 3543 C C . LEU B 1 199 ? -14.953 -16.609 8.047 1 47.47 199 LEU B C 1
ATOM 3545 O O . LEU B 1 199 ? -13.789 -16.375 8.383 1 47.47 199 LEU B O 1
ATOM 3549 N N . ALA B 1 200 ? -15.859 -17.281 8.867 1 44.62 200 ALA B N 1
ATOM 3550 C CA . ALA B 1 200 ? -15.367 -18.172 9.906 1 44.62 200 ALA B CA 1
ATOM 3551 C C . ALA B 1 200 ? -14.438 -19.234 9.328 1 44.62 200 ALA B C 1
ATOM 3553 O O . ALA B 1 200 ? -13.477 -19.641 9.969 1 44.62 200 ALA B O 1
ATOM 3554 N N . GLY B 1 201 ? -14.875 -19.906 8.305 1 43.69 201 GLY B N 1
ATOM 3555 C CA . GLY B 1 201 ? -14.133 -21 7.691 1 43.69 201 GLY B CA 1
ATOM 3556 C C . GLY B 1 201 ? -12.859 -20.547 7.012 1 43.69 201 GLY B C 1
ATOM 3557 O O . GLY B 1 201 ? -12.039 -21.375 6.598 1 43.69 201 GLY B O 1
ATOM 3558 N N . ILE B 1 202 ? -12.914 -19.5 6.406 1 45.31 202 ILE B N 1
ATOM 3559 C CA . ILE B 1 202 ? -11.625 -19.047 5.891 1 45.31 202 ILE B CA 1
ATOM 3560 C C . ILE B 1 202 ? -10.68 -18.766 7.055 1 45.31 202 ILE B C 1
ATOM 3562 O O . ILE B 1 202 ? -10.758 -17.703 7.676 1 45.31 202 ILE B O 1
ATOM 3566 N N . GLU B 1 203 ? -10.727 -19.453 7.992 1 51.53 203 GLU B N 1
ATOM 3567 C CA . GLU B 1 203 ? -9.547 -19.266 8.836 1 51.53 203 GLU B CA 1
ATOM 3568 C C . GLU B 1 203 ? -8.367 -18.734 8.031 1 51.53 203 GLU B C 1
ATOM 3570 O O . GLU B 1 203 ? -7.727 -19.484 7.293 1 51.53 203 GLU B O 1
ATOM 3575 N N . LEU B 1 204 ? -8.547 -17.531 7.59 1 56.03 204 LEU B N 1
ATOM 3576 C CA . LEU B 1 204 ? -7.77 -16.797 6.602 1 56.03 204 LEU B CA 1
ATOM 3577 C C . LEU B 1 204 ? -6.273 -16.938 6.859 1 56.03 204 LEU B C 1
ATOM 3579 O O . LEU B 1 204 ? -5.453 -16.438 6.086 1 56.03 204 LEU B O 1
ATOM 3583 N N . GLN B 1 205 ? -5.996 -17.5 8.023 1 68.06 205 GLN B N 1
ATOM 3584 C CA . GLN B 1 205 ? -4.578 -17.812 8.141 1 68.06 205 GLN B CA 1
ATOM 3585 C C . GLN B 1 205 ? -4.312 -19.281 7.824 1 68.06 205 GLN B C 1
ATOM 3587 O O . GLN B 1 205 ? -5.121 -20.156 8.164 1 68.06 205 GLN B O 1
ATOM 3592 N N . PRO B 1 206 ? -3.395 -19.484 7.098 1 79.12 206 PRO B N 1
ATOM 3593 C CA . PRO B 1 206 ? -3.049 -20.891 6.859 1 79.12 206 PRO B CA 1
ATOM 3594 C C . PRO B 1 206 ? -2.674 -21.625 8.141 1 79.12 206 PRO B C 1
ATOM 3596 O O . PRO B 1 206 ? -2.125 -21.031 9.07 1 79.12 206 PRO B O 1
ATOM 3599 N N . THR B 1 207 ? -3.203 -22.797 8.32 1 83.38 207 THR B N 1
ATOM 3600 C CA . THR B 1 207 ? -2.697 -23.656 9.391 1 83.38 207 THR B CA 1
ATOM 3601 C C . THR B 1 207 ? -1.186 -23.828 9.281 1 83.38 207 THR B C 1
ATOM 3603 O O . THR B 1 207 ? -0.583 -23.422 8.281 1 83.38 207 THR B O 1
ATOM 3606 N N . GLU B 1 208 ? -0.611 -24.406 10.297 1 83.94 208 GLU B N 1
ATOM 3607 C CA . GLU B 1 208 ? 0.826 -24.656 10.266 1 83.94 208 GLU B CA 1
ATOM 3608 C C . GLU B 1 208 ? 1.196 -25.578 9.109 1 83.94 208 GLU B C 1
ATOM 3610 O O . GLU B 1 208 ? 2.189 -25.344 8.414 1 83.94 208 GLU B O 1
ATOM 3615 N N . GLU B 1 209 ? 0.397 -26.562 8.938 1 89.56 209 GLU B N 1
ATOM 3616 C CA . GLU B 1 209 ? 0.645 -27.484 7.832 1 89.56 209 GLU B CA 1
ATOM 3617 C C . GLU B 1 209 ? 0.544 -26.766 6.488 1 89.56 209 GLU B C 1
ATOM 3619 O O . GLU B 1 209 ? 1.393 -26.953 5.613 1 89.56 209 GLU B O 1
ATOM 3624 N N . GLU B 1 210 ? -0.456 -25.875 6.406 1 91.62 210 GLU B N 1
ATOM 3625 C CA . GLU B 1 210 ? -0.667 -25.156 5.16 1 91.62 210 GLU B CA 1
ATOM 3626 C C . GLU B 1 210 ? 0.468 -24.172 4.895 1 91.62 210 GLU B C 1
ATOM 3628 O O . GLU B 1 210 ? 0.882 -23.984 3.75 1 91.62 210 GLU B O 1
ATOM 3633 N N . ARG B 1 211 ? 0.966 -23.641 5.895 1 89.94 211 ARG B N 1
ATOM 3634 C CA . ARG B 1 211 ? 2.104 -22.734 5.766 1 89.94 211 ARG B CA 1
ATOM 3635 C C . ARG B 1 211 ? 3.328 -23.469 5.223 1 89.94 211 ARG B C 1
ATOM 3637 O O . ARG B 1 211 ? 4.059 -22.922 4.387 1 89.94 211 ARG B O 1
ATOM 3644 N N . TRP B 1 212 ? 3.496 -24.578 5.762 1 90.25 212 TRP B N 1
ATOM 3645 C CA . TRP B 1 212 ? 4.617 -25.391 5.293 1 90.25 212 TRP B CA 1
ATOM 3646 C C . TRP B 1 212 ? 4.445 -25.75 3.822 1 90.25 212 TRP B C 1
ATOM 3648 O O . TRP B 1 212 ? 5.379 -25.625 3.027 1 90.25 212 TRP B O 1
ATOM 3658 N N . ILE B 1 213 ? 3.297 -26.156 3.457 1 94.75 213 ILE B N 1
ATOM 3659 C CA . ILE B 1 213 ? 3.018 -26.531 2.074 1 94.75 213 ILE B CA 1
ATOM 3660 C C . ILE B 1 213 ? 3.219 -25.328 1.162 1 94.75 213 ILE B C 1
ATOM 3662 O O . ILE B 1 213 ? 3.844 -25.438 0.105 1 94.75 213 ILE B O 1
ATOM 3666 N N . LEU B 1 214 ? 2.707 -24.172 1.604 1 94.06 214 LEU B N 1
ATOM 3667 C CA . LEU B 1 214 ? 2.838 -22.953 0.819 1 94.06 214 LEU B CA 1
ATOM 3668 C C . LEU B 1 214 ? 4.305 -22.594 0.619 1 94.06 214 LEU B C 1
ATOM 3670 O O . LEU B 1 214 ? 4.707 -22.188 -0.477 1 94.06 214 LEU B O 1
ATOM 3674 N N . SER B 1 215 ? 5.074 -22.766 1.69 1 93.62 215 SER B N 1
ATOM 3675 C CA . SER B 1 215 ? 6.504 -22.469 1.609 1 93.62 215 SER B CA 1
ATOM 3676 C C . SER B 1 215 ? 7.203 -23.391 0.611 1 93.62 215 SER B C 1
ATOM 3678 O O . SER B 1 215 ? 8.055 -22.938 -0.16 1 93.62 215 SER B O 1
ATOM 3680 N N . LEU B 1 216 ? 6.84 -24.609 0.574 1 94.31 216 LEU B N 1
ATOM 3681 C CA . LEU B 1 216 ? 7.438 -25.578 -0.333 1 94.31 216 LEU B CA 1
ATOM 3682 C C . LEU B 1 216 ? 7.008 -25.312 -1.772 1 94.31 216 LEU B C 1
ATOM 3684 O O . LEU B 1 216 ? 7.836 -25.344 -2.688 1 94.31 216 LEU B O 1
ATOM 3688 N N . LEU B 1 217 ? 5.742 -24.984 -1.947 1 95.31 217 LEU B N 1
ATOM 3689 C CA . LEU B 1 217 ? 5.266 -24.625 -3.279 1 95.31 217 LEU B CA 1
ATOM 3690 C C . LEU B 1 217 ? 5.984 -23.375 -3.797 1 95.31 217 LEU B C 1
ATOM 3692 O O . LEU B 1 217 ? 6.355 -23.312 -4.973 1 95.31 217 LEU B O 1
ATOM 3696 N N . ALA B 1 218 ? 6.211 -22.484 -2.898 1 93.81 218 ALA B N 1
ATOM 3697 C CA . ALA B 1 218 ? 6.887 -21.25 -3.248 1 93.81 218 ALA B CA 1
ATOM 3698 C C . ALA B 1 218 ? 8.328 -21.5 -3.67 1 93.81 218 ALA B C 1
ATOM 3700 O O . ALA B 1 218 ? 8.891 -20.75 -4.477 1 93.81 218 ALA B O 1
ATOM 3701 N N . SER B 1 219 ? 8.898 -22.562 -3.123 1 93.06 219 SER B N 1
ATOM 3702 C CA . SER B 1 219 ? 10.266 -22.922 -3.463 1 93.06 219 SER B CA 1
ATOM 3703 C C . SER B 1 219 ? 10.312 -23.797 -4.715 1 93.06 219 SER B C 1
ATOM 3705 O O . SER B 1 219 ? 11.391 -24.172 -5.168 1 93.06 219 SER B O 1
ATOM 3707 N N . GLY B 1 220 ? 9.141 -24.141 -5.246 1 94.44 220 GLY B N 1
ATOM 3708 C CA . GLY B 1 220 ? 9.055 -24.891 -6.492 1 94.44 220 GLY B CA 1
ATOM 3709 C C . GLY B 1 220 ? 8.938 -26.391 -6.281 1 94.44 220 GLY B C 1
ATOM 3710 O O . GLY B 1 220 ? 9.109 -27.172 -7.219 1 94.44 220 GLY B O 1
ATOM 3711 N N . ALA B 1 221 ? 8.609 -26.766 -5.152 1 94.75 221 ALA B N 1
ATOM 3712 C CA . ALA B 1 221 ? 8.562 -28.203 -4.832 1 94.75 221 ALA B CA 1
ATOM 3713 C C . ALA B 1 221 ? 7.383 -28.875 -5.531 1 94.75 221 ALA B C 1
ATOM 3715 O O . ALA B 1 221 ? 6.301 -28.297 -5.637 1 94.75 221 ALA B O 1
ATOM 3716 N N . THR B 1 222 ? 7.598 -30.125 -5.941 1 94.12 222 THR B N 1
ATOM 3717 C CA . THR B 1 222 ? 6.551 -30.984 -6.484 1 94.12 222 THR B CA 1
ATOM 3718 C C . THR B 1 222 ? 5.797 -31.688 -5.363 1 94.12 222 THR B C 1
ATOM 3720 O O . THR B 1 222 ? 6.242 -31.688 -4.215 1 94.12 222 THR B O 1
ATOM 3723 N N . ASP B 1 223 ? 4.727 -32.281 -5.777 1 94.19 223 ASP B N 1
ATOM 3724 C CA . ASP B 1 223 ? 3.973 -33.062 -4.801 1 94.19 223 ASP B CA 1
ATOM 3725 C C . ASP B 1 223 ? 4.832 -34.156 -4.191 1 94.19 223 ASP B C 1
ATOM 3727 O O . ASP B 1 223 ? 4.746 -34.438 -2.992 1 94.19 223 ASP B O 1
ATOM 3731 N N . ASP B 1 224 ? 5.625 -34.719 -5.02 1 95.38 224 ASP B N 1
ATOM 3732 C CA . ASP B 1 224 ? 6.52 -35.781 -4.543 1 95.38 224 ASP B CA 1
ATOM 3733 C C . ASP B 1 224 ? 7.488 -35.219 -3.492 1 95.38 224 ASP B C 1
ATOM 3735 O O . ASP B 1 224 ? 7.66 -35.844 -2.43 1 95.38 224 ASP B O 1
ATOM 3739 N N . THR B 1 225 ? 8.055 -34.156 -3.754 1 95.75 225 THR B N 1
ATOM 3740 C CA . THR B 1 225 ? 9 -33.5 -2.838 1 95.75 225 THR B CA 1
ATOM 3741 C C . THR B 1 225 ? 8.305 -33.094 -1.546 1 95.75 225 THR B C 1
ATOM 3743 O O . THR B 1 225 ? 8.844 -33.281 -0.454 1 95.75 225 THR B O 1
ATOM 3746 N N . ILE B 1 226 ? 7.129 -32.562 -1.654 1 95.31 226 ILE B N 1
ATOM 3747 C CA . ILE B 1 226 ? 6.34 -32.156 -0.496 1 95.31 226 ILE B CA 1
ATOM 3748 C C . ILE B 1 226 ? 6.043 -33.375 0.382 1 95.31 226 ILE B C 1
ATOM 3750 O O . ILE B 1 226 ? 6.207 -33.312 1.604 1 95.31 226 ILE B O 1
ATOM 3754 N N . GLY B 1 227 ? 5.676 -34.438 -0.259 1 94.69 227 GLY B N 1
ATOM 3755 C CA . GLY B 1 227 ? 5.434 -35.656 0.484 1 94.69 227 GLY B CA 1
ATOM 3756 C C . GLY B 1 227 ? 6.648 -36.156 1.256 1 94.69 227 GLY B C 1
ATOM 3757 O O . GLY B 1 227 ? 6.566 -36.406 2.459 1 94.69 227 GLY B O 1
ATOM 3758 N N . ARG B 1 228 ? 7.723 -36.156 0.648 1 94.56 228 ARG B N 1
ATOM 3759 C CA . ARG B 1 228 ? 8.969 -36.625 1.253 1 94.56 228 ARG B CA 1
ATOM 3760 C C . ARG B 1 228 ? 9.359 -35.75 2.443 1 94.56 228 ARG B C 1
ATOM 3762 O O . ARG B 1 228 ? 9.719 -36.281 3.502 1 94.56 228 ARG B O 1
ATOM 3769 N N . LEU B 1 229 ? 9.195 -34.531 2.311 1 93.19 229 LEU B N 1
ATOM 3770 C CA . LEU B 1 229 ? 9.672 -33.594 3.324 1 93.19 229 LEU B CA 1
ATOM 3771 C C . LEU B 1 229 ? 8.703 -33.531 4.504 1 93.19 229 LEU B C 1
ATOM 3773 O O . LEU B 1 229 ? 9.117 -33.281 5.641 1 93.19 229 LEU B O 1
ATOM 3777 N N . MET B 1 230 ? 7.496 -33.844 4.23 1 93.12 230 MET B N 1
ATOM 3778 C CA . MET B 1 230 ? 6.492 -33.688 5.281 1 93.12 230 MET B CA 1
ATOM 3779 C C . MET B 1 230 ? 6.09 -35.031 5.852 1 93.12 230 MET B C 1
ATOM 3781 O O . MET B 1 230 ? 5.293 -35.094 6.789 1 93.12 230 MET B O 1
ATOM 3785 N N . GLY B 1 231 ? 6.602 -36.125 5.254 1 92.5 231 GLY B N 1
ATOM 3786 C CA . GLY B 1 231 ? 6.309 -37.438 5.758 1 92.5 231 GLY B CA 1
ATOM 3787 C C . GLY B 1 231 ? 5.008 -38.031 5.223 1 92.5 231 GLY B C 1
ATOM 3788 O O . GLY B 1 231 ? 4.324 -38.781 5.914 1 92.5 231 GLY B O 1
ATOM 3789 N N . PHE B 1 232 ? 4.555 -37.5 4.086 1 91.31 232 PHE B N 1
ATOM 3790 C CA . PHE B 1 232 ? 3.375 -38 3.381 1 91.31 232 PHE B CA 1
ATOM 3791 C C . PHE B 1 232 ? 3.775 -38.844 2.172 1 91.31 232 PHE B C 1
ATOM 3793 O O . PHE B 1 232 ? 4.914 -38.781 1.71 1 91.31 232 PHE B O 1
ATOM 3800 N N . SER B 1 233 ? 2.84 -39.688 1.771 1 93.19 233 SER B N 1
ATOM 3801 C CA . SER B 1 233 ? 2.967 -40.219 0.413 1 93.19 233 SER B CA 1
ATOM 3802 C C . SER B 1 233 ? 2.727 -39.125 -0.622 1 93.19 233 SER B C 1
ATOM 3804 O O . SER B 1 233 ? 2.141 -38.094 -0.31 1 93.19 233 SER B O 1
ATOM 3806 N N . ALA B 1 234 ? 3.168 -39.438 -1.854 1 93 234 ALA B N 1
ATOM 3807 C CA . ALA B 1 234 ? 2.918 -38.5 -2.941 1 93 234 ALA B CA 1
ATOM 3808 C C . ALA B 1 234 ? 1.423 -38.281 -3.135 1 93 234 ALA B C 1
ATOM 3810 O O . ALA B 1 234 ? 0.994 -37.156 -3.434 1 93 234 ALA B O 1
ATOM 3811 N N . ARG B 1 235 ? 0.694 -39.312 -2.92 1 94.62 235 ARG B N 1
ATOM 3812 C CA . ARG B 1 235 ? -0.754 -39.219 -3.072 1 94.62 235 ARG B CA 1
ATOM 3813 C C . ARG B 1 235 ? -1.36 -38.344 -1.987 1 94.62 235 ARG B C 1
ATOM 3815 O O . ARG B 1 235 ? -2.223 -37.5 -2.268 1 94.62 235 ARG B O 1
ATOM 3822 N N . THR B 1 236 ? -0.956 -38.531 -0.815 1 94.62 236 THR B N 1
ATOM 3823 C CA . THR B 1 236 ? -1.437 -37.688 0.288 1 94.62 236 THR B CA 1
ATOM 3824 C C . THR B 1 236 ? -1.029 -36.25 0.091 1 94.62 236 THR B C 1
ATOM 3826 O O . THR B 1 236 ? -1.821 -35.344 0.341 1 94.62 236 THR B O 1
ATOM 3829 N N . ALA B 1 237 ? 0.222 -36.062 -0.34 1 95.56 237 ALA B N 1
ATOM 3830 C CA . ALA B 1 237 ? 0.679 -34.719 -0.605 1 95.56 237 ALA B CA 1
ATOM 3831 C C . ALA B 1 237 ? -0.194 -34.031 -1.659 1 95.56 237 ALA B C 1
ATOM 3833 O O . ALA B 1 237 ? -0.583 -32.875 -1.502 1 95.56 237 ALA B O 1
ATOM 3834 N N . HIS B 1 238 ? -0.452 -34.719 -2.656 1 95.81 238 HIS B N 1
ATOM 3835 C CA . HIS B 1 238 ? -1.31 -34.219 -3.713 1 95.81 238 HIS B CA 1
ATOM 3836 C C . HIS B 1 238 ? -2.68 -33.812 -3.168 1 95.81 238 HIS B C 1
ATOM 3838 O O . HIS B 1 238 ? -3.205 -32.75 -3.502 1 95.81 238 HIS B O 1
ATOM 3844 N N . ARG B 1 239 ? -3.201 -34.625 -2.389 1 95.94 239 ARG B N 1
ATOM 3845 C CA . ARG B 1 239 ? -4.504 -34.344 -1.792 1 95.94 239 ARG B CA 1
ATOM 3846 C C . ARG B 1 239 ? -4.445 -33.094 -0.911 1 95.94 239 ARG B C 1
ATOM 3848 O O . ARG B 1 239 ? -5.344 -32.25 -0.958 1 95.94 239 ARG B O 1
ATOM 3855 N N . ARG B 1 240 ? -3.439 -33 -0.18 1 95.25 240 ARG B N 1
ATOM 3856 C CA . ARG B 1 240 ? -3.285 -31.859 0.709 1 95.25 240 ARG B CA 1
ATOM 3857 C C . ARG B 1 240 ? -3.15 -30.562 -0.084 1 95.25 240 ARG B C 1
ATOM 3859 O O . ARG B 1 240 ? -3.717 -29.547 0.293 1 95.25 240 ARG B O 1
ATOM 3866 N N . VAL B 1 241 ? -2.402 -30.656 -1.096 1 96.12 241 VAL B N 1
ATOM 3867 C CA . VAL B 1 241 ? -2.23 -29.484 -1.951 1 96.12 241 VAL B CA 1
ATOM 3868 C C . VAL B 1 241 ? -3.568 -29.094 -2.582 1 96.12 241 VAL B C 1
ATOM 3870 O O . VAL B 1 241 ? -3.936 -27.922 -2.617 1 96.12 241 VAL B O 1
ATOM 3873 N N . ARG B 1 242 ? -4.246 -30.078 -3.01 1 95.56 242 ARG B N 1
ATOM 3874 C CA . ARG B 1 242 ? -5.555 -29.828 -3.604 1 95.56 242 ARG B CA 1
ATOM 3875 C C . ARG B 1 242 ? -6.508 -29.203 -2.586 1 95.56 242 ARG B C 1
ATOM 3877 O O . ARG B 1 242 ? -7.289 -28.312 -2.924 1 95.56 242 ARG B O 1
ATOM 3884 N N . GLU B 1 243 ? -6.473 -29.625 -1.436 1 93.5 243 GLU B N 1
ATOM 3885 C CA . GLU B 1 243 ? -7.293 -29.078 -0.365 1 93.5 243 GLU B CA 1
ATOM 3886 C C . GLU B 1 243 ? -6.934 -27.625 -0.091 1 93.5 243 GLU B C 1
ATOM 3888 O O . GLU B 1 243 ? -7.82 -26.781 0.113 1 93.5 243 GLU B O 1
ATOM 3893 N N . LEU B 1 244 ? -5.672 -27.375 -0.094 1 92.31 244 LEU B N 1
ATOM 3894 C CA . LEU B 1 244 ? -5.199 -26.016 0.114 1 92.31 244 LEU B CA 1
ATOM 3895 C C . LEU B 1 244 ? -5.672 -25.094 -1.011 1 92.31 244 LEU B C 1
ATOM 3897 O O . LEU B 1 244 ? -6.125 -23.984 -0.757 1 92.31 244 LEU B O 1
ATOM 3901 N N . ILE B 1 245 ? -5.582 -25.641 -2.197 1 92.88 245 ILE B N 1
ATOM 3902 C CA . ILE B 1 245 ? -6.02 -24.875 -3.357 1 92.88 245 ILE B CA 1
ATOM 3903 C C . ILE B 1 245 ? -7.516 -24.594 -3.256 1 92.88 245 ILE B C 1
ATOM 3905 O O . ILE B 1 245 ? -7.957 -23.453 -3.469 1 92.88 245 ILE B O 1
ATOM 3909 N N . SER B 1 246 ? -8.25 -25.547 -2.828 1 89.94 246 SER B N 1
ATOM 3910 C CA . SER B 1 246 ? -9.688 -25.391 -2.639 1 89.94 246 SER B CA 1
ATOM 3911 C C . SER B 1 246 ? -9.992 -24.406 -1.519 1 89.94 246 SER B C 1
ATOM 3913 O O . SER B 1 246 ? -10.883 -23.547 -1.655 1 89.94 246 SER B O 1
ATOM 3915 N N . ARG B 1 247 ? -9.211 -24.484 -0.507 1 85.12 247 ARG B N 1
ATOM 3916 C CA . ARG B 1 247 ? -9.391 -23.562 0.617 1 85.12 247 ARG B CA 1
ATOM 3917 C C . ARG B 1 247 ? -9.133 -22.125 0.198 1 85.12 247 ARG B C 1
ATOM 3919 O O . ARG B 1 247 ? -9.742 -21.203 0.73 1 85.12 247 ARG B O 1
ATOM 3926 N N . LEU B 1 248 ? -8.258 -22 -0.713 1 84.75 248 LEU B N 1
ATOM 3927 C CA . LEU B 1 248 ? -7.934 -20.672 -1.229 1 84.75 248 LEU B CA 1
ATOM 3928 C C . LEU B 1 248 ? -9.016 -20.172 -2.184 1 84.75 248 LEU B C 1
ATOM 3930 O O . LEU B 1 248 ? -8.953 -19.031 -2.662 1 84.75 248 LEU B O 1
ATOM 3934 N N . GLY B 1 249 ? -9.984 -21 -2.506 1 83.69 249 GLY B N 1
ATOM 3935 C CA . GLY B 1 249 ? -11.117 -20.625 -3.332 1 83.69 249 GLY B CA 1
ATOM 3936 C C . GLY B 1 249 ? -10.797 -20.594 -4.812 1 83.69 249 GLY B C 1
ATOM 3937 O O . GLY B 1 249 ? -11.406 -19.844 -5.574 1 83.69 249 GLY B O 1
ATOM 3938 N N . VAL B 1 250 ? -9.758 -21.312 -5.16 1 90.88 250 VAL B N 1
ATOM 3939 C CA . VAL B 1 250 ? -9.32 -21.297 -6.555 1 90.88 250 VAL B CA 1
ATOM 3940 C C . VAL B 1 250 ? -9.227 -22.734 -7.074 1 90.88 250 VAL B C 1
ATOM 3942 O O . VAL B 1 250 ? -9.586 -23.688 -6.375 1 90.88 250 VAL B O 1
ATOM 3945 N N . GLU B 1 251 ? -8.758 -22.859 -8.375 1 93.5 251 GLU B N 1
ATOM 3946 C CA . GLU B 1 251 ? -8.828 -24.172 -9 1 93.5 251 GLU B CA 1
ATOM 3947 C C . GLU B 1 251 ? -7.457 -24.641 -9.484 1 93.5 251 GLU B C 1
ATOM 3949 O O . GLU B 1 251 ? -7.246 -25.828 -9.711 1 93.5 251 GLU B O 1
ATOM 3954 N N . THR B 1 252 ? -6.551 -23.734 -9.656 1 95.38 252 THR B N 1
ATOM 3955 C CA . THR B 1 252 ? -5.273 -24.125 -10.242 1 95.38 252 THR B CA 1
ATOM 3956 C C . THR B 1 252 ? -4.113 -23.688 -9.359 1 95.38 252 THR B C 1
ATOM 3958 O O . THR B 1 252 ? -4.27 -22.797 -8.508 1 95.38 252 THR B O 1
ATOM 3961 N N . ARG B 1 253 ? -2.934 -24.234 -9.602 1 94.44 253 ARG B N 1
ATOM 3962 C CA . ARG B 1 253 ? -1.73 -23.859 -8.859 1 94.44 253 ARG B CA 1
ATOM 3963 C C . ARG B 1 253 ? -1.323 -22.422 -9.148 1 94.44 253 ARG B C 1
ATOM 3965 O O . ARG B 1 253 ? -0.849 -21.719 -8.258 1 94.44 253 ARG B O 1
ATOM 3972 N N . PHE B 1 254 ? -1.517 -22.031 -10.391 1 94.69 254 PHE B N 1
ATOM 3973 C CA . PHE B 1 254 ? -1.229 -20.641 -10.719 1 94.69 254 PHE B CA 1
ATOM 3974 C C . PHE B 1 254 ? -2.088 -19.703 -9.891 1 94.69 254 PHE B C 1
ATOM 3976 O O . PHE B 1 254 ? -1.568 -18.797 -9.234 1 94.69 254 PHE B O 1
ATOM 3983 N N . GLN B 1 255 ? -3.342 -19.969 -9.867 1 93.38 255 GLN B N 1
ATOM 3984 C CA . GLN B 1 255 ? -4.277 -19.172 -9.086 1 93.38 255 GLN B CA 1
ATOM 3985 C C . GLN B 1 255 ? -3.93 -19.219 -7.598 1 93.38 255 GLN B C 1
ATOM 3987 O O . GLN B 1 255 ? -4.051 -18.203 -6.898 1 93.38 255 GLN B O 1
ATOM 3992 N N . ALA B 1 256 ? -3.537 -20.344 -7.211 1 93.38 256 ALA B N 1
ATOM 3993 C CA . ALA B 1 256 ? -3.203 -20.516 -5.797 1 93.38 256 ALA B CA 1
ATOM 3994 C C . ALA B 1 256 ? -2.014 -19.641 -5.41 1 93.38 256 ALA B C 1
ATOM 3996 O O . ALA B 1 256 ? -2.018 -19.016 -4.352 1 93.38 256 ALA B O 1
ATOM 3997 N N . GLY B 1 257 ? -1.037 -19.641 -6.266 1 93.44 257 GLY B N 1
ATOM 3998 C CA . GLY B 1 257 ? 0.093 -18.75 -6.027 1 93.44 257 GLY B CA 1
ATOM 3999 C C . GLY B 1 257 ? -0.3 -17.281 -5.953 1 93.44 257 GLY B C 1
ATOM 4000 O O . GLY B 1 257 ? 0.097 -16.578 -5.023 1 93.44 257 GLY B O 1
ATOM 4001 N N . MET B 1 258 ? -1.12 -16.891 -6.863 1 89 258 MET B N 1
ATOM 4002 C CA . MET B 1 258 ? -1.631 -15.523 -6.871 1 89 258 MET B CA 1
ATOM 4003 C C . MET B 1 258 ? -2.371 -15.211 -5.574 1 89 258 MET B C 1
ATOM 4005 O O . MET B 1 258 ? -2.086 -14.211 -4.914 1 89 258 MET B O 1
ATOM 4009 N N . GLN B 1 259 ? -3.229 -16.078 -5.238 1 86 259 GLN B N 1
ATOM 4010 C CA . GLN B 1 259 ? -4.133 -15.867 -4.113 1 86 259 GLN B CA 1
ATOM 4011 C C . GLN B 1 259 ? -3.369 -15.859 -2.791 1 86 259 GLN B C 1
ATOM 4013 O O . GLN B 1 259 ? -3.682 -15.07 -1.894 1 86 259 GLN B O 1
ATOM 4018 N N . ALA B 1 260 ? -2.396 -16.719 -2.705 1 86.88 260 ALA B N 1
ATOM 4019 C CA . ALA B 1 260 ? -1.599 -16.781 -1.483 1 86.88 260 ALA B CA 1
ATOM 4020 C C . ALA B 1 260 ? -0.885 -15.461 -1.226 1 86.88 260 ALA B C 1
ATOM 4022 O O . ALA B 1 260 ? -0.818 -15 -0.085 1 86.88 260 ALA B O 1
ATOM 4023 N N . VAL B 1 261 ? -0.444 -14.859 -2.275 1 82.06 261 VAL B N 1
ATOM 4024 C CA . VAL B 1 261 ? 0.224 -13.562 -2.154 1 82.06 261 VAL B CA 1
ATOM 4025 C C . VAL B 1 261 ? -0.798 -12.484 -1.809 1 82.06 261 VAL B C 1
ATOM 4027 O O . VAL B 1 261 ? -0.586 -11.695 -0.888 1 82.06 261 VAL B O 1
ATOM 4030 N N . LYS B 1 262 ? -1.863 -12.547 -2.455 1 74.25 262 LYS B N 1
ATOM 4031 C CA . LYS B 1 262 ? -2.898 -11.531 -2.273 1 74.25 262 LYS B CA 1
ATOM 4032 C C . LYS B 1 262 ? -3.459 -11.562 -0.854 1 74.25 262 LYS B C 1
ATOM 4034 O O . LYS B 1 262 ? -3.797 -10.523 -0.291 1 74.25 262 LYS B O 1
ATOM 4039 N N . LEU B 1 263 ? -3.459 -12.75 -0.278 1 73.62 263 LEU B N 1
ATOM 4040 C CA . LEU B 1 263 ? -4.008 -12.93 1.062 1 73.62 263 LEU B CA 1
ATOM 4041 C C . LEU B 1 263 ? -2.934 -12.711 2.123 1 73.62 263 LEU B C 1
ATOM 4043 O O . LEU B 1 263 ? -3.217 -12.773 3.32 1 73.62 263 LEU B O 1
ATOM 4047 N N . GLY B 1 264 ? -1.714 -12.547 1.618 1 73.94 264 GLY B N 1
ATOM 4048 C CA . GLY B 1 264 ? -0.622 -12.352 2.559 1 73.94 264 GLY B CA 1
ATOM 4049 C C . GLY B 1 264 ? -0.146 -13.648 3.191 1 73.94 264 GLY B C 1
ATOM 4050 O O . GLY B 1 264 ? 0.444 -13.633 4.273 1 73.94 264 GLY B O 1
ATOM 4051 N N . TRP B 1 265 ? -0.565 -14.727 2.602 1 77.88 265 TRP B N 1
ATOM 4052 C CA . TRP B 1 265 ? -0.092 -16.016 3.115 1 77.88 265 TRP B CA 1
ATOM 4053 C C . TRP B 1 265 ? 1.371 -16.234 2.748 1 77.88 265 TRP B C 1
ATOM 4055 O O . TRP B 1 265 ? 2.049 -17.062 3.359 1 77.88 265 TRP B O 1
ATOM 4065 N N . LEU B 1 266 ? 1.711 -15.523 1.633 1 79.06 266 LEU B N 1
ATOM 4066 C CA . LEU B 1 266 ? 3.096 -15.57 1.173 1 79.06 266 LEU B CA 1
ATOM 4067 C C . LEU B 1 266 ? 3.633 -14.164 0.922 1 79.06 266 LEU B C 1
ATOM 4069 O O . LEU B 1 266 ? 2.865 -13.25 0.617 1 79.06 266 LEU B O 1
#

Solvent-accessible surface area (backbone atoms only — not comparable to full-atom values): 28788 Å² total; per-residue (Å²): 133,81,86,75,81,74,77,76,76,77,77,78,77,74,76,73,74,74,75,79,76,78,75,74,71,76,67,74,72,48,72,63,55,53,46,47,50,47,48,50,48,43,50,52,47,44,64,59,60,59,61,84,55,56,65,43,79,38,71,38,44,68,51,34,53,43,50,55,46,52,50,56,69,66,44,72,51,33,39,40,33,32,46,44,77,51,69,57,92,51,62,69,56,52,54,49,48,55,51,40,33,74,72,62,28,42,39,44,36,39,30,17,42,76,36,51,70,36,66,73,43,39,54,50,49,46,54,43,38,75,61,60,38,43,46,27,37,33,69,76,63,60,59,52,36,43,32,31,60,88,44,38,34,42,34,53,33,33,63,55,89,53,35,50,41,21,27,36,37,35,31,80,32,48,39,43,53,21,51,51,45,48,50,51,51,51,54,70,37,27,44,75,63,50,85,82,50,49,67,75,72,46,55,74,56,68,51,72,69,48,46,52,50,51,54,39,39,64,72,56,49,48,43,56,53,48,3,64,76,71,74,40,51,46,65,54,26,42,50,52,50,52,48,51,30,48,72,69,72,41,87,36,56,29,32,34,23,32,45,32,40,44,55,60,74,89,134,78,85,75,80,75,75,78,76,78,76,76,78,73,78,74,75,75,76,79,74,76,74,73,70,74,67,73,73,47,71,63,54,53,46,46,52,47,47,50,48,41,49,52,48,45,64,59,60,60,62,84,55,55,66,43,79,37,71,36,43,69,52,34,52,41,50,54,45,53,49,58,70,68,45,72,51,34,39,40,34,32,45,45,77,49,68,59,92,52,61,69,57,52,55,47,48,55,52,40,35,75,72,62,29,42,39,44,36,38,31,18,43,76,34,51,71,35,65,72,43,38,54,51,50,47,52,43,38,75,61,61,38,43,46,27,37,33,66,76,62,60,60,50,37,43,30,30,60,88,44,37,33,41,33,53,34,33,64,54,89,53,34,49,41,20,26,36,38,36,30,80,34,48,38,43,52,22,52,51,45,48,49,52,51,52,57,70,42,28,41,75,63,50,84,81,50,52,64,76,72,44,55,78,57,67,50,73,67,48,46,51,50,51,53,39,38,63,73,56,50,47,45,56,54,50,2,64,74,72,75,39,52,46,67,54,27,44,50,50,51,51,51,50,29,48,69,68,71,42,88,37,55,29,32,35,21,31,47,33,41,48,55,60,75,89

Organism: Saccharopolyspora spinosa (NCBI:txid60894)

Foldseek 3Di:
DPPPCPPPPPPPPPPPDDPPPPPPPPPPCPPVNVVVVLVVLLVVLVVQVPPPDQKGKDFFQVSLVSVLLVQLLPFDAEKEKEDDDQDDPCVSVLVSLLVNLVNVHEYEYEYALNQCVDPVSLVSVVVSVVSHYWYFYAPDDPFIKIDGPLAKIKTADDDDRRGRRMIMIGGDDPVSVVVVVVSVVLSVLTGTDDSPPCSVLCPLADDPLLLLLLVCVVVVHQLCRNCVVVVHHSVVSVVVVCVQCVSLVHHDSVVSNSSCVSRVSD/DPPPCPPPPPPPPPPPPDPPPPPPVPPPCPPVNVVVVLVVLLVVLVVQVPPPDQKGKDFFQVSLVSVLLVQLLPFDAEKEKEDDDQDDPCVSVLVSLLVNLVNVHEYEYEYALNQCVDPVSLVSVVVSVVSHYWYFYAPDDPFIKIDGPLAKMKTADDDDRRGRRMIMIGGDDPVSVVVVVVSVVLSVLTGTDDSPPCSVLCPLADDPLLLLLLVCVVVVHQLCRNCVVVVHHSVVSVVVVCVQCVSLVHHDSVVSNSSCVSRVSD

Secondary structure (DSSP, 8-state):
------------------------------HHHHHHHHHHHHHHHHHHHTS--SEEEEESHHHHHHHHHHHHHT-SSEEEEEE-S-----HHHHHHHHHHHHTT-EEEEEEEHHHHTSHHHHHHHHHHHHTT-EEEEES--SS-EEEETTTEEEEEEEE-SS-EEEEEEEESSHHHHHHHHHHHHHHHHSEEP-TTS-TTT---SPPHHHHHHHHHHHTT--HHHHHHHHT--HHHHHHHHHHHHHHTT-SSHHHHHHHHHHTT--/------------------------------HHHHHHHHHHHHHHHHHHHTS--SEEEEESHHHHHHHHHHHHHT-SSEEEEEE-S-----HHHHHHHHHHHHTT-EEEEEEEHHHHTSHHHHHHHHHHHHTT-EEEEES--SS-EEEETTTEEEEEEEE-SS-EEEEEEEESSHHHHHHHHHHHHHHHHSEEP-TTS-TTT--SSPPHHHHHHHHHHHTT--HHHHHHHHT--HHHHHHHHHHHHHHTT-SSHHHHHHHHHHTT--

Radius of gyration: 31.28 Å; Cα contacts (8 Å, |Δi|>4): 774; chains: 2; bounding box: 64×87×151 Å

Sequence (532 aa):
MLPGYTEELTQSQTVVDEPARDTAATEPLTERAVQAQVASVARAARAQFGNGGVLQVVHGARRVGWAAYELQRNATQLVQGVAKPPYVTTGPLDSLESRKLAEGVQYQVLYDRSALARPPQLDITTKLVAMGEQARVIHVAPTKLIMVDSEIALLPLTVSETSVESAVVVRSSAMLAAIARIFEDLWRFAAPFTADQDLAGIELQPTEEERWILSLLASGATDDTIGRLMGFSARTAHRRVRELISRLGVETRFQAGMQAVKLGWLMLPGYTEELTQSQTVVDEPARDTAATEPLTERAVQAQVASVARAARAQFGNGGVLQVVHGARRVGWAAYELQRNATQLVQGVAKPPYVTTGPLDSLESRKLAEGVQYQVLYDRSALARPPQLDITTKLVAMGEQARVIHVAPTKLIMVDSEIALLPLTVSETSVESAVVVRSSAMLAAIARIFEDLWRFAAPFTADQDLAGIELQPTEEERWILSLLASGATDDTIGRLMGFSARTAHRRVRELISRLGVETRFQAGMQAVKLGWL

pLDDT: mean 77.94, std 22.86, range [22.55, 98.44]

Nearest PDB structures (foldseek):
  5bpi-assembly1_C  TM=7.186E-01  e=9.645E-09  Pyrococcus furiosus
  5bpd-assembly1_C  TM=6.952E-01  e=2.698E-08  Pyrococcus furiosus
  5bpi-assembly1_D  TM=6.949E-01  e=5.057E-08  Pyrococcus furiosus
  5bpd-assembly1_A  TM=7.070E-01  e=6.003E-08  Pyrococcus furiosus
  5bpd-assembly1_D  TM=7.307E-01  e=2.234E-07  Pyrococcus furiosus

InterPro domains:
  IPR000792 Transcription regulator LuxR, C-terminal [SM00421] (203-260)
  IPR016032 Signal transduction response regulator, C-terminal effector [SSF46894] (205-266)
  IPR036388 Winged helix-like DNA-binding domain superfamily [G3DSA:1.10.10.10] (203-266)
  IPR051797 Transcription regulator TrmB-like [PTHR34293] (36-197)